Protein 9JZO (pdb70)

Secondary structure (DSSP, 8-state):
-EEEEEE-SBSSSTTB--BSSSBHHHHHHHHHHHHHHHHHHTT-EEEEE--SS-TTHHHHHHHHHHTS--SEEEEEEEE-S--BSS---EEEEESSHHHHHHHHHHHHHHTTTS-EEEEEE-SS--HHHHS-SS-EEEEEEEETTBHHHHHHHHH-HHHHHHHHHHHHHTS--/-EEEEEE-S-SSSTT---BSSSBHHHHHHHHHHHHHHHHHHTT-EEEEE--SS-TTHHHHHHHHHHTS--SEEEEEEEE-SS-BSS---EEEEESSHHHHHHHHHHHHHHTTTS-EEEEEE--S--HHHHS-SS-EEEEEEEETTBHHHHHHHHH-HHHHHHHHHHHHHTS--

InterPro domains:
  IPR002508 N-acetylmuramoyl-L-alanine amidase, catalytic domain [PF01520] (3-169)
  IPR002508 N-acetylmuramoyl-L-alanine amidase, catalytic domain [SM00646] (62-169)
  IPR002508 N-acetylmuramoyl-L-alanine amidase, catalytic domain [cd02696] (2-169)
  IPR050695 N-acetylmuramoyl-L-alanine amidase 3 [PTHR30404] (2-170)

Structure (mmCIF, N/CA/C/O backbone):
data_9JZO
#
_entry.id   9JZO
#
_cell.length_a   41.630
_cell.length_b   43.100
_cell.length_c   54.200
_cell.angle_alpha   112.970
_cell.angle_beta   90.110
_cell.angle_gamma   118.180
#
_symmetry.space_group_name_H-M   'P 1'
#
loop_
_entity.id
_entity.type
_entity.pdbx_description
1 polymer Endolysine
2 non-polymer 'ZINC ION'
3 water water
#
loop_
_atom_site.group_PDB
_atom_site.id
_atom_site.type_symbol
_atom_site.label_atom_id
_atom_site.label_alt_id
_atom_site.label_comp_id
_atom_site.label_asym_id
_atom_site.label_entity_id
_atom_site.label_seq_id
_atom_site.pdbx_PDB_ins_code
_atom_site.Cartn_x
_atom_site.Cartn_y
_atom_site.Cartn_z
_atom_site.occupancy
_atom_site.B_iso_or_equiv
_atom_site.auth_seq_id
_atom_site.auth_comp_id
_atom_site.auth_asym_id
_atom_site.auth_atom_id
_atom_site.pdbx_PDB_model_num
ATOM 1 N N . MET A 1 1 ? -7.26329 16.86854 2.86195 1.000 27.91489 1 MET A N 1
ATOM 2 C CA . MET A 1 1 ? -8.02341 15.67891 2.50721 1.000 22.10826 1 MET A CA 1
ATOM 3 C C . MET A 1 1 ? -7.89604 14.72898 3.70489 1.000 18.13681 1 MET A C 1
ATOM 4 O O . MET A 1 1 ? -6.94491 14.83223 4.48331 1.000 23.36206 1 MET A O 1
ATOM 9 N N . LYS A 1 2 ? -8.86540 13.83855 3.88083 1.000 17.83590 2 LYS A N 1
ATOM 10 C CA . LYS A 1 2 ? -8.83083 12.83132 4.93236 1.000 17.31936 2 LYS A CA 1
ATOM 11 C C . LYS A 1 2 ? -8.53161 11.46804 4.32673 1.000 14.18286 2 LYS A C 1
ATOM 12 O O . LYS A 1 2 ? -9.17005 11.06128 3.35021 1.000 14.34556 2 LYS A O 1
ATOM 18 N N . VAL A 1 3 ? -7.55009 10.77659 4.90538 1.000 12.75234 3 VAL A N 1
ATOM 19 C CA . VAL A 1 3 ? -7.05599 9.51207 4.37416 1.000 13.16051 3 VAL A CA 1
ATOM 20 C C . VAL A 1 3 ? -7.06310 8.47663 5.48657 1.000 12.73042 3 VAL A C 1
ATOM 21 O O . VAL A 1 3 ? -6.53314 8.72839 6.57464 1.000 14.39259 3 VAL A O 1
ATOM 25 N N . ALA A 1 4 ? -7.64321 7.30931 5.21174 1.000 12.40689 4 ALA A N 1
ATOM 26 C CA . ALA A 1 4 ? -7.46967 6.13535 6.05649 1.000 11.53906 4 ALA A CA 1
ATOM 27 C C . ALA A 1 4 ? -6.39746 5.24379 5.44895 1.000 11.77046 4 ALA A C 1
ATOM 28 O O . ALA A 1 4 ? -6.37712 5.01613 4.23575 1.000 11.77236 4 ALA A O 1
ATOM 30 N N . LEU A 1 5 ? -5.49544 4.76067 6.29491 1.000 12.43805 5 LEU A N 1
ATOM 31 C CA . LEU A 1 5 ? -4.33340 4.01900 5.84119 1.000 12.04994 5 LEU A CA 1
ATOM 32 C C . LEU A 1 5 ? -4.13072 2.81976 6.75095 1.000 13.04864 5 LEU A C 1
ATOM 33 O O . LEU A 1 5 ? -4.07945 2.96912 7.97379 1.000 14.99266 5 LEU A O 1
ATOM 38 N N . THR A 1 6 ? -4.03159 1.63644 6.16974 1.000 11.41283 6 THR A N 1
ATOM 39 C CA . THR A 1 6 ? -3.79863 0.41908 6.93423 1.000 11.31042 6 THR A CA 1
ATOM 40 C C . THR A 1 6 ? -2.62883 -0.36483 6.34896 1.000 10.88311 6 THR A C 1
ATOM 41 O O . THR A 1 6 ? -2.36171 -0.32711 5.14086 1.000 11.23183 6 THR A O 1
ATOM 45 N N . ALA A 1 7 ? -1.93072 -1.07377 7.22871 1.000 10.90387 7 ALA A N 1
ATOM 46 C CA . ALA A 1 7 ? -0.88577 -2.00465 6.82666 1.000 9.72683 7 ALA A CA 1
ATOM 47 C C . ALA A 1 7 ? -1.51786 -3.37187 6.59678 1.000 11.47236 7 ALA A C 1
ATOM 48 O O . ALA A 1 7 ? -2.28039 -3.85962 7.43948 1.000 13.65479 7 ALA A O 1
ATOM 50 N N . GLY A 1 8 ? -1.23448 -3.98046 5.44955 1.000 9.50248 8 GLY A N 1
ATOM 51 C CA . GLY A 1 8 ? -1.76109 -5.29963 5.19098 1.000 11.38025 8 GLY A CA 1
ATOM 52 C C . GLY A 1 8 ? -1.16269 -6.35540 6.10139 1.000 10.98770 8 GLY A C 1
ATOM 53 O O . GLY A 1 8 ? -0.03242 -6.24154 6.58175 1.000 10.93168 8 GLY A O 1
ATOM 54 N N . HIS A 1 9 ? -1.95660 -7.39459 6.33702 1.000 9.61570 9 HIS A N 1
ATOM 55 C CA . HIS A 1 9 ? -1.56784 -8.64212 6.99621 1.000 8.89631 9 HIS A CA 1
ATOM 56 C C . HIS A 1 9 ? -1.45911 -8.56195 8.50733 1.000 9.87217 9 HIS A C 1
ATOM 57 O O . HIS A 1 9 ? -1.24589 -7.49113 9.07956 1.000 11.00016 9 HIS A O 1
ATOM 64 N N . THR A 1 10 ? -1.62518 -9.71054 9.14176 1.000 11.86812 10 THR A N 1
ATOM 65 C CA . THR A 1 10 ? -1.34311 -9.89511 10.54941 1.000 10.85026 10 THR A CA 1
ATOM 66 C C . THR A 1 10 ? 0.10434 -10.33642 10.70876 1.000 13.08861 10 THR A C 1
ATOM 67 O O . THR A 1 10 ? 0.80034 -10.59097 9.73241 1.000 12.62103 10 THR A O 1
ATOM 71 N N . LEU A 1 11 ? 0.56034 -10.41903 11.95777 1.000 11.07789 11 LEU A N 1
ATOM 72 C CA . LEU A 1 11 ? 1.91766 -10.86530 12.24475 1.000 12.28484 11 LEU A CA 1
ATOM 73 C C . LEU A 1 11 ? 1.99875 -12.32398 12.66666 1.000 16.15334 11 LEU A C 1
ATOM 74 O O . LEU A 1 11 ? 3.09041 -12.90530 12.61683 1.000 19.26938 11 LEU A O 1
ATOM 79 N N . THR A 1 12 ? 0.89062 -12.91316 13.10433 1.000 13.83120 12 THR A N 1
ATOM 80 C CA . THR A 1 12 ? 0.83143 -14.31242 13.49288 1.000 16.22258 12 THR A CA 1
ATOM 81 C C . THR A 1 12 ? -0.56915 -14.82208 13.20798 1.000 17.40380 12 THR A C 1
ATOM 82 O O . THR A 1 12 ? -1.51233 -14.04040 13.05842 1.000 16.85947 12 THR A O 1
ATOM 86 N N . GLY A 1 13 ? -0.68798 -16.14296 13.10195 1.000 20.29848 13 GLY A N 1
ATOM 87 C CA . GLY A 1 13 ? -1.97074 -16.75662 12.83410 1.000 19.81682 13 GLY A CA 1
ATOM 88 C C . GLY A 1 13 ? -2.41149 -16.56626 11.39355 1.000 20.35296 13 GLY A C 1
ATOM 89 O O . GLY A 1 13 ? -1.61014 -16.36330 10.47832 1.000 20.28756 13 GLY A O 1
ATOM 90 N N . LYS A 1 14 ? -3.72471 -16.65436 11.20246 1.000 21.27438 14 LYS A N 1
ATOM 91 C CA . LYS A 1 14 ? -4.29390 -16.43057 9.88349 1.000 20.03013 14 LYS A CA 1
ATOM 92 C C . LYS A 1 14 ? -4.02263 -14.99930 9.43628 1.000 18.51595 14 LYS A C 1
ATOM 93 O O . LYS A 1 14 ? -4.16138 -14.04945 10.21160 1.000 20.29837 14 LYS A O 1
ATOM 95 N N . GLY A 1 15 ? -3.61197 -14.85461 8.18219 1.000 18.12943 15 GLY A N 1
ATOM 96 C CA . GLY A 1 15 ? -3.47693 -13.55413 7.56143 1.000 16.56208 15 GLY A CA 1
ATOM 97 C C . GLY A 1 15 ? -2.06346 -13.02441 7.40838 1.000 13.47546 15 GLY A C 1
ATOM 98 O O . GLY A 1 15 ? -1.90905 -11.85872 7.02671 1.000 13.59588 15 GLY A O 1
ATOM 99 N N . THR A 1 16 ? -1.03324 -13.83209 7.67460 1.000 14.94758 16 THR A N 1
ATOM 100 C CA . THR A 1 16 ? 0.33842 -13.35452 7.54026 1.000 13.70955 16 THR A CA 1
ATOM 101 C C . THR A 1 16 ? 0.71244 -13.21131 6.06674 1.000 14.38039 16 THR A C 1
ATOM 102 O O . THR A 1 16 ? 0.09161 -13.80027 5.17238 1.000 16.86243 16 THR A O 1
ATOM 106 N N . GLY A 1 17 ? 1.75737 -12.41703 5.82228 1.000 14.82689 17 GLY A N 1
ATOM 107 C CA . GLY A 1 17 ? 2.12268 -12.01516 4.48294 1.000 14.96355 17 GLY A CA 1
ATOM 108 C C . GLY A 1 17 ? 3.24729 -12.85136 3.89911 1.000 13.53266 17 GLY A C 1
ATOM 109 O O . GLY A 1 17 ? 3.60049 -13.92068 4.39984 1.000 15.85410 17 GLY A O 1
ATOM 110 N N . ALA A 1 18 ? 3.82077 -12.33438 2.81597 1.000 11.89499 18 ALA A N 1
ATOM 111 C CA . ALA A 1 18 ? 4.87305 -12.99948 2.05807 1.000 12.06279 18 ALA A CA 1
ATOM 112 C C . ALA A 1 18 ? 6.24770 -12.58518 2.57022 1.000 12.18490 18 ALA A C 1
ATOM 113 O O . ALA A 1 18 ? 6.40399 -11.58765 3.27596 1.000 13.56442 18 ALA A O 1
ATOM 115 N N . THR A 1 19 ? 7.26247 -13.36663 2.19793 1.000 13.59782 19 THR A N 1
ATOM 116 C CA . THR A 1 19 ? 8.62851 -13.04620 2.58411 1.000 14.59805 19 THR A CA 1
ATOM 117 C C . THR A 1 19 ? 9.58654 -13.45596 1.47318 1.000 13.99988 19 THR A C 1
ATOM 118 O O . THR A 1 19 ? 9.35261 -14.43775 0.76294 1.000 16.00254 19 THR A O 1
ATOM 122 N N . GLY A 1 20 ? 10.64328 -12.66600 1.31558 1.000 14.26527 20 GLY A N 1
ATOM 123 C CA . GLY A 1 20 ? 11.68006 -12.91024 0.33177 1.000 14.79841 20 GLY A CA 1
ATOM 124 C C . GLY A 1 20 ? 12.91195 -12.14313 0.74804 1.000 13.44993 20 GLY A C 1
ATOM 125 O O . GLY A 1 20 ? 13.43693 -12.36664 1.84674 1.000 14.61670 20 GLY A O 1
ATOM 126 N N . TYR A 1 21 ? 13.36381 -11.20819 -0.09049 1.000 12.57848 21 TYR A N 1
ATOM 127 C CA . TYR A 1 21 ? 14.45205 -10.32631 0.31592 1.000 11.72452 21 TYR A CA 1
ATOM 128 C C . TYR A 1 21 ? 14.01737 -9.36339 1.40805 1.000 13.53094 21 TYR A C 1
ATOM 129 O O . TYR A 1 21 ? 14.85855 -8.90141 2.19157 1.000 15.91791 21 TYR A O 1
ATOM 138 N N . ILE A 1 22 ? 12.71236 -9.08399 1.49018 1.000 11.40839 22 ILE A N 1
ATOM 139 C CA . ILE A 1 22 ? 12.09816 -8.30593 2.55970 1.000 13.05019 22 ILE A CA 1
ATOM 140 C C . ILE A 1 22 ? 10.90448 -9.08896 3.09153 1.000 11.71509 22 ILE A C 1
ATOM 141 O O . ILE A 1 22 ? 10.39557 -10.00725 2.44314 1.000 12.76092 22 ILE A O 1
ATOM 146 N N . ASN A 1 23 ? 10.45403 -8.70874 4.28591 1.000 10.73133 23 ASN A N 1
ATOM 147 C CA . ASN A 1 23 ? 9.28302 -9.30567 4.91991 1.000 11.68701 23 ASN A CA 1
ATOM 148 C C . ASN A 1 23 ? 8.09563 -8.35938 4.73490 1.000 11.24597 23 ASN A C 1
ATOM 149 O O . ASN A 1 23 ? 8.13136 -7.21128 5.19717 1.000 11.29330 23 ASN A O 1
ATOM 154 N N . GLU A 1 24 ? 7.05428 -8.82892 4.03893 1.000 10.98051 24 GLU A N 1
ATOM 155 C CA . GLU A 1 24 ? 5.93682 -7.94928 3.68546 1.000 10.97049 24 GLU A CA 1
ATOM 156 C C . GLU A 1 24 ? 5.25205 -7.36390 4.91883 1.000 10.50256 24 GLU A C 1
ATOM 157 O O . GLU A 1 24 ? 5.01494 -6.15328 4.99418 1.000 10.25792 24 GLU A O 1
ATOM 163 N N . GLY A 1 25 ? 4.90155 -8.21042 5.88372 1.000 10.84329 25 GLY A N 1
ATOM 164 C CA . GLY A 1 25 ? 4.17808 -7.72361 7.05081 1.000 12.25364 25 GLY A CA 1
ATOM 165 C C . GLY A 1 25 ? 4.93666 -6.63698 7.78666 1.000 11.45185 25 GLY A C 1
ATOM 166 O O . GLY A 1 25 ? 4.35915 -5.61829 8.17530 1.000 11.47325 25 GLY A O 1
ATOM 167 N N . THR A 1 26 ? 6.25138 -6.81147 7.92909 1.000 11.78269 26 THR A N 1
ATOM 168 C CA . THR A 1 26 ? 7.07673 -5.81276 8.60348 1.000 11.49013 26 THR A CA 1
ATOM 169 C C . THR A 1 26 ? 7.16493 -4.53415 7.78448 1.000 9.89127 26 THR A C 1
ATOM 170 O O . THR A 1 26 ? 6.94332 -3.42956 8.30446 1.000 10.97871 26 THR A O 1
ATOM 174 N N . GLU A 1 27 ? 7.47056 -4.66292 6.48795 1.000 9.00054 27 GLU A N 1
ATOM 175 C CA . GLU A 1 27 ? 7.64730 -3.46612 5.66884 1.000 11.00985 27 GLU A CA 1
ATOM 176 C C . GLU A 1 27 ? 6.33494 -2.71918 5.44680 1.000 9.81059 27 GLU A C 1
ATOM 177 O O . GLU A 1 27 ? 6.34702 -1.49988 5.24353 1.000 11.02590 27 GLU A O 1
ATOM 183 N N . ASN A 1 28 ? 5.19923 -3.41890 5.48208 1.000 10.14313 28 ASN A N 1
ATOM 184 C CA . ASN A 1 28 ? 3.91691 -2.71983 5.40421 1.000 10.49010 28 ASN A CA 1
ATOM 185 C C . ASN A 1 28 ? 3.79416 -1.72026 6.54129 1.000 10.21319 28 ASN A C 1
ATOM 186 O O . ASN A 1 28 ? 3.26256 -0.61620 6.35563 1.000 11.52827 28 ASN A O 1
ATOM 191 N N . ARG A 1 29 ? 4.29905 -2.08697 7.72677 1.000 10.70077 29 ARG A N 1
ATOM 192 C CA . ARG A 1 29 ? 4.19405 -1.21969 8.88928 1.000 11.07294 29 ARG A CA 1
ATOM 193 C C . ARG A 1 29 ? 5.23379 -0.11088 8.85500 1.000 10.70953 29 ARG A C 1
ATOM 194 O O . ARG A 1 29 ? 4.92219 1.03945 9.17495 1.000 12.58199 29 ARG A O 1
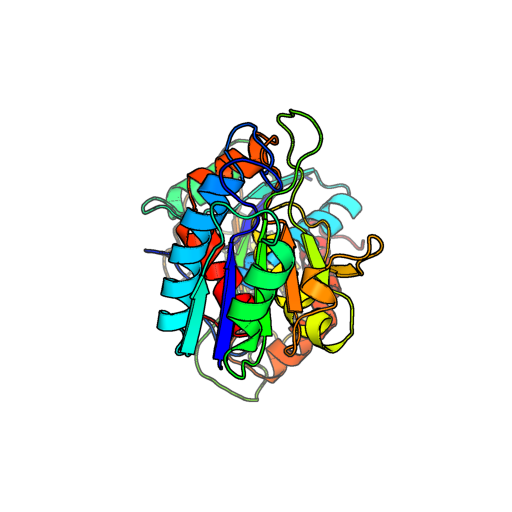ATOM 202 N N . ILE A 1 30 ? 6.46661 -0.43597 8.46048 1.000 10.23258 30 ILE A N 1
ATOM 203 C CA . ILE A 1 30 ? 7.51265 0.57735 8.32961 1.000 11.61498 30 ILE A CA 1
ATOM 204 C C . ILE A 1 30 ? 7.09888 1.61871 7.29534 1.000 10.36687 30 ILE A C 1
ATOM 205 O O . ILE A 1 30 ? 7.16476 2.83241 7.53280 1.000 11.98606 30 ILE A O 1
ATOM 210 N N . LEU A 1 31 ? 6.63167 1.15573 6.13762 1.000 10.02500 31 LEU A N 1
ATOM 211 C CA . LEU A 1 31 ? 6.25861 2.08740 5.08891 1.000 12.01522 31 LEU A CA 1
ATOM 212 C C . LEU A 1 31 ? 5.00708 2.87967 5.46295 1.000 11.26360 31 LEU A C 1
ATOM 213 O O . LEU A 1 31 ? 4.92970 4.07934 5.17732 1.000 12.59638 31 LEU A O 1
ATOM 218 N N . MET A 1 32 ? 4.02019 2.24376 6.10895 1.000 10.42187 32 MET A N 1
ATOM 219 C CA . MET A 1 32 ? 2.87625 2.99641 6.62626 1.000 12.91645 32 MET A CA 1
ATOM 220 C C . MET A 1 32 ? 3.30130 4.22122 7.41425 1.000 13.10448 32 MET A C 1
ATOM 221 O O . MET A 1 32 ? 2.78483 5.32263 7.19419 1.000 13.36292 32 MET A O 1
ATOM 226 N N . ASP A 1 33 ? 4.19432 4.03266 8.38471 1.000 13.28493 33 ASP A N 1
ATOM 227 C CA . ASP A 1 33 ? 4.59626 5.14685 9.23465 1.000 15.64077 33 ASP A CA 1
ATOM 228 C C . ASP A 1 33 ? 5.22783 6.26529 8.41080 1.000 13.22419 33 ASP A C 1
ATOM 229 O O . ASP A 1 33 ? 4.95333 7.44832 8.64842 1.000 14.01749 33 ASP A O 1
ATOM 234 N N . LEU A 1 34 ? 5.99685 5.91178 7.37719 1.000 11.53691 34 LEU A N 1
ATOM 235 C CA . LEU A 1 34 ? 6.57142 6.93577 6.50899 1.000 11.15209 34 LEU A CA 1
ATOM 236 C C . LEU A 1 34 ? 5.50551 7.62944 5.66356 1.000 12.46931 34 LEU A C 1
ATOM 237 O O . LEU A 1 34 ? 5.57681 8.84752 5.44341 1.000 13.40940 34 LEU A O 1
ATOM 242 N N . VAL A 1 35 ? 4.52481 6.87736 5.16432 1.000 11.95662 35 VAL A N 1
ATOM 243 C CA . VAL A 1 35 ? 3.46525 7.49110 4.37077 1.000 12.29812 35 VAL A CA 1
ATOM 244 C C . VAL A 1 35 ? 2.63851 8.44150 5.23037 1.000 11.89191 35 VAL A C 1
ATOM 245 O O . VAL A 1 35 ? 2.25744 9.52507 4.77433 1.000 12.35338 35 VAL A O 1
ATOM 249 N N . VAL A 1 36 ? 2.35674 8.06092 6.48587 1.000 12.75806 36 VAL A N 1
ATOM 250 C CA . VAL A 1 36 ? 1.65751 8.97099 7.39579 1.000 13.01200 36 VAL A CA 1
ATOM 251 C C . VAL A 1 36 ? 2.40887 10.29085 7.49273 1.000 13.73105 36 VAL A C 1
ATOM 252 O O . VAL A 1 36 ? 1.81981 11.37561 7.37153 1.000 15.37620 36 VAL A O 1
ATOM 256 N N . LYS A 1 37 ? 3.72904 10.21301 7.68731 1.000 14.68185 37 LYS A N 1
ATOM 257 C CA . LYS A 1 37 ? 4.53737 11.41594 7.81887 1.000 13.96610 37 LYS A CA 1
ATOM 258 C C . LYS A 1 37 ? 4.40379 12.29686 6.58187 1.000 14.27692 37 LYS A C 1
ATOM 259 O O . LYS A 1 37 ? 4.15642 13.49987 6.69043 1.000 15.28435 37 LYS A O 1
ATOM 265 N N . TRP A 1 38 ? 4.55332 11.71329 5.38880 1.000 13.24267 38 TRP A N 1
ATOM 266 C CA . TRP A 1 38 ? 4.49806 12.51833 4.17056 1.000 14.09315 38 TRP A CA 1
ATOM 267 C C . TRP A 1 38 ? 3.09375 13.05799 3.90962 1.000 14.37768 38 TRP A C 1
ATOM 268 O O . TRP A 1 38 ? 2.93872 14.17620 3.40751 1.000 16.14714 38 TRP A O 1
ATOM 279 N N . LEU A 1 39 ? 2.05839 12.28348 4.24099 1.000 13.63818 39 LEU A N 1
ATOM 280 C CA . LEU A 1 39 ? 0.69550 12.77389 4.07396 1.000 13.93820 39 LEU A CA 1
ATOM 281 C C . LEU A 1 39 ? 0.43862 13.97490 4.96861 1.000 15.34969 39 LEU A C 1
ATOM 282 O O . LEU A 1 39 ? -0.16739 14.96108 4.53628 1.000 16.23281 39 LEU A O 1
ATOM 287 N N . LYS A 1 40 ? 0.89926 13.90925 6.21718 1.000 14.31156 40 LYS A N 1
ATOM 288 C CA . LYS A 1 40 ? 0.75008 15.04844 7.11830 1.000 17.88289 40 LYS A CA 1
ATOM 289 C C . LYS A 1 40 ? 1.51587 16.27427 6.61599 1.000 19.27237 40 LYS A C 1
ATOM 290 O O . LYS A 1 40 ? 1.01991 17.40409 6.73155 1.000 23.00020 40 LYS A O 1
ATOM 296 N N . LYS A 1 41 ? 2.71593 16.08328 6.04299 1.000 21.91038 41 LYS A N 1
ATOM 297 C CA . LYS A 1 41 ? 3.41783 17.22532 5.44889 1.000 20.68180 41 LYS A CA 1
ATOM 298 C C . LYS A 1 41 ? 2.64864 17.83941 4.29032 1.000 21.63640 41 LYS A C 1
ATOM 299 O O . LYS A 1 41 ? 2.74430 19.05099 4.06115 1.000 24.81152 41 LYS A O 1
ATOM 305 N N . GLY A 1 42 ? 1.89643 17.03235 3.54981 1.000 18.36134 42 GLY A N 1
ATOM 306 C CA . GLY A 1 42 ? 1.01256 17.51517 2.51593 1.000 18.02503 42 GLY A CA 1
ATOM 307 C C . GLY A 1 42 ? -0.27982 18.10868 3.02091 1.000 16.92593 42 GLY A C 1
ATOM 308 O O . GLY A 1 42 ? -1.12831 18.48473 2.21250 1.000 20.60818 42 GLY A O 1
ATOM 309 N N . GLY A 1 43 ? -0.45870 18.17570 4.33677 1.000 18.42098 43 GLY A N 1
ATOM 310 C CA . GLY A 1 43 ? -1.61380 18.81444 4.93351 1.000 18.70382 43 GLY A CA 1
ATOM 311 C C . GLY A 1 43 ? -2.81012 17.92186 5.17534 1.000 21.87912 43 GLY A C 1
ATOM 312 O O . GLY A 1 43 ? -3.86384 18.42461 5.58190 1.000 22.71889 43 GLY A O 1
ATOM 313 N N . ALA A 1 44 ? -2.68949 16.61927 4.95698 1.000 18.49533 44 ALA A N 1
ATOM 314 C CA . ALA A 1 44 ? -3.84039 15.74521 5.10056 1.000 18.41268 44 ALA A CA 1
ATOM 315 C C . ALA A 1 44 ? -4.04444 15.35527 6.56114 1.000 16.11592 44 ALA A C 1
ATOM 316 O O . ALA A 1 44 ? -3.12560 15.40713 7.38387 1.000 19.62899 44 ALA A O 1
ATOM 318 N N . THR A 1 45 ? -5.27767 14.96729 6.87812 1.000 17.66301 45 THR A N 1
ATOM 319 C CA . THR A 1 45 ? -5.59220 14.32783 8.14784 1.000 18.84570 45 THR A CA 1
ATOM 320 C C . THR A 1 45 ? -5.62784 12.82560 7.91091 1.000 15.14641 45 THR A C 1
ATOM 321 O O . THR A 1 45 ? -6.30565 12.35896 6.98651 1.000 16.93331 45 THR A O 1
ATOM 325 N N . VAL A 1 46 ? -4.88726 12.07920 8.72771 1.000 16.36317 46 VAL A N 1
ATOM 326 C CA . VAL A 1 46 ? -4.61307 10.66672 8.47757 1.000 15.02437 46 VAL A CA 1
ATOM 327 C C . VAL A 1 46 ? -5.12843 9.83966 9.64613 1.000 18.18087 46 VAL A C 1
ATOM 328 O O . VAL A 1 46 ? -4.86435 10.15912 10.81284 1.000 18.91310 46 VAL A O 1
ATOM 332 N N . TYR A 1 47 ? -5.86971 8.78431 9.32685 1.000 15.46778 47 TYR A N 1
ATOM 333 C CA . TYR A 1 47 ? -6.33880 7.79583 10.28810 1.000 15.76478 47 TYR A CA 1
ATOM 334 C C . TYR A 1 47 ? -5.70898 6.47036 9.89546 1.000 16.56369 47 TYR A C 1
ATOM 335 O O . TYR A 1 47 ? -6.10756 5.86248 8.89698 1.000 17.54878 47 TYR A O 1
ATOM 344 N N . SER A 1 48 ? -4.72815 6.02724 10.67046 1.000 15.02643 48 SER A N 1
ATOM 345 C CA . SER A 1 48 ? -3.96057 4.84178 10.33169 1.000 17.01714 48 SER A CA 1
ATOM 346 C C . SER A 1 48 ? -4.13638 3.73792 11.36861 1.000 13.13133 48 SER A C 1
ATOM 347 O O . SER A 1 48 ? -4.59028 3.96774 12.48793 1.000 16.96064 48 SER A O 1
ATOM 350 N N . GLY A 1 49 ? -3.76937 2.52532 10.97243 1.000 13.26213 49 GLY A N 1
ATOM 351 C CA . GLY A 1 49 ? -3.80303 1.40811 11.89467 1.000 13.49355 49 GLY A CA 1
ATOM 352 C C . GLY A 1 49 ? -3.41281 0.11287 11.21839 1.000 12.97559 49 GLY A C 1
ATOM 353 O O . GLY A 1 49 ? -3.10974 0.06117 10.01845 1.000 12.16548 49 GLY A O 1
ATOM 354 N N . LYS A 1 50 ? -3.40739 -0.94140 12.02694 1.000 11.99171 50 LYS A N 1
ATOM 355 C CA . LYS A 1 50 ? -2.98690 -2.26852 11.60938 1.000 11.63225 50 LYS A CA 1
ATOM 356 C C . LYS A 1 50 ? -3.67628 -3.26673 12.52832 1.000 10.51977 50 LYS A C 1
ATOM 357 O O . LYS A 1 50 ? -4.15724 -2.90918 13.60515 1.000 12.96236 50 LYS A O 1
ATOM 363 N N . VAL A 1 51 ? -3.69137 -4.52702 12.11155 1.000 10.23274 51 VAL A N 1
ATOM 364 C CA . VAL A 1 51 ? -4.20008 -5.61595 12.92902 1.000 11.71601 51 VAL A CA 1
ATOM 365 C C . VAL A 1 51 ? -3.11723 -6.67700 12.98465 1.000 10.65197 51 VAL A C 1
ATOM 366 O O . VAL A 1 51 ? -2.77952 -7.27253 11.95298 1.000 11.98699 51 VAL A O 1
ATOM 370 N N . ASP A 1 52 ? -2.57699 -6.91896 14.17781 1.000 11.72932 52 ASP A N 1
ATOM 371 C CA . ASP A 1 52 ? -1.43739 -7.81730 14.32730 1.000 11.67868 52 ASP A CA 1
ATOM 372 C C . ASP A 1 52 ? -1.84953 -9.25598 14.61400 1.000 11.38521 52 ASP A C 1
ATOM 373 O O . ASP A 1 52 ? -1.14576 -10.18803 14.20891 1.000 11.51350 52 ASP A O 1
ATOM 378 N N . LYS A 1 53 ? -2.99866 -9.46278 15.26142 1.000 13.84671 53 LYS A N 1
ATOM 379 C CA . LYS A 1 53 ? -3.42462 -10.81515 15.61697 1.000 13.18877 53 LYS A CA 1
ATOM 380 C C . LYS A 1 53 ? -4.94061 -10.81848 15.77892 1.000 12.88407 53 LYS A C 1
ATOM 381 O O . LYS A 1 53 ? -5.45898 -10.21139 16.72313 1.000 16.15216 53 LYS A O 1
ATOM 387 N N . SER A 1 54 ? -5.64175 -11.48761 14.85893 1.000 12.87672 54 SER A N 1
ATOM 388 C CA . SER A 1 54 ? -7.07902 -11.69082 15.00432 1.000 12.03982 54 SER A CA 1
ATOM 389 C C . SER A 1 54 ? -7.56876 -12.58337 13.87653 1.000 13.05718 54 SER A C 1
ATOM 390 O O . SER A 1 54 ? -7.22274 -12.36185 12.71297 1.000 15.38823 54 SER A O 1
ATOM 393 N N . ASN A 1 55 ? -8.42740 -13.55468 14.20691 1.000 15.09828 55 ASN A N 1
ATOM 394 C CA . ASN A 1 55 ? -9.08800 -14.28835 13.13038 1.000 15.84099 55 ASN A CA 1
ATOM 395 C C . ASN A 1 55 ? -10.06404 -13.41488 12.35433 1.000 18.19289 55 ASN A C 1
ATOM 396 O O . ASN A 1 55 ? -10.43603 -13.76674 11.22894 1.000 19.88181 55 ASN A O 1
ATOM 401 N N . ASN A 1 56 ? -10.46031 -12.27452 12.91531 1.000 12.86027 56 ASN A N 1
ATOM 402 C CA . ASN A 1 56 ? -11.37731 -11.34359 12.26886 1.000 12.59307 56 ASN A CA 1
ATOM 403 C C . ASN A 1 56 ? -10.64770 -10.14138 11.68246 1.000 11.46599 56 ASN A C 1
ATOM 404 O O . ASN A 1 56 ? -11.21197 -9.04668 11.58553 1.000 11.47131 56 ASN A O 1
ATOM 409 N N . TYR A 1 57 ? -9.38723 -10.33588 11.27498 1.000 11.72991 57 TYR A N 1
ATOM 410 C CA . TYR A 1 57 ? -8.54060 -9.20771 10.90005 1.000 12.06025 57 TYR A CA 1
ATOM 411 C C . TYR A 1 57 ? -9.06875 -8.44511 9.69125 1.000 10.66959 57 TYR A C 1
ATOM 412 O O . TYR A 1 57 ? -8.86231 -7.23107 9.60210 1.000 11.77312 57 TYR A O 1
ATOM 421 N N . LEU A 1 58 ? -9.74374 -9.11849 8.75461 1.000 12.32370 58 LEU A N 1
ATOM 422 C CA . LEU A 1 58 ? -10.20470 -8.41159 7.56014 1.000 11.26367 58 LEU A CA 1
ATOM 423 C C . LEU A 1 58 ? -11.26778 -7.37868 7.91445 1.000 11.94298 58 LEU A C 1
ATOM 424 O O . LEU A 1 58 ? -11.17242 -6.20545 7.52704 1.000 11.49375 58 LEU A O 1
ATOM 429 N N . ALA A 1 59 ? -12.27187 -7.78973 8.68991 1.000 11.43567 59 ALA A N 1
ATOM 430 C CA . ALA A 1 59 ? -13.27569 -6.84269 9.15453 1.000 12.24553 59 ALA A CA 1
ATOM 431 C C . ALA A 1 59 ? -12.66498 -5.76293 10.03870 1.000 11.96159 59 ALA A C 1
ATOM 432 O O . ALA A 1 59 ? -13.06897 -4.59478 9.98003 1.000 12.70876 59 ALA A O 1
ATOM 434 N N . GLU A 1 60 ? -11.69173 -6.12723 10.87495 1.000 10.89537 60 GLU A N 1
ATOM 435 C CA . GLU A 1 60 ? -11.10006 -5.11983 11.75181 1.000 12.04800 60 GLU A CA 1
ATOM 436 C C . GLU A 1 60 ? -10.31581 -4.07914 10.95321 1.000 12.67030 60 GLU A C 1
ATOM 437 O O . GLU A 1 60 ? -10.33737 -2.88922 11.29005 1.000 13.12882 60 GLU A O 1
ATOM 443 N N . GLN A 1 61 ? -9.63013 -4.49682 9.87993 1.000 11.02741 61 GLN A N 1
ATOM 444 C CA . GLN A 1 61 ? -8.94264 -3.51524 9.04082 1.000 10.80153 61 GLN A CA 1
ATOM 445 C C . GLN A 1 61 ? -9.93461 -2.52094 8.45569 1.000 11.09316 61 GLN A C 1
ATOM 446 O O . GLN A 1 61 ? -9.70439 -1.30771 8.47166 1.000 12.06212 61 GLN A O 1
ATOM 452 N N . CYS A 1 62 ? -11.06061 -3.02054 7.94357 1.000 10.73540 62 CYS A N 1
ATOM 453 C CA . CYS A 1 62 ? -12.05318 -2.13233 7.35000 1.000 12.18362 62 CYS A CA 1
ATOM 454 C C . CYS A 1 62 ? -12.64097 -1.19328 8.38542 1.000 12.39096 62 CYS A C 1
ATOM 455 O O . CYS A 1 62 ? -12.96775 -0.04200 8.06661 1.000 12.53264 62 CYS A O 1
ATOM 458 N N . GLN A 1 63 ? -12.72685 -1.64957 9.63889 1.000 11.80348 63 GLN A N 1
ATOM 459 C CA . GLN A 1 63 ? -13.30821 -0.81811 10.68167 1.000 14.97386 63 GLN A CA 1
ATOM 460 C C . GLN A 1 63 ? -12.41513 0.38176 10.97134 1.000 12.45196 63 GLN A C 1
ATOM 461 O O . GLN A 1 63 ? -12.90926 1.44894 11.34820 1.000 14.00512 63 GLN A O 1
ATOM 467 N N . ILE A 1 64 ? -11.09847 0.23975 10.77879 1.000 11.25954 64 ILE A N 1
ATOM 468 C CA . ILE A 1 64 ? -10.21366 1.39076 10.92648 1.000 12.95165 64 ILE A CA 1
ATOM 469 C C . ILE A 1 64 ? -10.58242 2.47726 9.92662 1.000 12.79706 64 ILE A C 1
ATOM 470 O O . ILE A 1 64 ? -10.61133 3.67056 10.26075 1.000 13.98743 64 ILE A O 1
ATOM 475 N N . ALA A 1 65 ? -10.86645 2.08314 8.68336 1.000 13.09237 65 ALA A N 1
ATOM 476 C CA . ALA A 1 65 ? -11.27288 3.05904 7.67988 1.000 12.58805 65 ALA A CA 1
ATOM 477 C C . ALA A 1 65 ? -12.68201 3.58123 7.94783 1.000 13.73343 65 ALA A C 1
ATOM 478 O O . ALA A 1 65 ? -12.94615 4.78025 7.79804 1.000 17.34161 65 ALA A O 1
ATOM 480 N N . ASN A 1 66 ? -13.59554 2.70501 8.37213 1.000 13.05625 66 ASN A N 1
ATOM 481 C CA . ASN A 1 66 ? -15.01000 3.04937 8.45681 1.000 14.65429 66 ASN A CA 1
ATOM 482 C C . ASN A 1 66 ? -15.38151 3.79899 9.72686 1.000 14.85538 66 ASN A C 1
ATOM 483 O O . ASN A 1 66 ? -16.50808 4.31475 9.80484 1.000 17.90392 66 ASN A O 1
ATOM 488 N N . LYS A 1 67 ? -14.47550 3.87779 10.70084 1.000 15.38907 67 LYS A N 1
ATOM 489 C CA . LYS A 1 67 ? -14.75813 4.57943 11.95356 1.000 18.39782 67 LYS A CA 1
ATOM 490 C C . LYS A 1 67 ? -15.14442 6.03377 11.71385 1.000 20.99792 67 LYS A C 1
ATOM 491 O O . LYS A 1 67 ? -15.91557 6.60803 12.49059 1.000 20.87161 67 LYS A O 1
ATOM 497 N N . GLN A 1 68 ? -14.62081 6.64886 10.65568 1.000 19.00917 68 GLN A N 1
ATOM 498 C CA . GLN A 1 68 ? -14.83739 8.06606 10.40598 1.000 19.10611 68 GLN A CA 1
ATOM 499 C C . GLN A 1 68 ? -14.84095 8.26691 8.89839 1.000 19.49298 68 GLN A C 1
ATOM 500 O O . GLN A 1 68 ? -14.24031 7.48116 8.15878 1.000 17.63793 68 GLN A O 1
ATOM 506 N N . ASN A 1 69 ? -15.52755 9.31444 8.44152 1.000 19.36151 69 ASN A N 1
ATOM 507 C CA . ASN A 1 69 ? -15.56408 9.61053 7.01444 1.000 19.39492 69 ASN A CA 1
ATOM 508 C C . ASN A 1 69 ? -14.17509 10.00840 6.52287 1.000 16.2541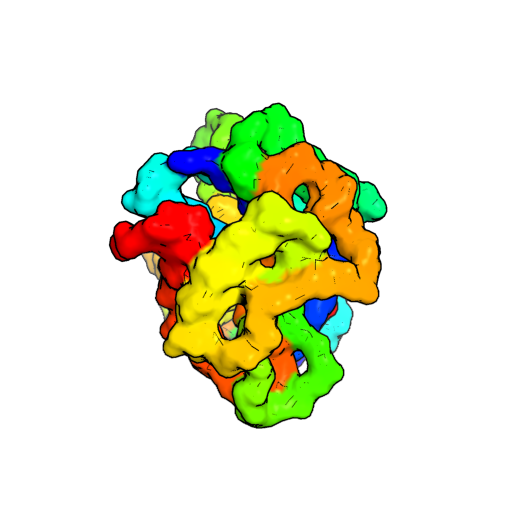0 69 ASN A C 1
ATOM 509 O O . ASN A 1 69 ? -13.45921 10.76681 7.18556 1.000 20.11986 69 ASN A O 1
ATOM 511 N N . VAL A 1 70 ? -13.76994 9.44494 5.38320 1.000 15.01852 70 VAL A N 1
ATOM 512 C CA . VAL A 1 70 ? -12.50383 9.78020 4.73835 1.000 14.00881 70 VAL A CA 1
ATOM 513 C C . VAL A 1 70 ? -12.74930 9.88955 3.24230 1.000 15.05888 70 VAL A C 1
ATOM 514 O O . VAL A 1 70 ? -13.75754 9.41036 2.71636 1.000 17.12484 70 VAL A O 1
ATOM 518 N N . ASP A 1 71 ? -11.80420 10.52333 2.55119 1.000 13.10869 71 ASP A N 1
ATOM 519 C CA . ASP A 1 71 ? -11.90666 10.63369 1.10312 1.000 15.27866 71 ASP A CA 1
ATOM 520 C C . ASP A 1 71 ? -11.40399 9.38269 0.39756 1.000 14.62895 71 ASP A C 1
ATOM 521 O O . ASP A 1 71 ? -11.86341 9.07124 -0.70500 1.000 15.23192 71 ASP A O 1
ATOM 526 N N . VAL A 1 72 ? -10.45757 8.66266 1.00358 1.000 13.93427 72 VAL A N 1
ATOM 527 C CA . VAL A 1 72 ? -9.90517 7.45931 0.39436 1.000 12.86441 72 VAL A CA 1
ATOM 528 C C . VAL A 1 72 ? -9.34535 6.57492 1.49675 1.000 11.47393 72 VAL A C 1
ATOM 529 O O . VAL A 1 72 ? -8.84258 7.06567 2.51439 1.000 11.96670 72 VAL A O 1
ATOM 533 N N . ALA A 1 73 ? -9.45622 5.26274 1.29258 1.000 11.27602 73 ALA A N 1
ATOM 534 C CA . ALA A 1 73 ? -8.94936 4.24286 2.20421 1.000 10.29996 73 ALA A CA 1
ATOM 535 C C . ALA A 1 73 ? -7.89399 3.45032 1.44822 1.000 10.33965 73 ALA A C 1
ATOM 536 O O . ALA A 1 73 ? -8.16790 2.92711 0.36448 1.000 10.80945 73 ALA A O 1
ATOM 538 N N . VAL A 1 74 ? -6.69520 3.36232 2.02024 1.000 9.68409 74 VAL A N 1
ATOM 539 C CA . VAL A 1 74 ? -5.52194 2.80704 1.34818 1.000 9.81116 74 VAL A CA 1
ATOM 540 C C . VAL A 1 74 ? -4.95706 1.68459 2.20665 1.000 9.75475 74 VAL A C 1
ATOM 541 O O . VAL A 1 74 ? -4.74380 1.87613 3.40864 1.000 11.45400 74 VAL A O 1
ATOM 545 N N . GLN A 1 75 ? -4.67737 0.53077 1.59801 1.000 9.50137 75 GLN A N 1
ATOM 546 C CA . GLN A 1 75 ? -3.97815 -0.54525 2.29622 1.000 9.49804 75 GLN A CA 1
ATOM 547 C C . GLN A 1 75 ? -2.66778 -0.85205 1.58387 1.000 10.52119 75 GLN A C 1
ATOM 548 O O . GLN A 1 75 ? -2.63997 -0.97899 0.35858 1.000 10.63276 75 GLN A O 1
ATOM 554 N N . ILE A 1 76 ? -1.59138 -0.98239 2.36185 1.000 9.05826 76 ILE A N 1
ATOM 555 C CA . ILE A 1 76 ? -0.23701 -1.19001 1.84536 1.000 8.77999 76 ILE A CA 1
ATOM 556 C C . ILE A 1 76 ? 0.10265 -2.67508 1.86955 1.000 9.27634 76 ILE A C 1
ATOM 557 O O . ILE A 1 76 ? -0.02667 -3.33654 2.91326 1.000 10.23556 76 ILE A O 1
ATOM 562 N N . HIS A 1 77 ? 0.59876 -3.17389 0.73346 1.000 9.34504 77 HIS A N 1
ATOM 563 C CA . HIS A 1 77 ? 1.07134 -4.54433 0.56617 1.000 9.05923 77 HIS A CA 1
ATOM 564 C C . HIS A 1 77 ? 2.36202 -4.54626 -0.23685 1.000 9.11278 77 HIS A C 1
ATOM 565 O O . HIS A 1 77 ? 2.75821 -3.54064 -0.82030 1.000 10.25737 77 HIS A O 1
ATOM 572 N N . PHE A 1 78 ? 2.99096 -5.71915 -0.27929 1.000 9.48283 78 PHE A N 1
ATOM 573 C CA . PHE A 1 78 ? 4.04999 -6.02905 -1.23264 1.000 9.28252 78 PHE A CA 1
ATOM 574 C C . PHE A 1 78 ? 3.70443 -7.33945 -1.92524 1.000 12.30275 78 PHE A C 1
ATOM 575 O O . PHE A 1 78 ? 3.07267 -8.22564 -1.34164 1.000 14.12451 78 PHE A O 1
ATOM 583 N N . ASN A 1 79 ? 4.12291 -7.45699 -3.17591 1.000 11.81787 79 ASN A N 1
ATOM 584 C CA . ASN A 1 79 ? 3.70820 -8.55720 -4.03345 1.000 13.65305 79 ASN A CA 1
ATOM 585 C C . ASN A 1 79 ? 4.66960 -9.74032 -3.92267 1.000 11.34429 79 ASN A C 1
ATOM 586 O O . ASN A 1 79 ? 5.74655 -9.64634 -3.34144 1.000 10.52213 79 ASN A O 1
ATOM 591 N N . ALA A 1 80 ? 4.27045 -10.87073 -4.51075 1.000 12.04095 80 ALA A N 1
ATOM 592 C CA . ALA A 1 80 ? 5.13311 -12.04161 -4.57362 1.000 13.86190 80 ALA A CA 1
ATOM 593 C C . ALA A 1 80 ? 4.69851 -12.89086 -5.75530 1.000 14.02295 80 ALA A C 1
ATOM 594 O O . ALA A 1 80 ? 3.52841 -12.86782 -6.14676 1.000 15.26983 80 ALA A O 1
ATOM 596 N N . ASP A 1 81 ? 5.65454 -13.63486 -6.31688 1.000 15.46642 81 ASP A N 1
ATOM 597 C CA . ASP A 1 81 ? 5.32119 -14.58302 -7.37533 1.000 16.82197 81 ASP A CA 1
ATOM 598 C C . ASP A 1 81 ? 6.41070 -15.63806 -7.50030 1.000 15.94801 81 ASP A C 1
ATOM 599 O O . ASP A 1 81 ? 6.15626 -16.82837 -7.30230 1.000 18.08718 81 ASP A O 1
ATOM 604 N N . HIS A 1 82 ? 7.61959 -15.21235 -7.84818 1.000 14.93159 82 HIS A N 1
ATOM 605 C CA . HIS A 1 82 ? 8.75603 -16.11457 -7.92387 1.000 15.16508 82 HIS A CA 1
ATOM 606 C C . HIS A 1 82 ? 10.03128 -15.31053 -7.72112 1.000 17.10966 82 HIS A C 1
ATOM 607 O O . HIS A 1 82 ? 10.10071 -14.13277 -8.08482 1.000 17.86016 82 HIS A O 1
ATOM 614 N N . THR A 1 83 ? 11.03001 -15.94911 -7.11931 1.000 16.31126 83 THR A N 1
ATOM 615 C CA . THR A 1 83 ? 12.30614 -15.28399 -6.89081 1.000 15.42887 83 THR A CA 1
ATOM 616 C C . THR A 1 83 ? 12.98180 -14.98795 -8.22675 1.000 15.86614 83 THR A C 1
ATOM 617 O O . THR A 1 83 ? 13.08218 -15.86665 -9.09461 1.000 18.80080 83 THR A O 1
ATOM 621 N N . THR A 1 84 ? 13.43135 -13.74629 -8.40058 1.000 14.31490 84 THR A N 1
ATOM 622 C CA . THR A 1 84 ? 14.07315 -13.34655 -9.64628 1.000 16.29786 84 THR A CA 1
ATOM 623 C C . THR A 1 84 ? 15.01741 -12.17919 -9.38435 1.000 14.39843 84 THR A C 1
ATOM 624 O O . THR A 1 84 ? 14.80382 -11.37737 -8.46705 1.000 14.35696 84 THR A O 1
ATOM 628 N N . LEU A 1 85 ? 16.05207 -12.07842 -10.21938 1.000 14.80109 85 LEU A N 1
ATOM 629 C CA . LEU A 1 85 ? 16.92050 -10.90933 -10.21955 1.000 12.12831 85 LEU A CA 1
ATOM 630 C C . LEU A 1 85 ? 16.29977 -9.72955 -10.95729 1.000 14.13419 85 LEU A C 1
ATOM 631 O O . LEU A 1 85 ? 16.70449 -8.58453 -10.71762 1.000 16.00818 85 LEU A O 1
ATOM 636 N N . ASP A 1 86 ? 15.32831 -9.99167 -11.83411 1.000 13.96515 86 ASP A N 1
ATOM 637 C CA . ASP A 1 86 ? 14.71997 -8.98150 -12.69682 1.000 14.36183 86 ASP A CA 1
ATOM 638 C C . ASP A 1 86 ? 13.82497 -8.04628 -11.89460 1.000 15.08367 86 ASP A C 1
ATOM 639 O O . ASP A 1 86 ? 13.24338 -8.43146 -10.87648 1.000 15.50854 86 ASP A O 1
ATOM 644 N N . LYS A 1 87 ? 13.67751 -6.81698 -12.39211 1.000 12.69191 87 LYS A N 1
ATOM 645 C CA . LYS A 1 87 ? 12.58237 -5.96967 -11.93710 1.000 13.51184 87 LYS A CA 1
ATOM 646 C C . LYS A 1 87 ? 11.25567 -6.65553 -12.22706 1.000 13.52000 87 LYS A C 1
ATOM 647 O O . LYS A 1 87 ? 11.06628 -7.26595 -13.28164 1.000 14.56326 87 LYS A O 1
ATOM 653 N N . MET A 1 88 ? 10.34056 -6.57056 -11.26909 1.000 12.26150 88 MET A N 1
ATOM 654 C CA . MET A 1 88 ? 8.96626 -7.02484 -11.42899 1.000 13.87966 88 MET A CA 1
ATOM 655 C C . MET A 1 88 ? 7.99556 -5.85150 -11.41014 1.000 11.97988 88 MET A C 1
ATOM 656 O O . MET A 1 88 ? 7.25666 -5.63802 -12.37682 1.000 15.51416 88 MET A O 1
ATOM 661 N N . GLY A 1 89 ? 7.98306 -5.07618 -10.33925 1.000 12.34646 89 GLY A N 1
ATOM 662 C CA . GLY A 1 89 ? 7.40618 -3.74947 -10.37289 1.000 11.18678 89 GLY A CA 1
ATOM 663 C C . GLY A 1 89 ? 6.17975 -3.57197 -9.49893 1.000 12.70326 89 GLY A C 1
ATOM 664 O O . GLY A 1 89 ? 5.90530 -4.34828 -8.57348 1.000 11.57926 89 GLY A O 1
ATOM 665 N N . THR A 1 90 ? 5.42263 -2.51892 -9.82067 1.000 10.65351 90 THR A N 1
ATOM 666 C CA . THR A 1 90 ? 4.41231 -1.95333 -8.93626 1.000 11.05869 90 THR A CA 1
ATOM 667 C C . THR A 1 90 ? 3.03711 -2.01921 -9.59252 1.000 9.97635 90 THR A C 1
ATOM 668 O O . THR A 1 90 ? 2.90757 -1.92602 -10.81909 1.000 10.84989 90 THR A O 1
ATOM 672 N N . GLU A 1 91 ? 2.00558 -2.19716 -8.76533 1.000 9.49628 91 GLU A N 1
ATOM 673 C CA . GLU A 1 91 ? 0.62755 -2.12821 -9.24296 1.000 11.26992 91 GLU A CA 1
ATOM 674 C C . GLU A 1 91 ? -0.24740 -1.68308 -8.09248 1.000 10.98270 91 GLU A C 1
ATOM 675 O O . GLU A 1 91 ? 0.05864 -1.95108 -6.92806 1.000 12.29013 91 GLU A O 1
ATOM 681 N N . THR A 1 92 ? -1.34339 -1.01656 -8.42893 1.000 11.59935 92 THR A N 1
ATOM 682 C CA . THR A 1 92 ? -2.30817 -0.57747 -7.42978 1.000 9.98132 92 THR A CA 1
ATOM 683 C C . THR A 1 92 ? -3.68880 -1.07606 -7.82426 1.000 12.12612 92 THR A C 1
ATOM 684 O O . THR A 1 92 ? -4.12938 -0.84569 -8.95304 1.000 12.95652 92 THR A O 1
ATOM 688 N N . ILE A 1 93 ? -4.35831 -1.76073 -6.89782 1.000 10.77583 93 ILE A N 1
ATOM 689 C CA . ILE A 1 93 ? -5.59969 -2.48545 -7.16639 1.000 12.25586 93 ILE A CA 1
ATOM 690 C C . ILE A 1 93 ? -6.77884 -1.65243 -6.69617 1.000 12.03717 93 ILE A C 1
ATOM 691 O O . ILE A 1 93 ? -6.75006 -1.05698 -5.61404 1.000 12.05605 93 ILE A O 1
ATOM 696 N N . TYR A 1 94 ? -7.83193 -1.62090 -7.51183 1.000 11.61807 94 TYR A N 1
ATOM 697 C CA . TYR A 1 94 ? -9.08826 -0.98610 -7.16070 1.000 13.53833 94 TYR A CA 1
ATOM 698 C C . TYR A 1 94 ? -10.21694 -1.93832 -7.53660 1.000 13.60884 94 TYR A C 1
ATOM 699 O O . TYR A 1 94 ? -10.02160 -2.88766 -8.29439 1.000 15.27040 94 TYR A O 1
ATOM 708 N N . LYS A 1 95 ? -11.40460 -1.69594 -6.99486 1.000 15.60121 95 LYS A N 1
ATOM 709 C CA . LYS A 1 95 ? -12.55689 -2.45918 -7.46378 1.000 15.94272 95 LYS A CA 1
ATOM 710 C C . LYS A 1 95 ? -13.47072 -1.64848 -8.36916 1.000 18.66651 95 LYS A C 1
ATOM 711 O O . LYS A 1 95 ? -13.92431 -2.16008 -9.39960 1.000 20.08002 95 LYS A O 1
ATOM 717 N N . THR A 1 96 ? -13.70051 -0.38395 -8.03903 1.000 14.57870 96 THR A N 1
ATOM 718 C CA . THR A 1 96 ? -14.69124 0.43414 -8.72206 1.000 17.20256 96 THR A CA 1
ATOM 719 C C . THR A 1 96 ? -14.08373 1.76417 -9.14699 1.000 13.06689 96 THR A C 1
ATOM 720 O O . THR A 1 96 ? -12.97089 2.13254 -8.75807 1.000 13.14165 96 THR A O 1
ATOM 724 N N . ASN A 1 97 ? -14.86097 2.49463 -9.94090 1.000 16.02809 97 ASN A N 1
ATOM 725 C CA . ASN A 1 97 ? -14.40808 3.73533 -10.54773 1.000 13.84747 97 ASN A CA 1
ATOM 726 C C . ASN A 1 97 ? -13.88487 4.73164 -9.51598 1.000 11.76372 97 ASN A C 1
ATOM 727 O O . ASN A 1 97 ? -12.88333 5.41939 -9.75915 1.000 13.18673 97 ASN A O 1
ATOM 732 N N . ASN A 1 98 ? -14.55284 4.83462 -8.36303 1.000 13.50911 98 ASN A N 1
ATOM 733 C CA . ASN A 1 98 ? -14.13469 5.82203 -7.37344 1.000 12.81954 98 ASN A CA 1
ATOM 734 C C . ASN A 1 98 ? -12.73358 5.54544 -6.82963 1.000 14.03704 98 ASN A C 1
ATOM 735 O O . ASN A 1 98 ? -12.00546 6.49134 -6.51975 1.000 13.69672 98 ASN A O 1
ATOM 740 N N . GLY A 1 99 ? -12.34480 4.27168 -6.70983 1.000 12.95484 99 GLY A N 1
ATOM 741 C CA . GLY A 1 99 ? -10.98246 3.94816 -6.31564 1.000 11.71517 99 GLY A CA 1
ATOM 742 C C . GLY A 1 99 ? -9.99449 4.03830 -7.45333 1.000 11.95627 99 GLY A C 1
ATOM 743 O O . GLY A 1 99 ? -8.83210 4.39166 -7.23598 1.000 11.80467 99 GLY A O 1
ATOM 744 N N . LYS A 1 100 ? -10.43524 3.74429 -8.67993 1.000 12.37904 100 LYS A N 1
ATOM 745 C CA . LYS A 1 100 ? -9.56633 3.83352 -9.85031 1.000 11.81776 100 LYS A CA 1
ATOM 746 C C . LYS A 1 100 ? -8.93078 5.21536 -9.98654 1.000 13.19167 100 LYS A C 1
ATOM 747 O O . LYS A 1 100 ? -7.76894 5.32790 -10.38950 1.000 12.27937 100 LYS A O 1
ATOM 753 N N . VAL A 1 101 ? -9.67954 6.28293 -9.67593 1.000 10.88238 101 VAL A N 1
ATOM 754 C CA . VAL A 1 101 ? -9.12230 7.63665 -9.71971 1.000 13.05921 101 VAL A CA 1
ATOM 755 C C . VAL A 1 101 ? -7.80742 7.70355 -8.94803 1.000 12.20253 101 VAL A C 1
ATOM 756 O O . VAL A 1 101 ? -6.78853 8.19857 -9.44856 1.000 13.36354 101 VAL A O 1
ATOM 760 N N . TYR A 1 102 ? -7.82256 7.21351 -7.70927 1.000 11.91419 102 TYR A N 1
ATOM 761 C CA . TYR A 1 102 ? -6.63090 7.23854 -6.86403 1.000 12.28107 102 TYR A CA 1
ATOM 762 C C . TYR A 1 102 ? -5.60028 6.21097 -7.31023 1.000 11.66451 102 TYR A C 1
ATOM 763 O O . TYR A 1 102 ? -4.39222 6.48514 -7.27465 1.000 11.98272 102 TYR A O 1
ATOM 772 N N . ALA A 1 103 ? -6.04780 5.01683 -7.71110 1.000 10.68948 103 ALA A N 1
ATOM 773 C CA . ALA A 1 103 ? -5.10765 3.97831 -8.12093 1.000 10.30079 103 ALA A CA 1
ATOM 774 C C . ALA A 1 103 ? -4.26777 4.43120 -9.30215 1.000 11.31388 103 ALA A C 1
ATOM 775 O O . ALA A 1 103 ? -3.06026 4.16773 -9.35102 1.000 12.13152 103 ALA A O 1
ATOM 777 N N . GLU A 1 104 ? -4.88446 5.11022 -10.26980 1.000 12.34543 104 GLU A N 1
ATOM 778 C CA . GLU A 1 104 ? -4.12061 5.59799 -11.41189 1.000 12.15011 104 GLU A CA 1
ATOM 779 C C . GLU A 1 104 ? -3.09007 6.64654 -10.99979 1.000 12.76131 104 GLU A C 1
ATOM 780 O O . GLU A 1 104 ? -1.96266 6.64428 -11.51687 1.000 13.49291 104 GLU A O 1
ATOM 786 N N . ARG A 1 105 ? -3.44368 7.54663 -10.07041 1.000 12.52666 105 ARG A N 1
ATOM 787 C CA . ARG A 1 105 ? -2.48240 8.56987 -9.65222 1.000 13.38414 105 ARG A CA 1
ATOM 788 C C . ARG A 1 105 ? -1.31396 7.96635 -8.87887 1.000 11.25378 105 ARG A C 1
ATOM 789 O O . ARG A 1 105 ? -0.15778 8.34495 -9.10441 1.000 13.18070 105 ARG A O 1
ATOM 797 N N . VAL A 1 106 ? -1.59774 7.03961 -7.96025 1.000 11.69892 106 VAL A N 1
ATOM 798 C CA . VAL A 1 106 ? -0.54504 6.40357 -7.17604 1.000 11.88494 106 VAL A CA 1
ATOM 799 C C . VAL A 1 106 ? 0.34862 5.57251 -8.07869 1.000 11.45309 106 VAL A C 1
ATOM 800 O O . VAL A 1 106 ? 1.57662 5.63941 -7.98676 1.000 12.22183 106 VAL A O 1
ATOM 804 N N . ASN A 1 107 ? -0.24203 4.80036 -8.98891 1.000 11.09584 107 ASN A N 1
ATOM 805 C CA . ASN A 1 107 ? 0.57057 3.97270 -9.87186 1.000 11.80626 107 ASN A CA 1
ATOM 806 C C . ASN A 1 107 ? 1.46045 4.82559 -10.76827 1.000 11.75287 107 ASN A C 1
ATOM 807 O O . ASN A 1 107 ? 2.61754 4.46309 -11.02191 1.000 13.38059 107 ASN A O 1
ATOM 812 N N . GLU A 1 108 ? 0.94720 5.96520 -11.25507 1.000 12.32083 108 GLU A N 1
ATOM 813 C CA . GLU A 1 108 ? 1.75607 6.83152 -12.11345 1.000 13.26366 108 GLU A CA 1
ATOM 814 C C . GLU A 1 108 ? 3.00085 7.30856 -11.37809 1.000 12.78067 108 GLU A C 1
ATOM 815 O O . GLU A 1 108 ? 4.09860 7.34766 -11.95105 1.000 15.01244 108 GLU A O 1
ATOM 821 N N . LYS A 1 109 ? 2.85075 7.65570 -10.09892 1.000 12.88911 109 LYS A N 1
ATOM 822 C CA . LYS A 1 109 ? 4.00392 8.08802 -9.31485 1.000 12.67182 109 LYS A CA 1
ATOM 823 C C . LYS A 1 109 ? 4.96091 6.93208 -9.05910 1.000 13.74636 109 LYS A C 1
ATOM 824 O O . LYS A 1 109 ? 6.17223 7.06729 -9.25171 1.000 12.80880 109 LYS A O 1
ATOM 830 N N . LEU A 1 110 ? 4.44475 5.78412 -8.62675 1.000 11.52652 110 LEU A N 1
ATOM 831 C CA . LEU A 1 110 ? 5.34245 4.67086 -8.31237 1.000 11.18325 110 LEU A CA 1
ATOM 832 C C . LEU A 1 110 ? 6.01920 4.11192 -9.55711 1.000 12.45400 110 LEU A C 1
ATOM 833 O O . LEU A 1 110 ? 7.11290 3.54192 -9.45616 1.000 12.11652 110 LEU A O 1
ATOM 838 N N . ALA A 1 111 ? 5.40081 4.27018 -10.73259 1.000 12.03644 111 ALA A N 1
ATOM 839 C CA . ALA A 1 111 ? 6.00190 3.81049 -11.97647 1.000 10.91480 111 ALA A CA 1
ATOM 840 C C . ALA A 1 111 ? 7.22832 4.61265 -12.38546 1.000 12.70254 111 ALA A C 1
ATOM 841 O O . ALA A 1 111 ? 7.94137 4.19032 -13.30694 1.000 15.27316 111 ALA A O 1
ATOM 843 N N . THR A 1 112 ? 7.49704 5.74180 -11.73188 1.000 13.31591 112 THR A N 1
ATOM 844 C CA . THR A 1 112 ? 8.75228 6.43786 -11.97752 1.000 13.32901 112 THR A CA 1
ATOM 845 C C . THR A 1 112 ? 9.92961 5.83572 -11.22439 1.000 12.64115 112 THR A C 1
ATOM 846 O O . THR A 1 112 ? 11.06690 6.20788 -11.51931 1.000 13.70331 112 THR A O 1
ATOM 850 N N . ILE A 1 113 ? 9.69410 4.92370 -10.28111 1.000 11.89548 113 ILE A N 1
ATOM 851 C CA . ILE A 1 113 ? 10.77331 4.24936 -9.56402 1.000 11.29195 113 ILE A CA 1
ATOM 852 C C . ILE A 1 113 ? 10.71123 2.73381 -9.67017 1.000 11.95988 113 ILE A C 1
ATOM 853 O O . ILE A 1 113 ? 11.71582 2.06503 -9.38187 1.000 14.83995 113 ILE A O 1
ATOM 858 N N . PHE A 1 114 ? 9.56477 2.15353 -10.02577 1.000 12.26209 114 PHE A N 1
ATOM 859 C CA . PHE A 1 114 ? 9.43114 0.71518 -10.20656 1.000 12.93335 114 PHE A CA 1
ATOM 860 C C . PHE A 1 114 ? 8.87109 0.43873 -11.59509 1.000 12.94474 114 PHE A C 1
ATOM 861 O O . PHE A 1 114 ? 8.20002 1.28882 -12.20044 1.000 14.21288 114 PHE A O 1
ATOM 869 N N . LYS A 1 115 ? 9.12561 -0.77747 -12.07974 1.000 13.16956 115 LYS A N 1
ATOM 870 C CA . LYS A 1 115 ? 8.54502 -1.21353 -13.34099 1.000 12.72816 115 LYS A CA 1
ATOM 871 C C . LYS A 1 115 ? 7.02651 -1.10463 -13.28326 1.000 12.66017 115 LYS A C 1
ATOM 872 O O . LYS A 1 115 ? 6.38702 -1.48209 -12.29707 1.000 14.23695 115 LYS A O 1
ATOM 878 N N . ASN A 1 116 ? 6.44236 -0.57562 -14.34860 1.000 13.47374 116 ASN A N 1
ATOM 879 C CA . ASN A 1 116 ? 5.01367 -0.26693 -14.34877 1.000 12.98387 116 ASN A CA 1
ATOM 880 C C . ASN A 1 116 ? 4.20809 -1.50980 -14.69890 1.000 17.63256 116 ASN A C 1
ATOM 881 O O . ASN A 1 116 ? 4.24986 -1.98244 -15.83999 1.000 20.75367 116 ASN A O 1
ATOM 886 N N . ARG A 1 117 ? 3.44535 -2.02180 -13.73215 1.000 13.53770 117 ARG A N 1
ATOM 887 C CA . ARG A 1 117 ? 2.45725 -3.05511 -14.01337 1.000 13.98448 117 ARG A CA 1
ATOM 888 C C . ARG A 1 117 ? 1.04599 -2.49417 -14.10641 1.000 16.65466 117 ARG A C 1
ATOM 889 O O . ARG A 1 117 ? 0.14098 -3.20546 -14.55999 1.000 21.58097 117 ARG A O 1
ATOM 897 N N . GLY A 1 118 ? 0.84173 -1.25288 -13.68227 1.000 14.97906 118 GLY A N 1
ATOM 898 C CA . GLY A 1 118 ? -0.37336 -0.50567 -13.92111 1.000 15.52745 118 GLY A CA 1
ATOM 899 C C . GLY A 1 118 ? -1.36054 -0.58707 -12.76785 1.000 16.83480 118 GLY A C 1
ATOM 900 O O . GLY A 1 118 ? -1.27106 -1.44351 -11.87859 1.000 17.43081 118 GLY A O 1
ATOM 901 N N . ALA A 1 119 ? -2.30425 0.34751 -12.77643 1.000 15.22254 119 ALA A N 1
ATOM 902 C CA . ALA A 1 119 ? -3.49126 0.20894 -11.95043 1.000 14.85665 119 ALA A CA 1
ATOM 903 C C . ALA A 1 119 ? -4.32726 -0.94103 -12.49528 1.000 17.88851 119 ALA A C 1
ATOM 904 O O . ALA A 1 119 ? -4.43791 -1.12948 -13.71049 1.000 21.02839 119 ALA A O 1
ATOM 906 N N . LYS A 1 120 ? -4.90237 -1.72628 -11.59578 1.000 17.40264 120 LYS A N 1
ATOM 907 C CA . LYS A 1 120 ? -5.50641 -2.99592 -11.97097 1.000 22.49022 120 LYS A CA 1
ATOM 908 C C . LYS A 1 120 ? -6.81817 -3.18599 -11.23037 1.000 17.99350 120 LYS A C 1
ATOM 909 O O . LYS A 1 120 ? -6.90418 -2.94340 -10.02444 1.000 15.15583 120 LYS A O 1
ATOM 915 N N . SER A 1 121 ? -7.83912 -3.63567 -11.95285 1.000 18.42587 121 SER A N 1
ATOM 916 C CA . SER A 1 121 ? -9.10193 -3.97243 -11.31838 1.000 17.90154 121 SER A CA 1
ATOM 917 C C . SER A 1 121 ? -8.97528 -5.27061 -10.52517 1.000 23.40589 121 SER A C 1
ATOM 918 O O . SER A 1 121 ? -8.19801 -6.16515 -10.86928 1.000 28.32904 121 SER A O 1
ATOM 921 N N . ASP A 1 122 ? -9.74190 -5.35471 -9.43839 1.000 21.91772 122 ASP A N 1
ATOM 922 C CA . ASP A 1 122 ? -9.67429 -6.49136 -8.52308 1.000 25.23673 122 ASP A CA 1
ATOM 923 C C . ASP A 1 122 ? -10.20359 -7.75569 -9.19485 1.000 27.69581 122 ASP A C 1
ATOM 924 O O . ASP A 1 122 ? -11.38072 -7.83147 -9.56171 1.000 34.88598 122 ASP A O 1
ATOM 929 N N . ALA A 1 123 ? -9.33145 -8.75448 -9.33800 1.000 26.64762 123 ALA A N 1
ATOM 930 C CA . ALA A 1 123 ? -9.69331 -10.03925 -9.92692 1.000 30.58680 123 ALA A CA 1
ATOM 931 C C . ALA A 1 123 ? -9.74653 -11.16237 -8.89492 1.000 31.70179 123 ALA A C 1
ATOM 932 O O . ALA A 1 123 ? -9.71061 -12.34266 -9.26299 1.000 32.03177 123 ALA A O 1
ATOM 934 N N . ARG A 1 124 ? -9.80640 -10.82364 -7.60199 1.000 27.50976 124 ARG A N 1
ATOM 935 C CA . ARG A 1 124 ? -9.86488 -11.85274 -6.56791 1.000 30.29273 124 ARG A CA 1
ATOM 936 C C . ARG A 1 124 ? -10.84263 -11.52131 -5.43458 1.000 28.23499 124 ARG A C 1
ATOM 937 O O . ARG A 1 124 ? -10.77705 -12.15279 -4.37099 1.000 30.28255 124 ARG A O 1
ATOM 945 N N . GLY A 1 125 ? -11.74506 -10.55833 -5.62817 1.000 25.00184 125 GLY A N 1
ATOM 946 C CA . GLY A 1 125 ? -12.77086 -10.24584 -4.64526 1.000 23.22878 125 GLY A CA 1
ATOM 947 C C . GLY A 1 125 ? -12.24462 -9.90262 -3.26485 1.000 22.50582 125 GLY A C 1
ATOM 948 O O . GLY A 1 125 ? -12.75278 -10.40428 -2.25789 1.000 27.35258 125 GLY A O 1
ATOM 949 N N . LEU A 1 126 ? -11.23431 -9.03735 -3.21175 1.000 21.17222 126 LEU A N 1
ATOM 950 C CA . LEU A 1 126 ? -10.53970 -8.74415 -1.96409 1.000 18.38720 126 LEU A CA 1
ATOM 951 C C . LEU A 1 126 ? -11.48115 -8.05853 -0.97875 1.000 21.64511 126 LEU A C 1
ATOM 952 O O . LEU A 1 126 ? -12.17775 -7.10365 -1.33135 1.000 20.28518 126 LEU A O 1
ATOM 957 N N . TYR A 1 127 ? -11.48481 -8.53970 0.26754 1.000 17.66855 127 TYR A N 1
ATOM 958 C CA . TYR A 1 127 ? -12.39660 -8.00579 1.27657 1.000 17.52024 127 TYR A CA 1
ATOM 959 C C . TYR A 1 127 ? -12.21087 -6.50168 1.47156 1.000 16.03245 127 TYR A C 1
ATOM 960 O O . TYR A 1 127 ? -13.19163 -5.76137 1.59298 1.000 15.86092 127 TYR A O 1
ATOM 969 N N . TRP A 1 128 ? -10.96018 -6.03532 1.50884 1.000 14.73799 128 TRP A N 1
ATOM 970 C CA . TRP A 1 128 ? -10.69542 -4.62381 1.77017 1.000 12.51100 128 TRP A CA 1
ATOM 971 C C . TRP A 1 128 ? -11.38908 -3.72160 0.75801 1.000 13.43267 128 TRP A C 1
ATOM 972 O O . TRP A 1 128 ? -11.89411 -2.65064 1.11609 1.000 14.26599 128 TRP A O 1
ATOM 983 N N . LEU A 1 129 ? -11.41364 -4.12696 -0.51634 1.000 13.60442 129 LEU A N 1
ATOM 984 C CA . LEU A 1 129 ? -11.96050 -3.27082 -1.55917 1.000 15.94096 129 LEU A CA 1
ATOM 985 C C . LEU A 1 129 ? -13.47509 -3.30188 -1.62658 1.000 17.55202 129 LEU A C 1
ATOM 986 O O . LEU A 1 129 ? -14.05835 -2.46511 -2.32335 1.000 20.44725 129 LEU A O 1
ATOM 991 N N . SER A 1 130 ? -14.12493 -4.22215 -0.92168 1.000 14.55684 130 SER A N 1
ATOM 992 C CA . SER A 1 130 ? -15.57238 -4.33292 -0.97534 1.000 15.70473 130 SER A CA 1
ATOM 993 C C . SER A 1 130 ? -16.25512 -4.00013 0.33749 1.000 16.62261 130 SER A C 1
ATOM 994 O O . SER A 1 130 ? -17.48952 -3.97811 0.38034 1.000 20.32395 130 SER A O 1
ATOM 997 N N . HIS A 1 131 ? -15.50019 -3.71961 1.40771 1.000 15.30938 131 HIS A N 1
ATOM 998 C CA . HIS A 1 131 ? -16.11086 -3.50168 2.71416 1.000 15.19059 131 HIS A CA 1
ATOM 999 C C . HIS A 1 131 ? -15.71783 -2.17772 3.35882 1.000 15.15363 131 HIS A C 1
ATOM 1000 O O . HIS A 1 131 ? -15.95076 -1.99483 4.55932 1.000 17.40149 131 HIS A O 1
ATOM 1007 N N . THR A 1 132 ? -15.15172 -1.23836 2.60166 1.000 14.45397 132 THR A N 1
ATOM 1008 C CA . THR A 1 132 ? -14.97737 0.10855 3.12824 1.000 15.42378 132 THR A CA 1
ATOM 1009 C C . THR A 1 132 ? -16.04506 1.04232 2.55639 1.000 15.39901 132 THR A C 1
ATOM 1010 O O . THR A 1 132 ? -16.48421 0.90529 1.40899 1.000 15.44301 132 THR A O 1
ATOM 1014 N N . LYS A 1 133 ? -16.43875 2.01578 3.37235 1.000 14.79091 133 LYS A N 1
ATOM 1015 C CA . LYS A 1 133 ? -17.39439 3.02383 2.93022 1.000 15.56654 133 LYS A CA 1
ATOM 1016 C C . LYS A 1 133 ? -16.76892 3.97981 1.91880 1.000 15.30040 133 LYS A C 1
ATOM 1017 O O . LYS A 1 133 ? -17.41051 4.36477 0.93532 1.000 16.03014 133 LYS A O 1
ATOM 1023 N N . ALA A 1 134 ? -15.51622 4.35077 2.12353 1.000 13.17008 134 ALA A N 1
ATOM 1024 C CA . ALA A 1 134 ? -14.83755 5.28297 1.24691 1.000 15.84154 134 ALA A CA 1
ATOM 1025 C C . ALA A 1 134 ? -14.27927 4.54681 0.03253 1.000 11.80886 134 ALA A C 1
ATOM 1026 O O . ALA A 1 134 ? -14.08478 3.32570 0.07517 1.000 13.51448 134 ALA A O 1
ATOM 1028 N N . PRO A 1 135 ? -14.02022 5.26614 -1.06582 1.000 12.25976 135 PRO A N 1
ATOM 1029 C CA . PRO A 1 135 ? -13.26027 4.67786 -2.17701 1.000 12.90943 135 PRO A CA 1
ATOM 1030 C C . PRO A 1 135 ? -11.97122 4.05847 -1.65288 1.000 12.71674 135 PRO A C 1
ATOM 1031 O O . PRO A 1 135 ? -11.30889 4.60865 -0.77057 1.000 13.79735 135 PRO A O 1
ATOM 1035 N N . ALA A 1 136 ? -11.64010 2.88028 -2.16905 1.000 11.66419 136 ALA A N 1
ATOM 1036 C CA . ALA A 1 136 ? -10.54895 2.09729 -1.60509 1.000 12.14824 136 ALA A CA 1
ATOM 1037 C C . ALA A 1 136 ? -9.55057 1.67314 -2.67144 1.000 11.01657 136 ALA A C 1
ATOM 1038 O O . ALA A 1 136 ? -9.91194 1.39000 -3.82003 1.000 11.67966 136 ALA A O 1
ATOM 1040 N N . ILE A 1 137 ? -8.27444 1.63371 -2.27272 1.000 10.97694 137 ILE A N 1
ATOM 1041 C CA . ILE A 1 137 ? -7.21001 1.08505 -3.10367 1.000 9.63635 137 ILE A CA 1
ATOM 1042 C C . ILE A 1 137 ? -6.31978 0.18448 -2.25562 1.000 8.90995 137 ILE A C 1
ATOM 1043 O O . ILE A 1 137 ? -6.23981 0.31043 -1.02974 1.000 10.44887 137 ILE A O 1
ATOM 1048 N N . LEU A 1 138 ? -5.63442 -0.72435 -2.94092 1.000 9.53523 138 LEU A N 1
ATOM 1049 C CA . LEU A 1 138 ? -4.64925 -1.60768 -2.33255 1.000 9.36932 138 LEU A CA 1
ATOM 1050 C C . LEU A 1 138 ? -3.36386 -1.48019 -3.13768 1.000 10.59428 138 LEU A C 1
ATOM 1051 O O . LEU A 1 138 ? -3.33589 -1.81007 -4.32883 1.000 10.95985 138 LEU A O 1
ATOM 1056 N N . ILE A 1 139 ? -2.30979 -0.98121 -2.50428 1.000 8.93330 139 ILE A N 1
ATOM 1057 C CA . ILE A 1 139 ? -1.04926 -0.73457 -3.19702 1.000 10.40804 139 ILE A CA 1
ATOM 1058 C C . ILE A 1 139 ? -0.16672 -1.96676 -3.04770 1.000 9.87439 139 ILE A C 1
ATOM 1059 O O . ILE A 1 139 ? 0.17746 -2.35183 -1.92901 1.000 10.77658 139 ILE A O 1
ATOM 1064 N N . GLU A 1 140 ? 0.18811 -2.59730 -4.16626 1.000 10.85152 140 GLU A N 1
ATOM 1065 C CA . GLU A 1 140 ? 1.24470 -3.61388 -4.17343 1.000 11.12592 140 GLU A CA 1
ATOM 1066 C C . GLU A 1 140 ? 2.54486 -2.92210 -4.55672 1.000 9.41281 140 GLU A C 1
ATOM 1067 O O . GLU A 1 140 ? 2.88142 -2.77779 -5.73619 1.000 11.13751 140 GLU A O 1
ATOM 1073 N N . VAL A 1 141 ? 3.27516 -2.47595 -3.53206 1.000 10.27145 141 VAL A N 1
ATOM 1074 C CA . VAL A 1 141 ? 4.36736 -1.52692 -3.73337 1.000 10.46678 141 VAL A CA 1
ATOM 1075 C C . VAL A 1 141 ? 5.37918 -2.06852 -4.73104 1.000 10.37124 141 VAL A C 1
ATOM 1076 O O . VAL A 1 141 ? 5.67316 -1.43318 -5.75178 1.000 10.80931 141 VAL A O 1
ATOM 1080 N N . CYS A 1 142 ? 5.93551 -3.24537 -4.44143 1.000 9.25301 142 CYS A N 1
ATOM 1081 C CA . CYS A 1 142 ? 6.85915 -3.93773 -5.33785 1.000 10.33006 142 CYS A CA 1
ATOM 1082 C C . CYS A 1 142 ? 6.89784 -5.39802 -4.89334 1.000 11.27660 142 CYS A C 1
ATOM 1083 O O . CYS A 1 142 ? 6.19406 -5.79158 -3.96315 1.000 11.40520 142 CYS A O 1
ATOM 1086 N N . PHE A 1 143 ? 7.72911 -6.20726 -5.54713 1.000 10.93724 143 PHE A N 1
ATOM 1087 C CA . PHE A 1 143 ? 7.76606 -7.63595 -5.24862 1.000 9.87796 143 PHE A CA 1
ATOM 1088 C C . PHE A 1 143 ? 8.82120 -7.94313 -4.19071 1.000 10.91078 143 PHE A C 1
ATOM 1089 O O . PHE A 1 143 ? 9.98211 -7.52963 -4.32097 1.000 12.28200 143 PHE A O 1
ATOM 1097 N N . VAL A 1 144 ? 8.42794 -8.70034 -3.15773 1.000 10.21311 144 VAL A N 1
ATOM 1098 C CA . VAL A 1 144 ? 9.36382 -9.04746 -2.08697 1.000 10.76289 144 VAL A CA 1
ATOM 1099 C C . VAL A 1 144 ? 10.46159 -9.97199 -2.57436 1.000 10.85689 144 VAL A C 1
ATOM 1100 O O . VAL A 1 144 ? 11.51227 -10.05122 -1.93578 1.000 11.76091 144 VAL A O 1
ATOM 1104 N N . ASP A 1 145 ? 10.23837 -10.65909 -3.69654 1.000 11.14318 145 ASP A N 1
ATOM 1105 C CA . ASP A 1 145 ? 11.12391 -11.69165 -4.20684 1.000 11.96957 145 ASP A CA 1
ATOM 1106 C C . ASP A 1 145 ? 11.85269 -11.26771 -5.47266 1.000 11.97630 145 ASP A C 1
ATOM 1107 O O . ASP A 1 145 ? 12.46346 -12.11233 -6.13462 1.000 15.35627 145 ASP A O 1
ATOM 1112 N N . SER A 1 146 ? 11.80751 -9.98739 -5.82279 1.000 11.08291 146 SER A N 1
ATOM 1113 C CA . SER A 1 146 ? 12.60942 -9.44041 -6.90721 1.000 11.81431 146 SER A CA 1
ATOM 1114 C C . SER A 1 146 ? 13.81799 -8.74798 -6.29261 1.000 10.48274 146 SER A C 1
ATOM 1115 O O . SER A 1 146 ? 13.66868 -7.84384 -5.46746 1.000 12.35147 146 SER A O 1
ATOM 1118 N N . LYS A 1 147 ? 15.02204 -9.16753 -6.68869 1.000 11.94299 147 LYS A N 1
ATOM 1119 C CA . LYS A 1 147 ? 16.20593 -8.52653 -6.13266 1.000 12.82058 147 LYS A CA 1
ATOM 1120 C C . LYS A 1 147 ? 16.30010 -7.07168 -6.57665 1.000 12.39333 147 LYS A C 1
ATOM 1121 O O . LYS A 1 147 ? 16.67278 -6.19702 -5.78818 1.000 13.05201 147 LYS A O 1
ATOM 1127 N N . ALA A 1 148 ? 15.93377 -6.78839 -7.82700 1.000 11.27635 148 ALA A N 1
ATOM 1128 C CA . ALA A 1 148 ? 16.01544 -5.41810 -8.31773 1.000 13.28479 148 ALA A CA 1
ATOM 1129 C C . ALA A 1 148 ? 15.00268 -4.51829 -7.61585 1.000 11.68333 148 ALA A C 1
ATOM 1130 O O . ALA A 1 148 ? 15.34531 -3.40909 -7.18452 1.000 13.95672 148 ALA A O 1
ATOM 1132 N N . ASP A 1 149 ? 13.74670 -4.97268 -7.4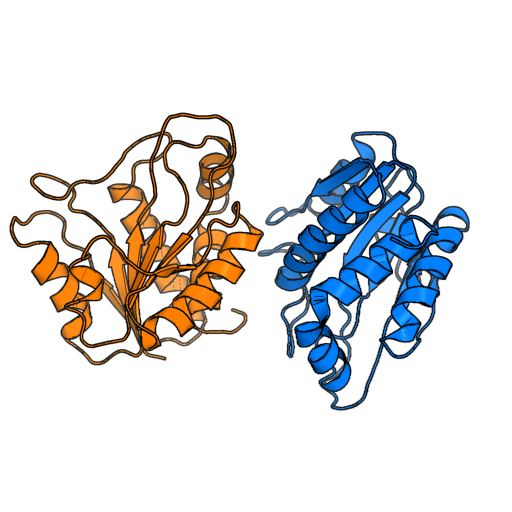9316 1.000 11.19736 149 ASP A N 1
ATOM 1133 C CA . ASP A 1 149 ? 12.73657 -4.17353 -6.79901 1.000 11.75556 149 ASP A CA 1
ATOM 1134 C C . ASP A 1 149 ? 13.18494 -3.85396 -5.37675 1.000 11.92373 149 ASP A C 1
ATOM 1135 O O . ASP A 1 149 ? 13.09242 -2.70665 -4.91808 1.000 10.87240 149 ASP A O 1
ATOM 1140 N N . THR A 1 150 ? 13.62047 -4.87902 -4.64606 1.000 11.13098 150 THR A N 1
ATOM 1141 C CA . THR A 1 150 ? 13.93740 -4.69670 -3.23652 1.000 10.97985 150 THR A CA 1
ATOM 1142 C C . THR A 1 150 ? 15.24720 -3.94970 -3.04673 1.000 11.17618 150 THR A C 1
ATOM 1143 O O . THR A 1 150 ? 15.37891 -3.18429 -2.08577 1.000 12.16395 150 THR A O 1
ATOM 1147 N N . ASP A 1 151 ? 16.20644 -4.11724 -3.95901 1.000 11.79286 151 ASP A N 1
ATOM 1148 C CA . ASP A 1 151 ? 17.42165 -3.30772 -3.86353 1.000 12.56910 151 ASP A CA 1
ATOM 1149 C C . ASP A 1 151 ? 17.08232 -1.82488 -3.90399 1.000 13.50930 151 ASP A C 1
ATOM 1150 O O . ASP A 1 151 ? 17.65120 -1.03070 -3.14273 1.000 16.64953 151 ASP A O 1
ATOM 1155 N N . TYR A 1 152 ? 16.16617 -1.42695 -4.79257 1.000 12.00174 152 TYR A N 1
ATOM 1156 C CA . TYR A 1 152 ? 15.73978 -0.03336 -4.82046 1.000 11.98732 152 TYR A CA 1
ATOM 1157 C C . TYR A 1 152 ? 14.96131 0.32365 -3.56188 1.000 13.24022 152 TYR A C 1
ATOM 1158 O O . TYR A 1 152 ? 15.25617 1.32811 -2.89819 1.000 11.85991 152 TYR A O 1
ATOM 1167 N N . TYR A 1 153 ? 13.95577 -0.48509 -3.21985 1.000 11.18217 153 TYR A N 1
ATOM 1168 C CA . TYR A 1 153 ? 13.07276 -0.14320 -2.10888 1.000 11.12677 153 TYR A CA 1
ATOM 1169 C C . TYR A 1 153 ? 13.85391 0.07802 -0.81262 1.000 12.40062 153 TYR A C 1
ATOM 1170 O O . TYR A 1 153 ? 13.65047 1.07750 -0.11399 1.000 10.90152 153 TYR A O 1
ATOM 1179 N N . ILE A 1 154 ? 14.75882 -0.84182 -0.47749 1.000 11.56828 154 ILE A N 1
ATOM 1180 C CA . ILE A 1 154 ? 15.42159 -0.78753 0.82382 1.000 12.93322 154 ILE A CA 1
ATOM 1181 C C . ILE A 1 154 ? 16.25155 0.48140 0.97148 1.000 12.67272 154 ILE A C 1
ATOM 1182 O O . ILE A 1 154 ? 16.42679 0.99011 2.08563 1.000 15.19638 154 ILE A O 1
ATOM 1187 N N . ARG A 1 155 ? 16.75629 1.02191 -0.13485 1.000 12.13877 155 ARG A N 1
ATOM 1188 C CA . ARG A 1 155 ? 17.59334 2.21605 -0.11487 1.000 12.63978 155 ARG A CA 1
ATOM 1189 C C . ARG A 1 155 ? 16.80695 3.50303 -0.31709 1.000 13.27746 155 ARG A C 1
ATOM 1190 O O . ARG A 1 155 ? 17.38925 4.58944 -0.22277 1.000 15.42470 155 ARG A O 1
ATOM 1198 N N . HIS A 1 156 ? 15.50775 3.41989 -0.59807 1.000 10.00497 156 HIS A N 1
ATOM 1199 C CA . HIS A 1 156 ? 14.73468 4.60742 -0.94412 1.000 11.90167 156 HIS A CA 1
ATOM 1200 C C . HIS A 1 156 ? 13.35741 4.59984 -0.28020 1.000 10.33461 156 HIS A C 1
ATOM 1201 O O . HIS A 1 156 ? 12.37139 5.05805 -0.87051 1.000 10.63266 156 HIS A O 1
ATOM 1208 N N . LYS A 1 157 ? 13.25216 4.10242 0.95389 1.000 11.82110 157 LYS A N 1
ATOM 1209 C CA . LYS A 1 157 ? 11.92487 3.95235 1.55749 1.000 11.53420 157 LYS A CA 1
ATOM 1210 C C . LYS A 1 157 ? 11.20314 5.28958 1.67114 1.000 12.33264 157 LYS A C 1
ATOM 1211 O O . LYS A 1 157 ? 9.98087 5.37154 1.46473 1.000 12.00100 157 LYS A O 1
ATOM 1217 N N . ASP A 1 158 ? 11.93397 6.34704 2.03025 1.000 11.82768 158 ASP A N 1
ATOM 1218 C CA . ASP A 1 158 ? 11.32132 7.65666 2.18372 1.000 12.78886 158 ASP A CA 1
ATOM 1219 C C . ASP A 1 158 ? 10.80189 8.18401 0.84985 1.000 11.78604 158 ASP A C 1
ATOM 1220 O O . ASP A 1 158 ? 9.74173 8.81653 0.81030 1.000 13.08185 158 ASP A O 1
ATOM 1225 N N . ILE A 1 159 ? 11.52087 7.92018 -0.24812 1.000 11.69052 159 ILE A N 1
ATOM 1226 C CA . ILE A 1 159 ? 11.04122 8.31602 -1.57070 1.000 10.89283 159 ILE A CA 1
ATOM 1227 C C . ILE A 1 159 ? 9.79207 7.53062 -1.95101 1.000 10.55625 159 ILE A C 1
ATOM 1228 O O . ILE A 1 159 ? 8.82841 8.09634 -2.48603 1.000 10.90692 159 ILE A O 1
ATOM 1233 N N . VAL A 1 160 ? 9.77587 6.22394 -1.67995 1.000 10.26484 160 VAL A N 1
ATOM 1234 C CA . VAL A 1 160 ? 8.57802 5.42800 -1.95789 1.000 11.01188 160 VAL A CA 1
ATOM 1235 C C . VAL A 1 160 ? 7.37146 6.01682 -1.23100 1.000 11.08668 160 VAL A C 1
ATOM 1236 O O . VAL A 1 160 ? 6.28488 6.18845 -1.81094 1.000 10.89806 160 VAL A O 1
ATOM 1240 N N . ALA A 1 161 ? 7.56220 6.38550 0.03638 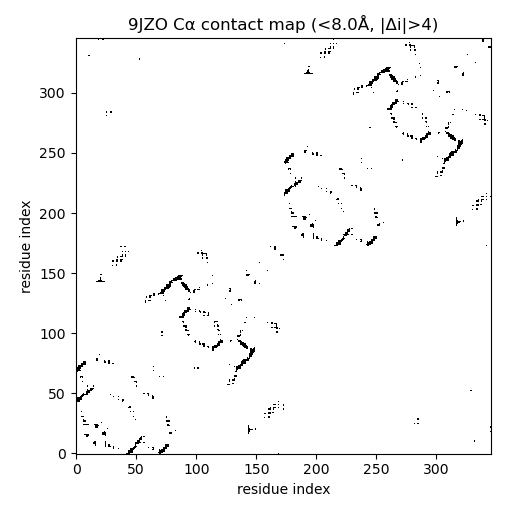1.000 11.61274 161 ALA A N 1
ATOM 1241 C CA . ALA A 1 161 ? 6.47910 6.95022 0.82638 1.000 10.95753 161 ALA A CA 1
ATOM 1242 C C . ALA A 1 161 ? 6.04175 8.30484 0.28706 1.000 10.38508 161 ALA A C 1
ATOM 1243 O O . ALA A 1 161 ? 4.84064 8.59503 0.22878 1.000 11.94885 161 ALA A O 1
ATOM 1245 N N . LYS A 1 162 ? 7.00189 9.14542 -0.11151 1.000 11.49116 162 LYS A N 1
ATOM 1246 C CA . LYS A 1 162 ? 6.67143 10.46183 -0.64427 1.000 12.07764 162 LYS A CA 1
ATOM 1247 C C . LYS A 1 162 ? 5.85085 10.33404 -1.92007 1.000 10.56541 162 LYS A C 1
ATOM 1248 O O . LYS A 1 162 ? 4.86109 11.05167 -2.10522 1.000 12.69861 162 LYS A O 1
ATOM 1254 N N . LEU A 1 163 ? 6.23188 9.40666 -2.79857 1.000 10.52491 163 LEU A N 1
ATOM 1255 C CA . LEU A 1 163 ? 5.51594 9.24569 -4.05653 1.000 12.20142 163 LEU A CA 1
ATOM 1256 C C . LEU A 1 163 ? 4.10754 8.73315 -3.81970 1.000 10.98024 163 LEU A C 1
ATOM 1257 O O . LEU A 1 163 ? 3.16789 9.16368 -4.49857 1.000 12.13485 163 LEU A O 1
ATOM 1262 N N . ILE A 1 164 ? 3.93806 7.81448 -2.86660 1.000 10.66156 164 ILE A N 1
ATOM 1263 C CA . ILE A 1 164 ? 2.59368 7.35547 -2.52511 1.000 10.28110 164 ILE A CA 1
ATOM 1264 C C . ILE A 1 164 ? 1.75261 8.52155 -2.02981 1.000 10.11791 164 ILE A C 1
ATOM 1265 O O . ILE A 1 164 ? 0.60751 8.70759 -2.45650 1.000 10.94050 164 ILE A O 1
ATOM 1270 N N . ALA A 1 165 ? 2.30826 9.32287 -1.11847 1.000 10.80219 165 ALA A N 1
ATOM 1271 C CA . ALA A 1 165 ? 1.56960 10.46103 -0.58689 1.000 12.82028 165 ALA A CA 1
ATOM 1272 C C . ALA A 1 165 ? 1.24590 11.46949 -1.67814 1.000 12.42612 165 ALA A C 1
ATOM 1273 O O . ALA A 1 165 ? 0.12800 12.00007 -1.72751 1.000 13.17037 165 ALA A O 1
ATOM 1275 N N . GLU A 1 166 ? 2.19057 11.72607 -2.58375 1.000 12.16413 166 GLU A N 1
ATOM 1276 C CA . GLU A 1 166 ? 1.93097 12.68256 -3.65782 1.000 13.21014 166 GLU A CA 1
ATOM 1277 C C . GLU A 1 166 ? 0.83401 12.17218 -4.58351 1.000 12.91098 166 GLU A C 1
ATOM 1278 O O . GLU A 1 166 ? 0.00767 12.95239 -5.07539 1.000 15.09314 166 GLU A O 1
ATOM 1284 N N . GLY A 1 167 ? 0.79789 10.85980 -4.82356 1.000 12.76087 167 GLY A N 1
ATOM 1285 C CA . GLY A 1 167 ? -0.25874 10.29888 -5.65386 1.000 13.51092 167 GLY A CA 1
ATOM 1286 C C . GLY A 1 167 ? -1.62243 10.36559 -4.98928 1.000 13.12222 167 GLY A C 1
ATOM 1287 O O . GLY A 1 167 ? -2.62666 10.66815 -5.64198 1.000 16.32286 167 GLY A O 1
ATOM 1288 N N . ILE A 1 168 ? -1.67484 10.09587 -3.68476 1.000 11.58636 168 ILE A N 1
ATOM 1289 C CA . ILE A 1 168 ? -2.93488 10.15618 -2.94391 1.000 12.43647 168 ILE A CA 1
ATOM 1290 C C . ILE A 1 168 ? -3.47700 11.58030 -2.92663 1.000 13.89109 168 ILE A C 1
ATOM 1291 O O . ILE A 1 168 ? -4.67150 11.80888 -3.17138 1.000 16.25102 168 ILE A O 1
ATOM 1296 N N . LEU A 1 169 ? -2.61075 12.56153 -2.64088 1.000 13.98533 169 LEU A N 1
ATOM 1297 C CA . LEU A 1 169 ? -3.03241 13.95333 -2.51126 1.000 15.54758 169 LEU A CA 1
ATOM 1298 C C . LEU A 1 169 ? -3.09358 14.68691 -3.84102 1.000 15.99864 169 LEU A C 1
ATOM 1299 O O . LEU A 1 169 ? -3.58195 15.82304 -3.88516 1.000 19.08203 169 LEU A O 1
ATOM 1304 N N . ASN A 1 170 ? -2.61032 14.07480 -4.91810 1.000 16.41107 170 ASN A N 1
ATOM 1305 C CA . ASN A 1 170 ? -2.61324 14.70282 -6.23706 1.000 17.23479 170 ASN A CA 1
ATOM 1306 C C . ASN A 1 170 ? -1.85578 16.02918 -6.24193 1.000 17.31571 170 ASN A C 1
ATOM 1307 O O . ASN A 1 170 ? -2.28177 17.00684 -6.86063 1.000 19.50820 170 ASN A O 1
ATOM 1312 N N . LYS A 1 171 ? -0.72231 16.07353 -5.55094 1.000 15.52492 171 LYS A N 1
ATOM 1313 C CA . LYS A 1 171 ? 0.07836 17.28666 -5.57167 1.000 18.27682 171 LYS A CA 1
ATOM 1314 C C . LYS A 1 171 ? 1.50453 16.95578 -5.17917 1.000 17.98820 171 LYS A C 1
ATOM 1315 O O . LYS A 1 171 ? 1.77679 15.91334 -4.58544 1.000 18.11387 171 LYS A O 1
ATOM 1321 N N . THR A 1 172 ? 2.40535 17.87467 -5.51039 1.000 16.86069 172 THR A N 1
ATOM 1322 C CA . THR A 1 172 ? 3.78630 17.78764 -5.06656 1.000 18.27757 172 THR A CA 1
ATOM 1323 C C . THR A 1 172 ? 3.88144 18.17469 -3.60040 1.000 19.53316 172 THR A C 1
ATOM 1324 O O . THR A 1 172 ? 3.19477 19.09409 -3.14229 1.000 21.89969 172 THR A O 1
ATOM 1328 N N . ILE A 1 173 ? 4.73263 17.46170 -2.86664 1.000 19.53668 173 ILE A N 1
ATOM 1329 C CA . ILE A 1 173 ? 4.95904 17.73124 -1.45198 1.000 19.72614 173 ILE A CA 1
ATOM 1330 C C . ILE A 1 173 ? 6.41532 18.13356 -1.22125 1.000 23.26724 173 ILE A C 1
ATOM 1331 O O . ILE A 1 173 ? 7.32513 17.31426 -1.38446 1.000 27.11087 173 ILE A O 1
ATOM 1336 N N . MET B 1 1 ? 23.10684 -19.78282 14.46253 1.000 30.62641 1 MET B N 1
ATOM 1337 C CA . MET B 1 1 ? 23.59892 -18.72409 15.33548 1.000 27.01534 1 MET B CA 1
ATOM 1338 C C . MET B 1 1 ? 23.43468 -19.15565 16.79198 1.000 18.84772 1 MET B C 1
ATOM 1339 O O . MET B 1 1 ? 22.50629 -19.90371 17.12157 1.000 23.39380 1 MET B O 1
ATOM 1344 N N . LYS B 1 2 ? 24.36219 -18.72382 17.64334 1.000 16.48425 2 LYS B N 1
ATOM 1345 C CA . LYS B 1 2 ? 24.33963 -19.00843 19.07316 1.000 17.24255 2 LYS B CA 1
ATOM 1346 C C . LYS B 1 2 ? 24.01365 -17.72938 19.83515 1.000 12.79129 2 LYS B C 1
ATOM 1347 O O . LYS B 1 2 ? 24.64070 -16.68868 19.60967 1.000 14.43773 2 LYS B O 1
ATOM 1353 N N . VAL B 1 3 ? 23.03083 -17.81036 20.73059 1.000 12.94472 3 VAL B N 1
ATOM 1354 C CA . VAL B 1 3 ? 22.52172 -16.64122 21.44542 1.000 11.36048 3 VAL B CA 1
ATOM 1355 C C . VAL B 1 3 ? 22.50573 -16.92887 22.93950 1.000 11.92511 3 VAL B C 1
ATOM 1356 O O . VAL B 1 3 ? 22.01219 -17.97725 23.37099 1.000 14.81550 3 VAL B O 1
ATOM 1360 N N . ALA B 1 4 ? 23.01910 -15.99186 23.73063 1.000 11.94553 4 ALA B N 1
ATOM 1361 C CA . ALA B 1 4 ? 22.82332 -16.02710 25.17305 1.000 11.57392 4 ALA B CA 1
ATOM 1362 C C . ALA B 1 4 ? 21.78457 -14.98504 25.56144 1.000 11.79042 4 ALA B C 1
ATOM 1363 O O . ALA B 1 4 ? 21.81969 -13.85123 25.07434 1.000 13.01115 4 ALA B O 1
ATOM 1365 N N . LEU B 1 5 ? 20.85893 -15.37836 26.43740 1.000 12.67084 5 LEU B N 1
ATOM 1366 C CA . LEU B 1 5 ? 19.75679 -14.52715 26.86593 1.000 12.67666 5 LEU B CA 1
ATOM 1367 C C . LEU B 1 5 ? 19.70046 -14.49583 28.38425 1.000 12.53357 5 LEU B C 1
ATOM 1368 O O . LEU B 1 5 ? 19.79153 -15.53641 29.04050 1.000 15.68619 5 LEU B O 1
ATOM 1373 N N . THR B 1 6 ? 19.52885 -13.31154 28.94724 1.000 10.19690 6 THR B N 1
ATOM 1374 C CA . THR B 1 6 ? 19.28576 -13.19723 30.37980 1.000 11.40115 6 THR B CA 1
ATOM 1375 C C . THR B 1 6 ? 18.10440 -12.27304 30.64262 1.000 12.14822 6 THR B C 1
ATOM 1376 O O . THR B 1 6 ? 17.83424 -11.33052 29.88506 1.000 11.63796 6 THR B O 1
ATOM 1380 N N . ALA B 1 7 ? 17.39424 -12.56906 31.72283 1.000 11.41107 7 ALA B N 1
ATOM 1381 C CA . ALA B 1 7 ? 16.32793 -11.70235 32.19884 1.000 11.05118 7 ALA B CA 1
ATOM 1382 C C . ALA B 1 7 ? 16.91727 -10.68663 33.16657 1.000 10.65242 7 ALA B C 1
ATOM 1383 O O . ALA B 1 7 ? 17.64758 -11.04962 34.09773 1.000 12.50868 7 ALA B O 1
ATOM 1385 N N . GLY B 1 8 ? 16.60710 -9.41362 32.95522 1.000 10.23455 8 GLY B N 1
ATOM 1386 C CA . GLY B 1 8 ? 17.08828 -8.39543 33.86793 1.000 11.69068 8 GLY B CA 1
ATOM 1387 C C . GLY B 1 8 ? 16.49085 -8.52241 35.25835 1.000 10.16608 8 GLY B C 1
ATOM 1388 O O . GLY B 1 8 ? 15.36694 -9.00291 35.44847 1.000 11.12460 8 GLY B O 1
ATOM 1389 N N . HIS B 1 9 ? 17.28436 -8.10474 36.24771 1.000 10.76531 9 HIS B N 1
ATOM 1390 C CA . HIS B 1 9 ? 16.86685 -7.88460 37.63278 1.000 10.18267 9 HIS B CA 1
ATOM 1391 C C . HIS B 1 9 ? 16.78678 -9.15098 38.46318 1.000 9.47670 9 HIS B C 1
ATOM 1392 O O . HIS B 1 9 ? 16.60414 -10.24979 37.93065 1.000 10.89580 9 HIS B O 1
ATOM 1399 N N . THR B 1 10 ? 16.93504 -8.98198 39.77664 1.000 11.01531 10 THR B N 1
ATOM 1400 C CA . THR B 1 10 ? 16.65726 -10.02261 40.74928 1.000 9.79678 10 THR B CA 1
ATOM 1401 C C . THR B 1 10 ? 15.19262 -9.91254 41.15797 1.000 12.38003 10 THR B C 1
ATOM 1402 O O . THR B 1 10 ? 14.49080 -8.97677 40.76992 1.000 13.15576 10 THR B O 1
ATOM 1406 N N . LEU B 1 11 ? 14.72645 -10.86223 41.96950 1.000 12.12299 11 LEU B N 1
ATOM 1407 C CA . LEU B 1 11 ? 13.35889 -10.81837 42.47528 1.000 12.36035 11 LEU B CA 1
ATOM 1408 C C . LEU B 1 11 ? 13.26316 -10.28253 43.89092 1.000 15.31910 11 LEU B C 1
ATOM 1409 O O . LEU B 1 11 ? 12.16579 -9.89712 44.31073 1.000 19.43363 11 LEU B O 1
ATOM 1414 N N . THR B 1 12 ? 14.36754 -10.26576 44.63244 1.000 13.80922 12 THR B N 1
ATOM 1415 C CA . THR B 1 12 ? 14.39753 -9.72859 45.98341 1.000 17.49550 12 THR B CA 1
ATOM 1416 C C . THR B 1 12 ? 15.78867 -9.17467 46.25238 1.000 17.94580 12 THR B C 1
ATOM 1417 O O . THR B 1 12 ? 16.75295 -9.51982 45.56745 1.000 15.89723 12 THR B O 1
ATOM 1421 N N . GLY B 1 13 ? 15.87943 -8.28977 47.24695 1.000 18.28626 13 GLY B N 1
ATOM 1422 C CA . GLY B 1 13 ? 17.16521 -7.72623 47.62213 1.000 18.80907 13 GLY B CA 1
ATOM 1423 C C . GLY B 1 13 ? 17.66278 -6.69639 46.62237 1.000 18.22235 13 GLY B C 1
ATOM 1424 O O . GLY B 1 13 ? 16.89230 -6.02479 45.93196 1.000 20.46521 13 GLY B O 1
ATOM 1425 N N . LYS B 1 14 ? 18.98502 -6.57036 46.56208 1.000 19.44279 14 LYS B N 1
ATOM 1426 C CA . LYS B 1 14 ? 19.63176 -5.68296 45.60658 1.000 19.09956 14 LYS B CA 1
ATOM 1427 C C . LYS B 1 14 ? 19.30433 -6.14397 44.18943 1.000 15.56282 14 LYS B C 1
ATOM 1428 O O . LYS B 1 14 ? 19.38848 -7.33643 43.88441 1.000 16.20710 14 LYS B O 1
ATOM 1434 N N . GLY B 1 15 ? 18.91567 -5.19950 43.33049 1.000 16.30837 15 GLY B N 1
ATOM 1435 C CA . GLY B 1 15 ? 18.77567 -5.46286 41.90735 1.000 13.51438 15 GLY B CA 1
ATOM 1436 C C . GLY B 1 15 ? 17.36240 -5.61625 41.37968 1.000 12.62950 15 GLY B C 1
ATOM 1437 O O . GLY B 1 15 ? 17.20085 -5.98076 40.21206 1.000 14.24472 15 GLY B O 1
ATOM 1438 N N . THR B 1 16 ? 16.34297 -5.33881 42.18109 1.000 14.18616 16 THR B N 1
ATOM 1439 C CA . THR B 1 16 ? 14.97578 -5.50754 41.72085 1.000 14.48027 16 THR B CA 1
ATOM 1440 C C . THR B 1 16 ? 14.58894 -4.39315 40.74667 1.000 15.18723 16 THR B C 1
ATOM 1441 O O . THR B 1 16 ? 15.21119 -3.32965 40.68276 1.000 15.42977 16 THR B O 1
ATOM 1445 N N . GLY B 1 17 ? 13.52994 -4.64910 39.98822 1.000 12.85531 17 GLY B N 1
ATOM 1446 C CA . GLY B 1 17 ? 13.14369 -3.79768 38.87916 1.000 13.43188 17 GLY B CA 1
ATOM 1447 C C . GLY B 1 17 ? 11.95386 -2.89932 39.16539 1.000 13.66353 17 GLY B C 1
ATOM 1448 O O . GLY B 1 17 ? 11.56811 -2.66776 40.31713 1.000 16.61307 17 GLY B O 1
ATOM 1449 N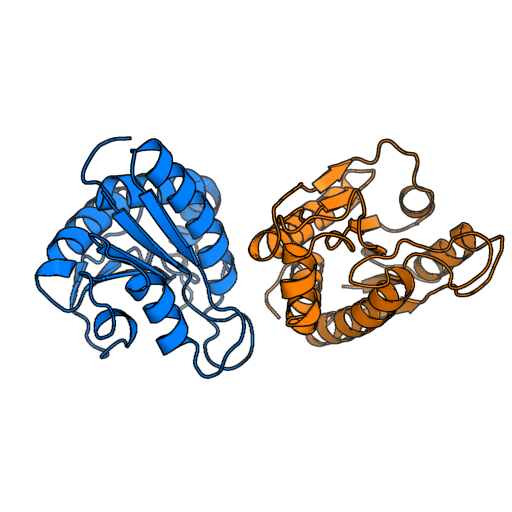 N . ALA B 1 18 ? 11.37599 -2.37360 38.08617 1.000 11.37129 18 ALA B N 1
ATOM 1450 C CA . ALA B 1 18 ? 10.29541 -1.39661 38.11497 1.000 13.62294 18 ALA B CA 1
ATOM 1451 C C . ALA B 1 18 ? 8.93108 -2.08207 38.09557 1.000 11.75235 18 ALA B C 1
ATOM 1452 O O . ALA B 1 18 ? 8.79895 -3.25677 37.74157 1.000 13.41439 18 ALA B O 1
ATOM 1454 N N . THR B 1 19 ? 7.89717 -1.31818 38.46082 1.000 15.04374 19 THR B N 1
ATOM 1455 C CA . THR B 1 19 ? 6.53825 -1.83695 38.40916 1.000 14.99080 19 THR B CA 1
ATOM 1456 C C . THR B 1 19 ? 5.57696 -0.72906 37.99999 1.000 13.37610 19 THR B C 1
ATOM 1457 O O . THR B 1 19 ? 5.80346 0.44935 38.28205 1.000 15.37835 19 THR B O 1
ATOM 1461 N N . GLY B 1 20 ? 4.52700 -1.12774 37.29085 1.000 12.62372 20 GLY B N 1
ATOM 1462 C CA . GLY B 1 20 ? 3.49874 -0.21349 36.83163 1.000 12.48322 20 GLY B CA 1
ATOM 1463 C C . GLY B 1 20 ? 2.26770 -1.02646 36.51053 1.000 13.22872 20 GLY B C 1
ATOM 1464 O O . GLY B 1 20 ? 1.75630 -1.75057 37.36953 1.000 14.83526 20 GLY B O 1
ATOM 1465 N N . TYR B 1 21 ? 1.78941 -0.93667 35.26906 1.000 11.58108 21 TYR B N 1
ATOM 1466 C CA . TYR B 1 21 ? 0.73954 -1.84110 34.82502 1.000 12.47769 21 TYR B CA 1
ATOM 1467 C C . TYR B 1 21 ? 1.23298 -3.27666 34.72431 1.000 13.26164 21 TYR B C 1
ATOM 1468 O O . TYR B 1 21 ? 0.42592 -4.21049 34.79065 1.000 16.23927 21 TYR B O 1
ATOM 1477 N N . ILE B 1 22 ? 2.54761 -3.46600 34.55836 1.000 11.16779 22 ILE B N 1
ATOM 1478 C CA . ILE B 1 22 ? 3.20132 -4.77010 34.57870 1.000 11.88579 22 ILE B CA 1
ATOM 1479 C C . ILE B 1 22 ? 4.38731 -4.69532 35.53629 1.000 12.22811 22 ILE B C 1
ATOM 1480 O O . ILE B 1 22 ? 4.87472 -3.61513 35.87206 1.000 11.90964 22 ILE B O 1
ATOM 1485 N N . ASN B 1 23 ? 4.86808 -5.86844 35.95110 1.000 12.14501 23 ASN B N 1
ATOM 1486 C CA . ASN B 1 23 ? 6.02548 -6.00440 36.83913 1.000 11.00654 23 ASN B CA 1
ATOM 1487 C C . ASN B 1 23 ? 7.23783 -6.39361 35.99041 1.000 11.57673 23 ASN B C 1
ATOM 1488 O O . ASN B 1 23 ? 7.22897 -7.44652 35.34084 1.000 11.37055 23 ASN B O 1
ATOM 1493 N N . GLU B 1 24 ? 8.26921 -5.53861 35.98423 1.000 11.30379 24 GLU B N 1
ATOM 1494 C CA . GLU B 1 24 ? 9.39751 -5.75221 35.07126 1.000 9.72741 24 GLU B CA 1
ATOM 1495 C C . GLU B 1 24 ? 10.11031 -7.07349 35.34186 1.000 11.02283 24 GLU B C 1
ATOM 1496 O O . GLU B 1 24 ? 10.37886 -7.84557 34.41868 1.000 10.42639 24 GLU B O 1
ATOM 1502 N N . GLY B 1 25 ? 10.45470 -7.33788 36.59982 1.000 11.19652 25 GLY B N 1
ATOM 1503 C CA . GLY B 1 25 ? 11.17543 -8.56734 36.89967 1.000 13.38602 25 GLY B CA 1
ATOM 1504 C C . GLY B 1 25 ? 10.41608 -9.80694 36.46511 1.000 11.63783 25 GLY B C 1
ATOM 1505 O O . GLY B 1 25 ? 11.00791 -10.75616 35.93629 1.000 12.43299 25 GLY B O 1
ATOM 1506 N N . THR B 1 26 ? 9.08723 -9.79996 36.65414 1.000 12.22806 26 THR B N 1
ATOM 1507 C CA . THR B 1 26 ? 8.24967 -10.92329 36.24130 1.000 11.84566 26 THR B CA 1
ATOM 1508 C C . THR B 1 26 ? 8.19669 -11.03281 34.72340 1.000 10.06643 26 THR B C 1
ATOM 1509 O O . THR B 1 26 ? 8.40925 -12.11523 34.16053 1.000 11.00341 26 THR B O 1
ATOM 1513 N N . GLU B 1 27 ? 7.93234 -9.91730 34.03918 1.000 10.97472 27 GLU B N 1
ATOM 1514 C CA . GLU B 1 27 ? 7.79302 -9.97113 32.58801 1.000 11.52096 27 GLU B CA 1
ATOM 1515 C C . GLU B 1 27 ? 9.11616 -10.24638 31.89339 1.000 11.67777 27 GLU B C 1
ATOM 1516 O O . GLU B 1 27 ? 9.12108 -10.84914 30.81723 1.000 12.39348 27 GLU B O 1
ATOM 1522 N N . ASN B 1 28 ? 10.23916 -9.80924 32.47429 1.000 12.08379 28 ASN B N 1
ATOM 1523 C CA . ASN B 1 28 ? 11.53761 -10.15256 31.90299 1.000 10.01986 28 ASN B CA 1
ATOM 1524 C C . ASN B 1 28 ? 11.68111 -11.66334 31.79123 1.000 10.97002 28 ASN B C 1
ATOM 1525 O O . ASN B 1 28 ? 12.18813 -12.17706 30.78647 1.000 11.43246 28 ASN B O 1
ATOM 1530 N N . ARG B 1 29 ? 11.21307 -12.38685 32.81586 1.000 11.30304 29 ARG B N 1
ATOM 1531 C CA . ARG B 1 29 ? 11.29788 -13.84101 32.81779 1.000 11.23032 29 ARG B CA 1
ATOM 1532 C C . ARG B 1 29 ? 10.28555 -14.47014 31.86630 1.000 11.37815 29 ARG B C 1
ATOM 1533 O O . ARG B 1 29 ? 10.62945 -15.38434 31.10746 1.000 13.10838 29 ARG B O 1
ATOM 1541 N N . ILE B 1 30 ? 9.03136 -14.00475 31.89809 1.000 12.30861 30 ILE B N 1
ATOM 1542 C CA . ILE B 1 30 ? 8.00553 -14.52142 30.98525 1.000 12.40989 30 ILE B CA 1
ATOM 1543 C C . ILE B 1 30 ? 8.43066 -14.31922 29.53471 1.000 12.49067 30 ILE B C 1
ATOM 1544 O O . ILE B 1 30 ? 8.37778 -15.24194 28.71018 1.000 14.05063 30 ILE B O 1
ATOM 1549 N N . LEU B 1 31 ? 8.86621 -13.10297 29.20624 1.000 11.66739 31 LEU B N 1
ATOM 1550 C CA . LEU B 1 31 ? 9.24452 -12.79922 27.83317 1.000 12.10697 31 LEU B CA 1
ATOM 1551 C C . LEU B 1 31 ? 10.52342 -13.52600 27.42494 1.000 12.21271 31 LEU B C 1
ATOM 1552 O O . LEU B 1 31 ? 10.63896 -13.98553 26.28537 1.000 12.96161 31 LEU B O 1
ATOM 1557 N N . MET B 1 32 ? 11.49481 -13.65045 28.33345 1.000 12.61071 32 MET B N 1
ATOM 1558 C CA . MET B 1 32 ? 12.68406 -14.44480 28.02630 1.000 13.59065 32 MET B CA 1
ATOM 1559 C C . MET B 1 32 ? 12.31871 -15.82419 27.51189 1.000 13.51760 32 MET B C 1
ATOM 1560 O O . MET B 1 32 ? 12.84280 -16.28150 26.48832 1.000 13.73142 32 MET B O 1
ATOM 1565 N N . ASP B 1 33 ? 11.43831 -16.51219 28.22888 1.000 13.61419 33 ASP B N 1
ATOM 1566 C CA . ASP B 1 33 ? 11.09157 -17.87378 27.83877 1.000 16.20072 33 ASP B CA 1
ATOM 1567 C C . ASP B 1 33 ? 10.43866 -17.89888 26.46301 1.000 15.69972 33 ASP B C 1
ATOM 1568 O O . ASP B 1 33 ? 10.68474 -18.81376 25.66943 1.000 15.05006 33 ASP B O 1
ATOM 1573 N N . LEU B 1 34 ? 9.61924 -16.89300 26.15606 1.000 13.42458 34 LEU B N 1
ATOM 1574 C CA . LEU B 1 34 ? 9.02063 -16.82513 24.82770 1.000 11.65344 34 LEU B CA 1
ATOM 1575 C C . LEU B 1 34 ? 10.07610 -16.55220 23.76180 1.000 11.97200 34 LEU B C 1
ATOM 1576 O O . LEU B 1 34 ? 10.01870 -17.11347 22.66094 1.000 12.76339 34 LEU B O 1
ATOM 1581 N N . VAL B 1 35 ? 11.04135 -15.68272 24.05824 1.000 11.42584 35 VAL B N 1
ATOM 1582 C CA . VAL B 1 35 ? 12.09523 -15.40486 23.08672 1.000 12.18833 35 VAL B CA 1
ATOM 1583 C C . VAL B 1 35 ? 12.92954 -16.65370 22.80752 1.000 12.34320 35 VAL B C 1
ATOM 1584 O O . VAL B 1 35 ? 13.30156 -16.91972 21.65759 1.000 13.40707 35 VAL B O 1
ATOM 1588 N N . VAL B 1 36 ? 13.23718 -17.43670 23.84811 1.000 13.55063 36 VAL B N 1
ATOM 1589 C CA . VAL B 1 36 ? 13.96191 -18.68987 23.64126 1.000 13.29107 36 VAL B CA 1
ATOM 1590 C C . VAL B 1 36 ? 13.20767 -19.58122 22.66290 1.000 13.95629 36 VAL B C 1
ATOM 1591 O O . VAL B 1 36 ? 13.78855 -20.11945 21.71182 1.000 14.30715 36 VAL B O 1
ATOM 1595 N N . LYS B 1 37 ? 11.89718 -19.72642 22.87275 1.000 14.13213 37 LYS B N 1
ATOM 1596 C CA . LYS B 1 37 ? 11.08223 -20.56551 21.99927 1.000 13.92656 37 LYS B CA 1
ATOM 1597 C C . LYS B 1 37 ? 11.14426 -20.09115 20.55231 1.000 14.69396 37 LYS B C 1
ATOM 1598 O O . LYS B 1 37 ? 11.32677 -20.89644 19.63249 1.000 16.68545 37 LYS B O 1
ATOM 1604 N N . TRP B 1 38 ? 11.00040 -18.78043 20.32604 1.000 14.46848 38 TRP B N 1
ATOM 1605 C CA . TRP B 1 38 ? 11.02845 -18.27618 18.95578 1.000 14.37076 38 TRP B CA 1
ATOM 1606 C C . TRP B 1 38 ? 12.42818 -18.36498 18.35369 1.000 13.65170 38 TRP B C 1
ATOM 1607 O O . TRP B 1 38 ? 12.58146 -18.65109 17.15795 1.000 15.75151 38 TRP B O 1
ATOM 1618 N N . LEU B 1 39 ? 13.47002 -18.13292 19.15643 1.000 14.58932 39 LEU B N 1
ATOM 1619 C CA . LEU B 1 39 ? 14.82469 -18.27766 18.63431 1.000 14.03087 39 LEU B CA 1
ATOM 1620 C C . LEU B 1 39 ? 15.09561 -19.71607 18.20991 1.000 15.75922 39 LEU B C 1
ATOM 1621 O O . LEU B 1 39 ? 15.75206 -19.95839 17.18807 1.000 16.00058 39 LEU B O 1
ATOM 1626 N N . LYS B 1 40 ? 14.60920 -20.68053 18.99111 1.000 15.18826 40 LYS B N 1
ATOM 1627 C CA . LYS B 1 40 ? 14.79403 -22.08135 18.62700 1.000 18.89233 40 LYS B CA 1
ATOM 1628 C C . LYS B 1 40 ? 14.01305 -22.41966 17.36443 1.000 18.26803 40 LYS B C 1
ATOM 1629 O O . LYS B 1 40 ? 14.50940 -23.16033 16.50717 1.000 19.23688 40 LYS B O 1
ATOM 1635 N N . LYS B 1 41 ? 12.80014 -21.86949 17.22583 1.000 17.41122 41 LYS B N 1
ATOM 1636 C CA . LYS B 1 41 ? 12.02641 -22.06912 16.00316 1.000 18.92043 41 LYS B CA 1
ATOM 1637 C C . LYS B 1 41 ? 12.78001 -21.56142 14.78211 1.000 20.24585 41 LYS B C 1
ATOM 1638 O O . LYS B 1 41 ? 12.64154 -22.12491 13.68592 1.000 21.20585 41 LYS B O 1
ATOM 1644 N N . GLY B 1 42 ? 13.58986 -20.51226 14.95013 1.000 17.04297 42 GLY B N 1
ATOM 1645 C CA . GLY B 1 42 ? 14.42607 -19.95296 13.90795 1.000 16.54585 42 GLY B CA 1
ATOM 1646 C C . GLY B 1 42 ? 15.74357 -20.65575 13.69431 1.000 17.16155 42 GLY B C 1
ATOM 1647 O O . GLY B 1 42 ? 16.57039 -20.18208 12.91062 1.000 22.06803 42 GLY B O 1
ATOM 1648 N N . GLY B 1 43 ? 15.97405 -21.76673 14.38802 1.000 19.35073 43 GLY B N 1
ATOM 1649 C CA . GLY B 1 43 ? 17.16320 -22.56780 14.17609 1.000 17.30110 43 GLY B CA 1
ATOM 1650 C C . GLY B 1 43 ? 18.35780 -22.21700 15.03523 1.000 24.24077 43 GLY B C 1
ATOM 1651 O O . GLY B 1 43 ? 19.45237 -22.73339 14.78231 1.000 23.37200 43 GLY B O 1
ATOM 1652 N N . ALA B 1 44 ? 18.19271 -21.36483 16.04075 1.000 20.02526 44 ALA B N 1
ATOM 1653 C CA . ALA B 1 44 ? 19.33169 -20.93411 16.83474 1.000 18.16269 44 ALA B CA 1
ATOM 1654 C C . ALA B 1 44 ? 19.58211 -21.89292 17.99269 1.000 16.54563 44 ALA B C 1
ATOM 1655 O O . ALA B 1 44 ? 18.68315 -22.60206 18.45169 1.000 18.31883 44 ALA B O 1
ATOM 1657 N N . THR B 1 45 ? 20.83221 -21.90267 18.45119 1.000 20.04704 45 THR B N 1
ATOM 1658 C CA . THR B 1 45 ? 21.22596 -22.56046 19.69196 1.000 18.18300 45 THR B CA 1
ATOM 1659 C C . THR B 1 45 ? 21.19705 -21.51018 20.79512 1.000 14.90879 45 THR B C 1
ATOM 1660 O O . THR B 1 45 ? 21.84353 -20.46590 20.67013 1.000 17.66382 45 THR B O 1
ATOM 1664 N N . VAL B 1 46 ? 20.43871 -21.76574 21.85457 1.000 16.07563 46 VAL B N 1
ATOM 1665 C CA . VAL B 1 46 ? 20.13355 -20.73740 22.84299 1.000 15.37505 46 VAL B CA 1
ATOM 1666 C C . VAL B 1 46 ? 20.58600 -21.17637 24.22802 1.000 17.94856 46 VAL B C 1
ATOM 1667 O O . VAL B 1 46 ? 20.33270 -22.31146 24.65138 1.000 18.37381 46 VAL B O 1
ATOM 1671 N N . TYR B 1 47 ? 21.23766 -20.25747 24.93729 1.000 14.97943 47 TYR B N 1
ATOM 1672 C CA . TYR B 1 47 ? 21.61702 -20.42909 26.33379 1.000 15.39859 47 TYR B CA 1
ATOM 1673 C C . TYR B 1 47 ? 20.99663 -19.28319 27.11383 1.000 17.13046 47 TYR B C 1
ATOM 1674 O O . TYR B 1 47 ? 21.26747 -18.11529 26.81983 1.000 23.05798 47 TYR B O 1
ATOM 1683 N N . SER B 1 48 ? 20.17243 -19.60252 28.10171 1.000 14.95270 48 SER B N 1
ATOM 1684 C CA . SER B 1 48 ? 19.44903 -18.56717 28.81949 1.000 14.16021 48 SER B CA 1
ATOM 1685 C C . SER B 1 48 ? 19.58044 -18.76714 30.32030 1.000 14.01947 48 SER B C 1
ATOM 1686 O O . SER B 1 48 ? 19.92374 -19.84874 30.79837 1.000 16.40765 48 SER B O 1
ATOM 1689 N N . GLY B 1 49 ? 19.28063 -17.70619 31.05914 1.000 12.13341 49 GLY B N 1
ATOM 1690 C CA . GLY B 1 49 ? 19.26670 -17.80379 32.50602 1.000 13.63488 49 GLY B CA 1
ATOM 1691 C C . GLY B 1 49 ? 18.85322 -16.49857 33.14874 1.000 12.48424 49 GLY B C 1
ATOM 1692 O O . GLY B 1 49 ? 18.55046 -15.50341 32.48034 1.000 12.56847 49 GLY B O 1
ATOM 1693 N N . LYS B 1 50 ? 18.84323 -16.52601 34.47571 1.000 11.84150 50 LYS B N 1
ATOM 1694 C CA . LYS B 1 50 ? 18.40800 -15.39602 35.28502 1.000 11.15787 50 LYS B CA 1
ATOM 1695 C C . LYS B 1 50 ? 19.05823 -15.54100 36.65336 1.000 11.38137 50 LYS B C 1
ATOM 1696 O O . LYS B 1 50 ? 19.53357 -16.61861 37.02495 1.000 12.84015 50 LYS B O 1
ATOM 1702 N N . VAL B 1 51 ? 19.04330 -14.45171 37.40982 1.000 10.37152 51 VAL B N 1
ATOM 1703 C CA . VAL B 1 51 ? 19.55582 -14.44424 38.76939 1.000 10.68243 51 VAL B CA 1
ATOM 1704 C C . VAL B 1 51 ? 18.45566 -13.87973 39.64227 1.000 11.53605 51 VAL B C 1
ATOM 1705 O O . VAL B 1 51 ? 18.10141 -12.70358 39.50565 1.000 12.31325 51 VAL B O 1
ATOM 1709 N N . ASP B 1 52 ? 17.93006 -14.70095 40.54790 1.000 12.66277 52 ASP B N 1
ATOM 1710 C CA . ASP B 1 52 ? 16.78443 -14.28953 41.34362 1.000 11.14307 52 ASP B CA 1
ATOM 1711 C C . ASP B 1 52 ? 17.17174 -13.64669 42.67014 1.000 11.88415 52 ASP B C 1
ATOM 1712 O O . ASP B 1 52 ? 16.44022 -12.78362 43.16265 1.000 11.66080 52 ASP B O 1
ATOM 1717 N N . LYS B 1 53 ? 18.32095 -14.00986 43.24487 1.000 13.31922 53 LYS B N 1
ATOM 1718 C CA . LYS B 1 53 ? 18.74592 -13.43635 44.52098 1.000 15.59030 53 LYS B CA 1
ATOM 1719 C C . LYS B 1 53 ? 20.26018 -13.53274 44.60729 1.000 16.30450 53 LYS B C 1
ATOM 1720 O O . LYS B 1 53 ? 20.79863 -14.64031 44.69402 1.000 16.83355 53 LYS B O 1
ATOM 1726 N N . SER B 1 54 ? 20.93808 -12.38619 44.59984 1.000 13.87601 54 SER B N 1
ATOM 1727 C CA . SER B 1 54 ? 22.37743 -12.36650 44.83348 1.000 13.30034 54 SER B CA 1
ATOM 1728 C C . SER B 1 54 ? 22.84927 -10.93070 44.91477 1.000 13.50202 54 SER B C 1
ATOM 1729 O O . SER B 1 54 ? 22.46551 -10.10366 44.09096 1.000 16.13740 54 SER B O 1
ATOM 1732 N N . ASN B 1 55 ? 23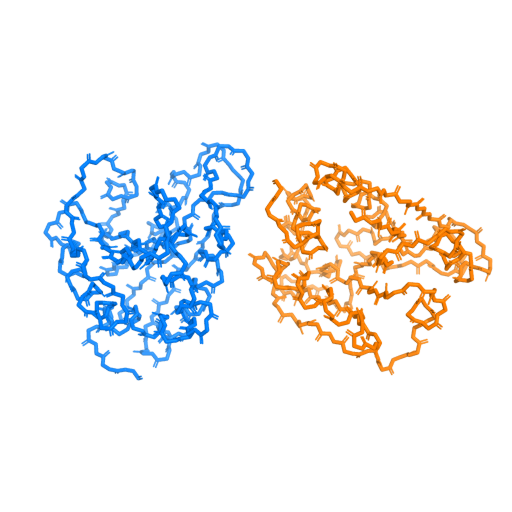.74606 -10.65658 45.86087 1.000 14.33377 55 ASN B N 1
ATOM 1733 C CA . ASN B 1 55 ? 24.38873 -9.35161 45.85126 1.000 14.24264 55 ASN B CA 1
ATOM 1734 C C . ASN B 1 55 ? 25.37046 -9.23092 44.69329 1.000 18.38112 55 ASN B C 1
ATOM 1735 O O . ASN B 1 55 ? 25.71402 -8.11261 44.29020 1.000 19.45971 55 ASN B O 1
ATOM 1740 N N . ASN B 1 56 ? 25.78448 -10.35963 44.12293 1.000 12.69537 56 ASN B N 1
ATOM 1741 C CA . ASN B 1 56 ? 26.70105 -10.40398 42.99181 1.000 13.78644 56 ASN B CA 1
ATOM 1742 C C . ASN B 1 56 ? 25.97899 -10.65193 41.66968 1.000 11.43435 56 ASN B C 1
ATOM 1743 O O . ASN B 1 56 ? 26.55371 -11.24346 40.75071 1.000 11.82451 56 ASN B O 1
ATOM 1748 N N . TYR B 1 57 ? 24.72385 -10.19846 41.55245 1.000 11.63154 57 TYR B N 1
ATOM 1749 C CA . TYR B 1 57 ? 23.88955 -10.58262 40.41734 1.000 10.96857 57 TYR B CA 1
ATOM 1750 C C . TYR B 1 57 ? 24.44513 -10.09893 39.08072 1.000 11.35284 57 TYR B C 1
ATOM 1751 O O . TYR B 1 57 ? 24.27978 -10.78609 38.07225 1.000 12.03228 57 TYR B O 1
ATOM 1760 N N . LEU B 1 58 ? 25.12023 -8.94436 39.04732 1.000 11.66772 58 LEU B N 1
ATOM 1761 C CA . LEU B 1 58 ? 25.62979 -8.43660 37.76775 1.000 11.49181 58 LEU B CA 1
ATOM 1762 C C . LEU B 1 58 ? 26.67557 -9.37219 37.17625 1.000 12.61225 58 LEU B C 1
ATOM 1763 O O . LEU B 1 58 ? 26.59240 -9.76223 36.00457 1.000 12.55156 58 LEU B O 1
ATOM 1768 N N . ALA B 1 59 ? 27.68166 -9.73002 37.97536 1.000 11.69828 59 ALA B N 1
ATOM 1769 C CA . ALA B 1 59 ? 28.69280 -10.67455 37.51692 1.000 11.90797 59 ALA B CA 1
ATOM 1770 C C . ALA B 1 59 ? 28.07522 -12.02941 37.19666 1.000 11.89512 59 ALA B C 1
ATOM 1771 O O . ALA B 1 59 ? 28.49565 -12.70150 36.25432 1.000 12.12972 59 ALA B O 1
ATOM 1773 N N . GLU B 1 60 ? 27.05950 -12.44492 37.95922 1.000 11.57275 60 GLU B N 1
ATOM 1774 C CA . GLU B 1 60 ? 26.47501 -13.75344 37.70059 1.000 11.90377 60 GLU B CA 1
ATOM 1775 C C . GLU B 1 60 ? 25.71024 -13.75008 36.37885 1.000 11.82073 60 GLU B C 1
ATOM 1776 O O . GLU B 1 60 ? 25.73540 -14.73917 35.64280 1.000 12.64660 60 GLU B O 1
ATOM 1782 N N . GLN B 1 61 ? 25.03217 -12.64250 36.05841 1.000 10.24496 61 GLN B N 1
ATOM 1783 C CA . GLN B 1 61 ? 24.34063 -12.54818 34.77002 1.000 10.78230 61 GLN B CA 1
ATOM 1784 C C . GLN B 1 61 ? 25.32650 -12.68015 33.62069 1.000 10.32267 61 GLN B C 1
ATOM 1785 O O . GLN B 1 61 ? 25.08737 -13.41265 32.65363 1.000 11.69092 61 GLN B O 1
ATOM 1791 N N . CYS B 1 62 ? 26.45946 -11.97769 33.71661 1.000 10.47025 62 CYS B N 1
ATOM 1792 C CA . CYS B 1 62 ? 27.46414 -12.03880 32.66607 1.000 11.40172 62 CYS B CA 1
ATOM 1793 C C . CYS B 1 62 ? 28.05314 -13.43550 32.55175 1.000 11.44621 62 CYS B C 1
ATOM 1794 O O . CYS B 1 62 ? 28.38623 -13.88261 31.45062 1.000 12.39472 62 CYS B O 1
ATOM 1797 N N . GLN B 1 63 ? 28.18378 -14.14194 33.67879 1.000 12.19304 63 GLN B N 1
ATOM 1798 C CA . GLN B 1 63 ? 28.73698 -15.48858 33.63606 1.000 12.64467 63 GLN B CA 1
ATOM 1799 C C . GLN B 1 63 ? 27.83759 -16.44643 32.86085 1.000 11.62719 63 GLN B C 1
ATOM 1800 O O . GLN B 1 63 ? 28.33826 -17.36455 32.20651 1.000 13.21597 63 GLN B O 1
ATOM 1806 N N . ILE B 1 64 ? 26.51308 -16.23573 32.90486 1.000 12.96025 64 ILE B N 1
ATOM 1807 C CA . ILE B 1 64 ? 25.59892 -17.04217 32.09478 1.000 14.07742 64 ILE B CA 1
ATOM 1808 C C . ILE B 1 64 ? 25.92103 -16.89058 30.60894 1.000 13.02645 64 ILE B C 1
ATOM 1809 O O . ILE B 1 64 ? 25.93960 -17.87289 29.85681 1.000 14.70893 64 ILE B O 1
ATOM 1814 N N . ALA B 1 65 ? 26.22737 -15.66669 30.17543 1.000 12.21045 65 ALA B N 1
ATOM 1815 C CA . ALA B 1 65 ? 26.58474 -15.44001 28.77650 1.000 13.13665 65 ALA B CA 1
ATOM 1816 C C . ALA B 1 65 ? 27.99028 -15.94211 28.46044 1.000 13.80377 65 ALA B C 1
ATOM 1817 O O . ALA B 1 65 ? 28.23167 -16.48464 27.37470 1.000 16.79730 65 ALA B O 1
ATOM 1819 N N . ASN B 1 66 ? 28.92853 -15.78052 29.39909 1.000 12.47522 66 ASN B N 1
ATOM 1820 C CA . ASN B 1 66 ? 30.34375 -16.02290 29.13082 1.000 14.38194 66 ASN B CA 1
ATOM 1821 C C . ASN B 1 66 ? 30.74398 -17.48603 29.25318 1.000 15.71849 66 ASN B C 1
ATOM 1822 O O . ASN B 1 66 ? 31.84163 -17.84425 28.80640 1.000 18.68925 66 ASN B O 1
ATOM 1827 N N . LYS B 1 67 ? 29.89668 -18.32431 29.85709 1.000 15.19109 67 LYS B N 1
ATOM 1828 C CA . LYS B 1 67 ? 30.22960 -19.73567 30.05217 1.000 18.67623 67 LYS B CA 1
ATOM 1829 C C . LYS B 1 67 ? 30.58818 -20.41179 28.73583 1.000 20.73247 67 LYS B C 1
ATOM 1830 O O . LYS B 1 67 ? 31.46265 -21.28405 28.69053 1.000 22.43358 67 LYS B O 1
ATOM 1836 N N . GLN B 1 68 ? 29.92855 -20.01687 27.65268 1.000 17.85868 68 GLN B N 1
ATOM 1837 C CA . GLN B 1 68 ? 30.13952 -20.62756 26.34862 1.000 22.77353 68 GLN B CA 1
ATOM 1838 C C . GLN B 1 68 ? 30.16488 -19.53730 25.28792 1.000 20.70734 68 GLN B C 1
ATOM 1839 O O . GLN B 1 68 ? 29.56165 -18.47392 25.45975 1.000 18.23883 68 GLN B O 1
ATOM 1845 N N . ASN B 1 69 ? 30.87322 -19.80169 24.19054 1.000 19.43512 69 ASN B N 1
ATOM 1846 C CA . ASN B 1 69 ? 30.93589 -18.83390 23.10377 1.000 19.79220 69 ASN B CA 1
ATOM 1847 C C . ASN B 1 69 ? 29.56023 -18.69123 22.46058 1.000 18.48241 69 ASN B C 1
ATOM 1848 O O . ASN B 1 69 ? 28.87968 -19.68869 22.20253 1.000 20.32898 69 ASN B O 1
ATOM 1850 N N . VAL B 1 70 ? 29.13365 -17.44295 22.24540 1.000 15.35470 70 VAL B N 1
ATOM 1851 C CA . VAL B 1 70 ? 27.89741 -17.12810 21.53128 1.000 14.08185 70 VAL B CA 1
ATOM 1852 C C . VAL B 1 70 ? 28.17189 -15.97970 20.57256 1.000 15.54757 70 VAL B C 1
ATOM 1853 O O . VAL B 1 70 ? 29.17374 -15.27056 20.68478 1.000 17.36062 70 VAL B O 1
ATOM 1857 N N . ASP B 1 71 ? 27.25315 -15.78890 19.62897 1.000 13.78156 71 ASP B N 1
ATOM 1858 C CA . ASP B 1 71 ? 27.39109 -14.68568 18.69001 1.000 16.10575 71 ASP B CA 1
ATOM 1859 C C . ASP B 1 71 ? 26.86668 -13.37720 19.27068 1.000 13.50542 71 ASP B C 1
ATOM 1860 O O . ASP B 1 71 ? 27.33077 -12.30072 18.88184 1.000 14.43514 71 ASP B O 1
ATOM 1865 N N . VAL B 1 72 ? 25.90604 -13.43876 20.19364 1.000 13.07545 72 VAL B N 1
ATOM 1866 C CA . VAL B 1 72 ? 25.32845 -12.23057 20.78164 1.000 11.80617 72 VAL B CA 1
ATOM 1867 C C . VAL B 1 72 ? 24.73125 -12.59176 22.13397 1.000 10.72611 72 VAL B C 1
ATOM 1868 O O . VAL B 1 72 ? 24.19163 -13.69008 22.31969 1.000 10.87645 72 VAL B O 1
ATOM 1872 N N . ALA B 1 73 ? 24.85200 -11.65577 23.08196 1.000 11.43961 73 ALA B N 1
ATOM 1873 C CA . ALA B 1 73 ? 24.31179 -11.77598 24.42996 1.000 10.88020 73 ALA B CA 1
ATOM 1874 C C . ALA B 1 73 ? 23.26492 -10.68262 24.59965 1.000 8.87129 73 ALA B C 1
ATOM 1875 O O . ALA B 1 73 ? 23.55429 -9.50664 24.37347 1.000 10.77813 73 ALA B O 1
ATOM 1877 N N . VAL B 1 74 ? 22.07069 -11.06317 25.03690 1.000 9.01003 74 VAL B N 1
ATOM 1878 C CA . VAL B 1 74 ? 20.91325 -10.17241 25.07427 1.000 9.70016 74 VAL B CA 1
ATOM 1879 C C . VAL B 1 74 ? 20.35483 -10.18444 26.48597 1.000 9.36489 74 VAL B C 1
ATOM 1880 O O . VAL B 1 74 ? 20.12547 -11.25959 27.04371 1.000 11.73691 74 VAL B O 1
ATOM 1884 N N . GLN B 1 75 ? 20.08796 -9.00467 27.04471 1.000 8.85505 75 GLN B N 1
ATOM 1885 C CA . GLN B 1 75 ? 19.38193 -8.91840 28.32019 1.000 9.16268 75 GLN B CA 1
ATOM 1886 C C . GLN B 1 75 ? 18.06540 -8.17411 28.13591 1.000 9.84234 75 GLN B C 1
ATOM 1887 O O . GLN B 1 75 ? 18.02483 -7.13029 27.48356 1.000 10.60930 75 GLN B O 1
ATOM 1893 N N . ILE B 1 76 ? 17.00268 -8.69944 28.74511 1.000 9.79375 76 ILE B N 1
ATOM 1894 C CA . ILE B 1 76 ? 15.64343 -8.15653 28.62209 1.000 10.00533 76 ILE B CA 1
ATOM 1895 C C . ILE B 1 76 ? 15.27672 -7.29477 29.82002 1.000 9.51400 76 ILE B C 1
ATOM 1896 O O . ILE B 1 76 ? 15.40363 -7.73372 30.97284 1.000 10.37390 76 ILE B O 1
ATOM 1901 N N . HIS B 1 77 ? 14.78504 -6.08157 29.53393 1.000 9.25964 77 HIS B N 1
ATOM 1902 C CA . HIS B 1 77 ? 14.31171 -5.12088 30.52289 1.000 8.84945 77 HIS B CA 1
ATOM 1903 C C . HIS B 1 77 ? 13.04028 -4.46380 30.01235 1.000 9.38494 77 HIS B C 1
ATOM 1904 O O . HIS B 1 77 ? 12.66460 -4.60955 28.84701 1.000 10.03868 77 HIS B O 1
ATOM 1911 N N . PHE B 1 78 ? 12.37840 -3.73466 30.91881 1.000 9.31025 78 PHE B N 1
ATOM 1912 C CA . PHE B 1 78 ? 11.31186 -2.80497 30.57487 1.000 10.36721 78 PHE B CA 1
ATOM 1913 C C . PHE B 1 78 ? 11.63874 -1.45509 31.19673 1.000 13.11795 78 PHE B C 1
ATOM 1914 O O . PHE B 1 78 ? 12.25984 -1.37050 32.26180 1.000 13.54308 78 PHE B O 1
ATOM 1922 N N . ASN B 1 79 ? 11.20450 -0.39684 30.52761 1.000 13.40735 79 ASN B N 1
ATOM 1923 C CA . ASN B 1 79 ? 11.51193 0.96841 30.92396 1.000 13.61269 79 ASN B CA 1
ATOM 1924 C C . ASN B 1 79 ? 10.47646 1.50609 31.91254 1.000 12.41384 79 ASN B C 1
ATOM 1925 O O . ASN B 1 79 ? 9.43387 0.89999 32.16847 1.000 12.45298 79 ASN B O 1
ATOM 1930 N N . ALA B 1 80 ? 10.76281 2.68502 32.45449 1.000 15.64717 80 ALA B N 1
ATOM 1931 C CA . ALA B 1 80 ? 9.84531 3.31946 33.38887 1.000 15.19010 80 ALA B CA 1
ATOM 1932 C C . ALA B 1 80 ? 10.10645 4.81538 33.37137 1.000 14.93167 80 ALA B C 1
ATOM 1933 O O . ALA B 1 80 ? 11.23231 5.25873 33.12887 1.000 18.86217 80 ALA B O 1
ATOM 1935 N N . ASP B 1 81 ? 9.05325 5.58844 33.61983 1.000 16.14633 81 ASP B N 1
ATOM 1936 C CA . ASP B 1 81 ? 9.19198 7.03564 33.73647 1.000 20.19352 81 ASP B CA 1
ATOM 1937 C C . ASP B 1 81 ? 8.12912 7.56183 34.68645 1.000 19.88282 81 ASP B C 1
ATOM 1938 O O . ASP B 1 81 ? 8.39451 7.77188 35.87501 1.000 25.41836 81 ASP B O 1
ATOM 1943 N N . HIS B 1 82 ? 6.91861 7.75195 34.17085 1.000 21.29437 82 HIS B N 1
ATOM 1944 C CA . HIS B 1 82 ? 5.77840 8.18997 34.95635 1.000 22.17183 82 HIS B CA 1
ATOM 1945 C C . HIS B 1 82 ? 4.53210 7.52251 34.39368 1.000 20.14184 82 HIS B C 1
ATOM 1946 O O . HIS B 1 82 ? 4.46492 7.20729 33.20433 1.000 18.88614 82 HIS B O 1
ATOM 1953 N N . THR B 1 83 ? 3.54887 7.29148 35.25507 1.000 17.52368 83 THR B N 1
ATOM 1954 C CA . THR B 1 83 ? 2.32453 6.64176 34.80875 1.000 16.92875 83 THR B CA 1
ATOM 1955 C C . THR B 1 83 ? 1.59070 7.54548 33.82255 1.000 20.02537 83 THR B C 1
ATOM 1956 O O . THR B 1 83 ? 1.39098 8.73823 34.08168 1.000 21.31220 83 THR B O 1
ATOM 1960 N N . THR B 1 84 ? 1.20739 6.97922 32.67821 1.000 17.21198 84 THR B N 1
ATOM 1961 C CA . THR B 1 84 ? 0.59358 7.75005 31.60788 1.000 17.09420 84 THR B CA 1
ATOM 1962 C C . THR B 1 84 ? -0.23887 6.81829 30.74487 1.000 17.20469 84 THR B C 1
ATOM 1963 O O . THR B 1 84 ? 0.02443 5.61406 30.66552 1.000 17.26723 84 THR B O 1
ATOM 1967 N N . LEU B 1 85 ? -1.26551 7.38858 30.11878 1.000 15.69316 85 LEU B N 1
ATOM 1968 C CA . LEU B 1 85 ? -2.02005 6.69005 29.08844 1.000 17.23632 85 LEU B CA 1
ATOM 1969 C C . LEU B 1 85 ? -1.29959 6.66872 27.74965 1.000 15.31369 85 LEU B C 1
ATOM 1970 O O . LEU B 1 85 ? -1.58980 5.79903 26.91809 1.000 16.80256 85 LEU B O 1
ATOM 1975 N N . ASP B 1 86 ? -0.38197 7.60038 27.51458 1.000 13.96233 86 ASP B N 1
ATOM 1976 C CA . ASP B 1 86 ? 0.19973 7.73229 26.18996 1.000 16.80643 86 ASP B CA 1
ATOM 1977 C C . ASP B 1 86 ? 1.28780 6.69400 25.92805 1.000 15.44152 86 ASP B C 1
ATOM 1978 O O . ASP B 1 86 ? 1.89261 6.12467 26.84443 1.000 15.54276 86 ASP B O 1
ATOM 1983 N N . LYS B 1 87 ? 1.50214 6.43429 24.64082 1.000 14.66731 87 LYS B N 1
ATOM 1984 C CA . LYS B 1 87 ? 2.60953 5.59415 24.20799 1.000 14.81674 87 LYS B CA 1
ATOM 1985 C C . LYS B 1 87 ? 3.92585 6.20431 24.65957 1.000 16.52140 87 LYS B C 1
ATOM 1986 O O . LYS B 1 87 ? 4.09492 7.42822 24.68161 1.000 15.98225 87 LYS B O 1
ATOM 1992 N N . MET B 1 88 ? 4.86449 5.33699 25.01788 1.000 13.95317 88 MET B N 1
ATOM 1993 C CA . MET B 1 88 ? 6.20645 5.76474 25.37967 1.000 13.66996 88 MET B CA 1
ATOM 1994 C C . MET B 1 88 ? 7.23682 5.08161 24.49023 1.000 12.62503 88 MET B C 1
ATOM 1995 O O . MET B 1 88 ? 7.97587 5.76765 23.77555 1.000 16.23924 88 MET B O 1
ATOM 2000 N N . GLY B 1 89 ? 7.28209 3.75526 24.47212 1.000 12.37612 89 GLY B N 1
ATOM 2001 C CA . GLY B 1 89 ? 7.91479 3.05304 23.37748 1.000 12.73986 89 GLY B CA 1
ATOM 2002 C C . GLY B 1 89 ? 9.15452 2.26830 23.76339 1.000 10.71124 89 GLY B C 1
ATOM 2003 O O . GLY B 1 89 ? 9.41351 1.96297 24.93108 1.000 11.76524 89 GLY B O 1
ATOM 2004 N N . THR B 1 90 ? 9.93036 1.93552 22.73996 1.000 10.88860 90 THR B N 1
ATOM 2005 C CA . THR B 1 90 ? 10.95867 0.90839 22.80887 1.000 11.15650 90 THR B CA 1
ATOM 2006 C C . THR B 1 90 ? 12.32468 1.49321 22.47452 1.000 11.41413 90 THR B C 1
ATOM 2007 O O . THR B 1 90 ? 12.44124 2.44631 21.70218 1.000 11.58574 90 THR B O 1
ATOM 2011 N N . GLU B 1 91 ? 13.35997 0.92114 23.08471 1.000 10.52358 91 GLU B N 1
ATOM 2012 C CA . GLU B 1 91 ? 14.73279 1.27258 22.74813 1.000 11.64340 91 GLU B CA 1
ATOM 2013 C C . GLU B 1 91 ? 15.61741 0.07984 23.06973 1.000 11.14402 91 GLU B C 1
ATOM 2014 O O . GLU B 1 91 ? 15.28259 -0.73961 23.92521 1.000 12.23462 91 GLU B O 1
ATOM 2020 N N . THR B 1 92 ? 16.74255 -0.02371 22.36079 1.000 11.16077 92 THR B N 1
ATOM 2021 C CA . THR B 1 92 ? 17.70792 -1.09478 22.58466 1.000 10.06120 92 THR B CA 1
ATOM 2022 C C . THR B 1 92 ? 19.08620 -0.46898 22.73283 1.000 11.13971 92 THR B C 1
ATOM 2023 O O . THR B 1 92 ? 19.49623 0.34160 21.89657 1.000 13.48557 92 THR B O 1
ATOM 2027 N N . ILE B 1 93 ? 19.77876 -0.82295 23.81562 1.000 9.16847 93 ILE B N 1
ATOM 2028 C CA . ILE B 1 93 ? 21.04495 -0.19871 24.20770 1.000 11.03308 93 ILE B CA 1
ATOM 2029 C C . ILE B 1 93 ? 22.21361 -1.08455 23.81448 1.000 10.68439 93 ILE B C 1
ATOM 2030 O O . ILE B 1 93 ? 22.17971 -2.30933 23.98236 1.000 10.41689 93 ILE B O 1
ATOM 2035 N N . TYR B 1 94 ? 23.26359 -0.45483 23.29407 1.000 11.45522 94 TYR B N 1
ATOM 2036 C CA . TYR B 1 94 ? 24.52390 -1.10971 22.98056 1.000 11.00703 94 TYR B CA 1
ATOM 2037 C C . TYR B 1 94 ? 25.65928 -0.24402 23.51149 1.000 11.56615 94 TYR B C 1
ATOM 2038 O O . TYR B 1 94 ? 25.47231 0.93494 23.83267 1.000 12.61003 94 TYR B O 1
ATOM 2047 N N . LYS B 1 95 ? 26.85073 -0.82789 23.58004 1.000 13.70394 95 LYS B N 1
ATOM 2048 C CA . LYS B 1 95 ? 28.03817 -0.05523 23.92592 1.000 13.32745 95 LYS B CA 1
ATOM 2049 C C . LYS B 1 95 ? 28.96816 0.16141 22.74284 1.000 14.77761 95 LYS B C 1
ATOM 2050 O O . LYS B 1 95 ? 29.46473 1.27488 22.54834 1.000 17.86231 95 LYS B O 1
ATOM 2056 N N . THR B 1 96 ? 29.17343 -0.85822 21.92077 1.000 13.12461 96 THR B N 1
ATOM 2057 C CA . THR B 1 96 ? 30.13550 -0.80294 20.83340 1.000 15.01951 96 THR B CA 1
ATOM 2058 C C . THR B 1 96 ? 29.49692 -1.25576 19.52822 1.000 15.01247 96 THR B C 1
ATOM 2059 O O . THR B 1 96 ? 28.37509 -1.76222 19.49422 1.000 13.32853 96 THR B O 1
ATOM 2063 N N . ASN B 1 97 ? 30.25355 -1.05824 18.44879 1.000 13.25693 97 ASN B N 1
ATOM 2064 C CA . ASN B 1 97 ? 29.79911 -1.35819 17.09471 1.000 12.85112 97 ASN B CA 1
ATOM 2065 C C . ASN B 1 97 ? 29.26072 -2.78340 16.95933 1.000 12.52133 97 ASN B C 1
ATOM 2066 O O . ASN B 1 97 ? 28.26050 -3.02152 16.26407 1.000 13.04615 97 ASN B O 1
ATOM 2071 N N . ASN B 1 98 ? 29.93219 -3.75397 17.57989 1.000 12.08452 98 ASN B N 1
ATOM 2072 C CA . ASN B 1 98 ? 29.53410 -5.14429 17.39089 1.000 12.70976 98 ASN B CA 1
ATOM 2073 C C . ASN B 1 98 ? 28.15274 -5.43773 17.97287 1.000 13.13109 98 ASN B C 1
ATOM 2074 O O . ASN B 1 98 ? 27.44265 -6.30760 17.45726 1.000 13.67918 98 ASN B O 1
ATOM 2079 N N . GLY B 1 99 ? 27.75514 -4.72590 19.03125 1.000 11.40922 99 GLY B N 1
ATOM 2080 C CA . GLY B 1 99 ? 26.39862 -4.85273 19.53019 1.000 11.36495 99 GLY B CA 1
ATOM 2081 C C . GLY B 1 99 ? 25.41652 -3.98869 18.76803 1.000 9.86333 99 GLY B C 1
ATOM 2082 O O . GLY B 1 99 ? 24.24466 -4.34819 18.63821 1.000 11.21793 99 GLY B O 1
ATOM 2083 N N . LYS B 1 100 ? 25.86305 -2.82773 18.28846 1.000 10.93074 100 LYS B N 1
ATOM 2084 C CA . LYS B 1 100 ? 25.00937 -1.93498 17.51357 1.000 11.86744 100 LYS B CA 1
ATOM 2085 C C . LYS B 1 100 ? 24.36794 -2.64529 16.32269 1.000 11.17571 100 LYS B C 1
ATOM 2086 O O . LYS B 1 100 ? 23.20729 -2.37169 15.98297 1.000 11.56515 100 LYS B O 1
ATOM 2092 N N . VAL B 1 101 ? 25.09993 -3.55894 15.67242 1.000 12.31885 101 VAL B N 1
ATOM 2093 C CA . VAL B 1 101 ? 24.52904 -4.31460 14.55415 1.000 12.09819 101 VAL B CA 1
ATOM 2094 C C . VAL B 1 101 ? 23.20014 -4.94279 14.96416 1.000 13.01787 101 VAL B C 1
ATOM 2095 O O . VAL B 1 101 ? 22.18072 -4.81210 14.27465 1.000 12.79991 101 VAL B O 1
ATOM 2099 N N . TYR B 1 102 ? 23.19377 -5.62767 16.10704 1.000 11.61277 102 TYR B N 1
ATOM 2100 C CA . TYR B 1 102 ? 21.98567 -6.30530 16.57026 1.000 11.16231 102 TYR B CA 1
ATOM 2101 C C . TYR B 1 102 ? 20.96742 -5.32326 17.12916 1.000 11.03806 102 TYR B C 1
ATOM 2102 O O . TYR B 1 102 ? 19.75593 -5.49886 16.93534 1.000 11.84815 102 TYR B O 1
ATOM 2111 N N . ALA B 1 103 ? 21.43057 -4.29787 17.85088 1.000 10.71886 103 ALA B N 1
ATOM 2112 C CA . ALA B 1 103 ? 20.51003 -3.33711 18.44650 1.000 11.79760 103 ALA B CA 1
ATOM 2113 C C . ALA B 1 103 ? 19.66710 -2.64439 17.38136 1.000 10.61552 103 ALA B C 1
ATOM 2114 O O . ALA B 1 103 ? 18.45843 -2.42505 17.56999 1.000 11.36655 103 ALA B O 1
ATOM 2116 N N . GLU B 1 104 ? 20.27757 -2.30343 16.24417 1.000 11.91078 104 GLU B N 1
ATOM 2117 C CA . GLU B 1 104 ? 19.53046 -1.61337 15.19804 1.000 10.69234 104 GLU B CA 1
ATOM 2118 C C . GLU B 1 104 ? 18.47299 -2.52542 14.58394 1.000 11.64918 104 GLU B C 1
ATOM 2119 O O . GLU B 1 104 ? 17.35856 -2.07736 14.27633 1.000 11.75694 104 GLU B O 1
ATOM 2125 N N . ARG B 1 105 ? 18.79077 -3.80698 14.40162 1.000 12.03523 105 ARG B N 1
ATOM 2126 C CA . ARG B 1 105 ? 17.80944 -4.72736 13.83642 1.000 11.67243 105 ARG B CA 1
ATOM 2127 C C . ARG B 1 105 ? 16.67646 -5.01214 14.81096 1.000 10.59940 105 ARG B C 1
ATOM 2128 O O . ARG B 1 105 ? 15.50685 -5.08126 14.40782 1.000 12.51789 105 ARG B O 1
ATOM 2136 N N . VAL B 1 106 ? 16.98969 -5.17728 16.09264 1.000 10.96267 106 VAL B N 1
ATOM 2137 C CA . VAL B 1 106 ? 15.94090 -5.42855 17.07164 1.000 11.65430 106 VAL B CA 1
ATOM 2138 C C . VAL B 1 106 ? 15.05131 -4.20432 17.20466 1.000 11.26700 106 VAL B C 1
ATOM 2139 O O . VAL B 1 106 ? 13.81649 -4.30861 17.22232 1.000 10.84260 106 VAL B O 1
ATOM 2143 N N . ASN B 1 107 ? 15.65319 -3.01756 17.27496 1.000 11.48144 107 ASN B N 1
ATOM 2144 C CA . ASN B 1 107 ? 14.84980 -1.81368 17.41118 1.000 11.46536 107 ASN B CA 1
ATOM 2145 C C . ASN B 1 107 ? 13.94647 -1.60710 16.20034 1.000 11.93627 107 ASN B C 1
ATOM 2146 O O . ASN B 1 107 ? 12.79787 -1.16851 16.34975 1.000 11.99445 107 ASN B O 1
ATOM 2151 N N . GLU B 1 108 ? 14.44147 -1.91544 14.99391 1.000 10.71918 108 GLU B N 1
ATOM 2152 C CA . GLU B 1 108 ? 13.62707 -1.74905 13.78995 1.000 12.45346 108 GLU B CA 1
ATOM 2153 C C . GLU B 1 108 ? 12.39172 -2.63667 13.84901 1.000 12.59651 108 GLU B C 1
ATOM 2154 O O . GLU B 1 108 ? 11.29221 -2.21549 13.46294 1.000 13.50978 108 GLU B O 1
ATOM 2160 N N . LYS B 1 109 ? 12.54695 -3.86304 14.35032 1.000 12.50082 109 LYS B N 1
ATOM 2161 C CA . LYS B 1 109 ? 11.39616 -4.75068 14.49508 1.000 12.22304 109 LYS B CA 1
ATOM 2162 C C . LYS B 1 109 ? 10.44303 -4.25564 15.57430 1.000 12.14439 109 LYS B C 1
ATOM 2163 O O . LYS B 1 109 ? 9.23020 -4.18701 15.35768 1.000 11.13005 109 LYS B O 1
ATOM 2169 N N . LEU B 1 110 ? 10.95950 -3.91170 16.74811 1.000 10.81405 110 LEU B N 1
ATOM 2170 C CA . LEU B 1 110 ? 10.07065 -3.48279 17.82136 1.000 9.91777 110 LEU B CA 1
ATOM 2171 C C . LEU B 1 110 ? 9.40433 -2.14806 17.52049 1.000 10.97542 110 LEU B C 1
ATOM 2172 O O . LEU B 1 110 ? 8.30002 -1.90102 18.01244 1.000 11.08449 110 LEU B O 1
ATOM 2177 N N . ALA B 1 111 ? 10.01093 -1.31090 16.67795 1.000 10.92037 111 ALA B N 1
ATOM 2178 C CA . ALA B 1 111 ? 9.38757 -0.04563 16.31442 1.000 11.00333 111 ALA B CA 1
ATOM 2179 C C . ALA B 1 111 ? 8.16132 -0.22291 15.43231 1.000 12.20656 111 ALA B C 1
ATOM 2180 O O . ALA B 1 111 ? 7.42943 0.75354 15.22820 1.000 13.33074 111 ALA B O 1
ATOM 2182 N N . THR B 1 112 ? 7.89814 -1.43257 14.93874 1.000 10.82341 112 THR B N 1
ATOM 2183 C CA . THR B 1 112 ? 6.64095 -1.66823 14.22658 1.000 10.91116 112 THR B CA 1
ATOM 2184 C C . THR B 1 112 ? 5.46017 -1.93895 15.15458 1.000 11.11787 112 THR B C 1
ATOM 2185 O O . THR B 1 112 ? 4.32378 -2.00901 14.66562 1.000 13.41038 112 THR B O 1
ATOM 2189 N N . ILE B 1 113 ? 5.69865 -2.10698 16.45427 1.000 10.27254 113 ILE B N 1
ATOM 2190 C CA . ILE B 1 113 ? 4.63587 -2.27429 17.43905 1.000 10.98432 113 ILE B CA 1
ATOM 2191 C C . ILE B 1 113 ? 4.68515 -1.24742 18.56415 1.000 12.11930 113 ILE B C 1
ATOM 2192 O O . ILE B 1 113 ? 3.66509 -1.05035 19.24226 1.000 13.81484 113 ILE B O 1
ATOM 2197 N N . PHE B 1 114 ? 5.82140 -0.59734 18.80916 1.000 12.40630 114 PHE B N 1
ATOM 2198 C CA . PHE B 1 114 ? 5.96209 0.39009 19.87033 1.000 11.31394 114 PHE B CA 1
ATOM 2199 C C . PHE B 1 114 ? 6.53060 1.67970 19.29355 1.000 12.43621 114 PHE B C 1
ATOM 2200 O O . PHE B 1 114 ? 7.22597 1.67155 18.27006 1.000 12.82875 114 PHE B O 1
ATOM 2208 N N . LYS B 1 115 ? 6.27210 2.79142 19.98219 1.000 12.14849 115 LYS B N 1
ATOM 2209 C CA . LYS B 1 115 ? 6.87574 4.05981 19.58824 1.000 12.72188 115 LYS B CA 1
ATOM 2210 C C . LYS B 1 115 ? 8.39938 3.92425 19.56822 1.000 13.54110 115 LYS B C 1
ATOM 2211 O O . LYS B 1 115 ? 8.99819 3.33613 20.47252 1.000 12.80473 115 LYS B O 1
ATOM 2217 N N . ASN B 1 116 ? 9.03255 4.45156 18.52171 1.000 14.53442 116 ASN B N 1
ATOM 2218 C CA . ASN B 1 116 ? 10.45432 4.21322 18.26265 1.000 13.34128 116 ASN B CA 1
ATOM 2219 C C . ASN B 1 116 ? 11.31151 5.22292 19.02206 1.000 15.37682 116 ASN B C 1
ATOM 2220 O O . ASN B 1 116 ? 11.41716 6.38404 18.61171 1.000 17.30743 116 ASN B O 1
ATOM 2225 N N . ARG B 1 117 ? 11.96443 4.77887 20.10342 1.000 13.22080 117 ARG B N 1
ATOM 2226 C CA . ARG B 1 117 ? 12.93470 5.63806 20.77214 1.000 13.13368 117 ARG B CA 1
ATOM 2227 C C . ARG B 1 117 ? 14.35719 5.42967 20.27277 1.000 17.11658 117 ARG B C 1
ATOM 2228 O O . ARG B 1 117 ? 15.21952 6.27208 20.54241 1.000 18.32798 117 ARG B O 1
ATOM 2236 N N . GLY B 1 118 ? 14.62174 4.33754 19.57510 1.000 14.55068 118 GLY B N 1
ATOM 2237 C CA . GLY B 1 118 ? 15.85340 4.15900 18.83629 1.000 15.21761 118 GLY B CA 1
ATOM 2238 C C . GLY B 1 118 ? 16.80717 3.17924 19.50889 1.000 13.34126 118 GLY B C 1
ATOM 2239 O O . GLY B 1 118 ? 16.69188 2.85420 20.69576 1.000 14.48848 118 GLY B O 1
ATOM 2240 N N . ALA B 1 119 ? 17.75944 2.69423 18.71143 1.000 13.98116 119 ALA B N 1
ATOM 2241 C CA . ALA B 1 119 ? 18.94449 2.05940 19.26129 1.000 13.17113 119 ALA B CA 1
ATOM 2242 C C . ALA B 1 119 ? 19.84585 3.16193 19.78789 1.000 14.58128 119 ALA B C 1
ATOM 2243 O O . ALA B 1 119 ? 20.10561 4.14150 19.08319 1.000 19.89484 119 ALA B O 1
ATOM 2245 N N . LYS B 1 120 ? 20.31189 3.01237 21.02245 1.000 13.66019 120 LYS B N 1
ATOM 2246 C CA . LYS B 1 120 ? 21.05287 4.06790 21.70296 1.000 15.64597 120 LYS B CA 1
ATOM 2247 C C . LYS B 1 120 ? 22.35120 3.53093 22.27804 1.000 13.72756 120 LYS B C 1
ATOM 2248 O O . LYS B 1 120 ? 22.40519 2.41529 22.80308 1.000 12.74431 120 LYS B O 1
ATOM 2254 N N . SER B 1 121 ? 23.39298 4.34775 22.20071 1.000 14.36649 121 SER B N 1
ATOM 2255 C CA . SER B 1 121 ? 24.65343 4.01005 22.83406 1.000 15.25031 121 SER B CA 1
ATOM 2256 C C . SER B 1 121 ? 24.57336 4.28501 24.33289 1.000 16.33711 121 SER B C 1
ATOM 2257 O O . SER B 1 121 ? 23.97507 5.27446 24.77380 1.000 20.16203 121 SER B O 1
ATOM 2260 N N . ASP B 1 122 ? 25.16996 3.38839 25.11360 1.000 13.77161 122 ASP B N 1
ATOM 2261 C CA . ASP B 1 122 ? 25.12392 3.47653 26.57118 1.000 16.55079 122 ASP B CA 1
ATOM 2262 C C . ASP B 1 122 ? 25.98313 4.63376 27.07368 1.000 17.04265 122 ASP B C 1
ATOM 2263 O O . ASP B 1 122 ? 27.17573 4.71647 26.77170 1.000 21.49828 122 ASP B O 1
ATOM 2268 N N . ALA B 1 123 ? 25.37693 5.52159 27.85982 1.000 19.23224 123 ALA B N 1
ATOM 2269 C CA . ALA B 1 123 ? 26.10652 6.58557 28.53713 1.000 21.90801 123 ALA B CA 1
ATOM 2270 C C . ALA B 1 123 ? 26.07563 6.42477 30.05404 1.000 26.27178 123 ALA B C 1
ATOM 2271 O O . ALA B 1 123 ? 26.37748 7.37495 30.78290 1.000 24.53024 123 ALA B O 1
ATOM 2273 N N . ARG B 1 124 ? 25.72633 5.23328 30.54193 1.000 19.64547 124 ARG B N 1
ATOM 2274 C CA . ARG B 1 124 ? 25.56189 4.99248 31.96788 1.000 18.45370 124 ARG B CA 1
ATOM 2275 C C . ARG B 1 124 ? 26.46880 3.90246 32.52830 1.000 17.96417 124 ARG B C 1
ATOM 2276 O O . ARG B 1 124 ? 26.34189 3.56307 33.71049 1.000 16.99652 124 ARG B O 1
ATOM 2284 N N . GLY B 1 125 ? 27.38616 3.36025 31.73448 1.000 17.93143 125 GLY B N 1
ATOM 2285 C CA . GLY B 1 125 ? 28.30875 2.35266 32.24144 1.000 17.25080 125 GLY B CA 1
ATOM 2286 C C . GLY B 1 125 ? 27.66235 1.05144 32.66957 1.000 15.12019 125 GLY B C 1
ATOM 2287 O O . GLY B 1 125 ? 28.04785 0.48608 33.70322 1.000 18.37223 125 GLY B O 1
ATOM 2288 N N . LEU B 1 126 ? 26.69159 0.55873 31.89603 1.000 15.41929 126 LEU B N 1
ATOM 2289 C CA . LEU B 1 126 ? 26.01728 -0.69604 32.21471 1.000 15.01418 126 LEU B CA 1
ATOM 2290 C C . LEU B 1 126 ? 27.00447 -1.85369 32.27095 1.000 17.41809 126 LEU B C 1
ATOM 2291 O O . LEU B 1 126 ? 27.72005 -2.12688 31.30337 1.000 16.38656 126 LEU B O 1
ATOM 2296 N N . TYR B 1 127 ? 27.02195 -2.54060 33.41378 1.000 14.18171 127 TYR B N 1
ATOM 2297 C CA . TYR B 1 127 ? 27.92144 -3.66901 33.61425 1.000 14.34582 127 TYR B CA 1
ATOM 2298 C C . TYR B 1 127 ? 27.71703 -4.74604 32.55471 1.000 13.91723 127 TYR B C 1
ATOM 2299 O O . TYR B 1 127 ? 28.69234 -5.31134 32.04657 1.000 14.07943 127 TYR B O 1
ATOM 2308 N N . TRP B 1 128 ? 26.45556 -5.04838 32.22461 1.000 13.13368 128 TRP B N 1
ATOM 2309 C CA . TRP B 1 128 ? 26.14932 -6.09602 31.25584 1.000 11.37016 128 TRP B CA 1
ATOM 2310 C C . TRP B 1 128 ? 26.85141 -5.85925 29.92334 1.000 12.78815 128 TRP B C 1
ATOM 2311 O O . TRP B 1 128 ? 27.35709 -6.80259 29.30489 1.000 12.82650 128 TRP B O 1
ATOM 2322 N N . LEU B 1 129 ? 26.86852 -4.61447 29.45024 1.000 11.71410 129 LEU B N 1
ATOM 2323 C CA . LEU B 1 129 ? 27.46373 -4.32767 28.14964 1.000 14.51865 129 LEU B CA 1
ATOM 2324 C C . LEU B 1 129 ? 28.98696 -4.32994 28.18153 1.000 16.14078 129 LEU B C 1
ATOM 2325 O O . LEU B 1 129 ? 29.61440 -4.48672 27.12398 1.000 17.39087 129 LEU B O 1
ATOM 2330 N N . SER B 1 130 ? 29.59121 -4.18584 29.36201 1.000 12.44943 130 SER B N 1
ATOM 2331 C CA . SER B 1 130 ? 31.03879 -4.04791 29.49180 1.000 14.42340 130 SER B CA 1
ATOM 2332 C C . SER B 1 130 ? 31.73151 -5.32073 29.94991 1.000 16.41637 130 SER B C 1
ATOM 2333 O O . SER B 1 130 ? 32.96581 -5.37259 29.91661 1.000 18.69554 130 SER B O 1
ATOM 2336 N N . HIS B 1 131 ? 30.98417 -6.33529 30.38966 1.000 13.73060 131 HIS B N 1
ATOM 2337 C CA . HIS B 1 131 ? 31.57429 -7.53400 30.97916 1.000 14.70590 131 HIS B CA 1
ATOM 2338 C C . HIS B 1 131 ? 31.16823 -8.81804 30.27692 1.000 15.85032 131 HIS B C 1
ATOM 2339 O O . HIS B 1 131 ? 31.41832 -9.91682 30.79523 1.000 15.86288 131 HIS B O 1
ATOM 2346 N N . THR B 1 132 ? 30.57994 -8.70685 29.09984 1.000 14.07655 132 THR B N 1
ATOM 2347 C CA . THR B 1 132 ? 30.26850 -9.84080 28.24972 1.000 13.67674 132 THR B CA 1
ATOM 2348 C C . THR B 1 132 ? 31.37782 -10.06214 27.22809 1.000 13.18988 132 THR B C 1
ATOM 2349 O O . THR B 1 132 ? 31.90358 -9.10787 26.64270 1.000 15.66061 132 THR B O 1
ATOM 2353 N N . LYS B 1 133 ? 31.71767 -11.33281 27.01654 1.000 12.97253 133 LYS B N 1
ATOM 2354 C CA . LYS B 1 133 ? 32.67346 -11.69920 25.97168 1.000 15.70785 133 LYS B CA 1
ATOM 2355 C C . LYS B 1 133 ? 32.09565 -11.46908 24.57835 1.000 14.33270 133 LYS B C 1
ATOM 2356 O O . LYS B 1 133 ? 32.78653 -10.96173 23.68840 1.000 16.10783 133 LYS B O 1
ATOM 2362 N N . ALA B 1 134 ? 30.83576 -11.82573 24.37176 1.000 12.84798 134 ALA B N 1
ATOM 2363 C CA . ALA B 1 134 ? 30.20095 -11.68648 23.07503 1.000 12.89092 134 ALA B CA 1
ATOM 2364 C C . ALA B 1 134 ? 29.66793 -10.26723 22.89465 1.000 11.73083 134 ALA B C 1
ATOM 2365 O O . ALA B 1 134 ? 29.46983 -9.53925 23.87793 1.000 12.89983 134 ALA B O 1
ATOM 2367 N N . PRO B 1 135 ? 29.40124 -9.85511 21.64706 1.000 12.80059 135 PRO B N 1
ATOM 2368 C CA . PRO B 1 135 ? 28.66168 -8.60203 21.43157 1.000 11.90556 135 PRO B CA 1
ATOM 2369 C C . PRO B 1 135 ? 27.36108 -8.63497 22.22147 1.000 13.00696 135 PRO B C 1
ATOM 2370 O O . PRO B 1 135 ? 26.71488 -9.68077 22.34102 1.000 12.99993 135 PRO B O 1
ATOM 2374 N N . ALA B 1 136 ? 26.99524 -7.49451 22.79296 1.000 11.25878 136 ALA B N 1
ATOM 2375 C CA . ALA B 1 136 ? 25.91192 -7.47864 23.76453 1.000 11.31710 136 ALA B CA 1
ATOM 2376 C C . ALA B 1 136 ? 24.95445 -6.33017 23.50218 1.000 10.90743 136 ALA B C 1
ATOM 2377 O O . ALA B 1 136 ? 25.35085 -5.24810 23.04772 1.000 10.83202 136 ALA B O 1
ATOM 2379 N N . ILE B 1 137 ? 23.67623 -6.58221 23.81466 1.000 10.26836 137 ILE B N 1
ATOM 2380 C CA . ILE B 1 137 ? 22.63373 -5.56409 23.76149 1.000 8.41765 137 ILE B CA 1
ATOM 2381 C C . ILE B 1 137 ? 21.73389 -5.71151 24.98079 1.000 9.51577 137 ILE B C 1
ATOM 2382 O O . ILE B 1 137 ? 21.64618 -6.77633 25.59934 1.000 9.85978 137 ILE B O 1
ATOM 2387 N N . LEU B 1 138 ? 21.04976 -4.62007 25.31119 1.000 8.42382 138 LEU B N 1
ATOM 2388 C CA . LEU B 1 138 ? 20.06744 -4.60510 26.38773 1.000 9.50050 138 LEU B CA 1
ATOM 2389 C C . LEU B 1 138 ? 18.79059 -4.02256 25.80630 1.000 10.79985 138 LEU B C 1
ATOM 2390 O O . LEU B 1 138 ? 18.77378 -2.85647 25.39950 1.000 11.38314 138 LEU B O 1
ATOM 2395 N N . ILE B 1 139 ? 17.72772 -4.82117 25.77270 1.000 9.00246 139 ILE B N 1
ATOM 2396 C CA . ILE B 1 139 ? 16.46031 -4.38825 25.18616 1.000 9.95975 139 ILE B CA 1
ATOM 2397 C C . ILE B 1 139 ? 15.57353 -3.80830 26.28576 1.000 9.81245 139 ILE B C 1
ATOM 2398 O O . ILE B 1 139 ? 15.26117 -4.48964 27.26655 1.000 11.66646 139 ILE B O 1
ATOM 2403 N N . GLU B 1 140 ? 15.18957 -2.53610 26.13363 1.000 10.74452 140 GLU B N 1
ATOM 2404 C CA . GLU B 1 140 ? 14.13802 -1.89919 26.93618 1.000 11.24888 140 GLU B CA 1
ATOM 2405 C C . GLU B 1 140 ? 12.83951 -2.00742 26.15227 1.000 9.91499 140 GLU B C 1
ATOM 2406 O O . GLU B 1 140 ? 12.48938 -1.13351 25.35628 1.000 11.22254 140 GLU B O 1
ATOM 2412 N N . VAL B 1 141 ? 12.12419 -3.10814 26.39586 1.000 9.97605 141 VAL B N 1
ATOM 2413 C CA . VAL B 1 141 ? 11.05050 -3.53766 25.49943 1.000 10.21667 141 VAL B CA 1
ATOM 2414 C C . VAL B 1 141 ? 10.01189 -2.43987 25.32604 1.000 10.77181 141 VAL B C 1
ATOM 2415 O O . VAL B 1 141 ? 9.73906 -1.98902 24.20716 1.000 11.05048 141 VAL B O 1
ATOM 2419 N N . CYS B 1 142 ? 9.42503 -1.99947 26.43325 1.000 9.92705 142 CYS B N 1
ATOM 2420 C CA . CYS B 1 142 ? 8.47322 -0.89303 26.45088 1.000 10.14065 142 CYS B CA 1
ATOM 2421 C C . CYS B 1 142 ? 8.40127 -0.39243 27.88857 1.000 11.00785 142 CYS B C 1
ATOM 2422 O O . CYS B 1 142 ? 9.12667 -0.87573 28.75856 1.000 10.81821 142 CYS B O 1
ATOM 2425 N N . PHE B 1 143 ? 7.53627 0.58243 28.14512 1.000 10.78200 143 PHE B N 1
ATOM 2426 C CA . PHE B 1 143 ? 7.44886 1.17724 29.47742 1.000 11.37322 143 PHE B CA 1
ATOM 2427 C C . PHE B 1 143 ? 6.40513 0.45401 30.32478 1.000 11.18119 143 PHE B C 1
ATOM 2428 O O . PHE B 1 143 ? 5.27452 0.25591 29.88400 1.000 13.28745 143 PHE B O 1
ATOM 2436 N N . VAL B 1 144 ? 6.78620 0.06710 31.54940 1.000 11.32422 144 VAL B N 1
ATOM 2437 C CA . VAL B 1 144 ? 5.85914 -0.63257 32.44322 1.000 12.90170 144 VAL B CA 1
ATOM 2438 C C . VAL B 1 144 ? 4.68980 0.23854 32.86528 1.000 11.52417 144 VAL B C 1
ATOM 2439 O O . VAL B 1 144 ? 3.66808 -0.29205 33.32687 1.000 12.66263 144 VAL B O 1
ATOM 2443 N N . ASP B 1 145 ? 4.82871 1.55838 32.74449 1.000 11.25385 145 ASP B N 1
ATOM 2444 C CA . ASP B 1 145 ? 3.87218 2.51111 33.28626 1.000 12.96432 145 ASP B CA 1
ATOM 2445 C C . ASP B 1 145 ? 3.14727 3.29264 32.19934 1.000 12.35058 145 ASP B C 1
ATOM 2446 O O . ASP B 1 145 ? 2.50892 4.30931 32.49764 1.000 14.82011 145 ASP B O 1
ATOM 2451 N N . SER B 1 146 ? 3.24335 2.85209 30.94889 1.000 11.57613 146 SER B N 1
ATOM 2452 C CA . SER B 1 146 ? 2.46498 3.41086 29.85167 1.000 11.69964 146 SER B CA 1
ATOM 2453 C C . SER B 1 146 ? 1.28307 2.48265 29.60249 1.000 10.74390 146 SER B C 1
ATOM 2454 O O . SER B 1 146 ? 1.47792 1.29564 29.33901 1.000 11.82495 146 SER B O 1
ATOM 2457 N N . LYS B 1 147 ? 0.05591 3.01641 29.69081 1.000 12.13837 147 LYS B N 1
ATOM 2458 C CA . LYS B 1 147 ? -1.09900 2.16244 29.43978 1.000 13.07036 147 LYS B CA 1
ATOM 2459 C C . LYS B 1 147 ? -1.12500 1.68412 27.99168 1.000 12.46534 147 LYS B C 1
ATOM 2460 O O . LYS B 1 147 ? -1.42679 0.51774 27.72550 1.000 12.83876 147 LYS B O 1
ATOM 2466 N N . ALA B 1 148 ? -0.77410 2.55799 27.04863 1.000 12.49589 148 ALA B N 1
ATOM 2467 C CA . ALA B 1 148 ? -0.78176 2.16654 25.64095 1.000 14.53486 148 ALA B CA 1
ATOM 2468 C C . ALA B 1 148 ? 0.26651 1.09504 25.35415 1.000 13.73770 148 ALA B C 1
ATOM 2469 O O . ALA B 1 148 ? -0.02410 0.09944 24.67772 1.000 14.28947 148 ALA B O 1
ATOM 2471 N N . ASP B 1 149 ? 1.49322 1.28088 25.86094 1.000 11.56169 149 ASP B N 1
ATOM 2472 C CA . ASP B 1 149 ? 2.54419 0.27759 25.67631 1.000 10.66435 149 ASP B CA 1
ATOM 2473 C C . ASP B 1 149 ? 2.11222 -1.06777 26.24222 1.000 12.04578 149 ASP B C 1
ATOM 2474 O O . ASP B 1 149 ? 2.22407 -2.10763 25.58067 1.000 11.74113 149 ASP B O 1
ATOM 2479 N N . THR B 1 150 ? 1.66744 -1.07299 27.50613 1.000 11.07357 150 THR B N 1
ATOM 2480 C CA . THR B 1 150 ? 1.37287 -2.33126 28.17188 1.000 12.57493 150 THR B CA 1
ATOM 2481 C C . THR B 1 150 ? 0.08499 -2.95253 27.64868 1.000 12.56664 150 THR B C 1
ATOM 2482 O O . THR B 1 150 ? -0.04223 -4.18308 27.64627 1.000 13.35412 150 THR B O 1
ATOM 2486 N N . ASP B 1 151 ? -0.85558 -2.12926 27.17909 1.000 13.22995 151 ASP B N 1
ATOM 2487 C CA . ASP B 1 151 ? -2.06438 -2.67422 26.57038 1.000 14.20051 151 ASP B CA 1
ATOM 2488 C C . ASP B 1 151 ? -1.70584 -3.54174 25.37457 1.000 14.14600 151 ASP B C 1
ATOM 2489 O O . ASP B 1 151 ? -2.25015 -4.64070 25.20607 1.000 16.48640 151 ASP B O 1
ATOM 2494 N N . TYR B 1 152 ? -0.76546 -3.08204 24.54912 1.000 11.78010 152 TYR B N 1
ATOM 2495 C CA . TYR B 1 152 ? -0.32641 -3.90505 23.43013 1.000 10.71135 152 TYR B CA 1
ATOM 2496 C C . TYR B 1 152 ? 0.46312 -5.10818 23.92263 1.000 12.78040 152 TYR B C 1
ATOM 2497 O O . TYR B 1 152 ? 0.20371 -6.24933 23.51631 1.000 11.68757 152 TYR B O 1
ATOM 2506 N N . TYR B 1 153 ? 1.44726 -4.86605 24.79136 1.000 11.58053 153 TYR B N 1
ATOM 2507 C CA . TYR B 1 153 ? 2.34208 -5.92945 25.23442 1.000 10.97432 153 TYR B CA 1
ATOM 2508 C C . TYR B 1 153 ? 1.57376 -7.10059 25.84444 1.000 10.59707 153 TYR B C 1
ATOM 2509 O O . TYR B 1 153 ? 1.80059 -8.26484 25.48449 1.000 11.49378 153 TYR B O 1
ATOM 2518 N N . ILE B 1 154 ? 0.65597 -6.80937 26.77590 1.000 11.91296 154 ILE B N 1
ATOM 2519 C CA . ILE B 1 154 ? -0.02990 -7.86258 27.52682 1.000 14.49980 154 ILE B CA 1
ATOM 2520 C C . ILE B 1 154 ? -0.82296 -8.76861 26.59500 1.000 13.31636 154 ILE B C 1
ATOM 2521 O O . ILE B 1 154 ? -0.93033 -9.97806 26.83302 1.000 14.34848 154 ILE B O 1
ATOM 2526 N N . ARG B 1 155 ? -1.36897 -8.20903 25.51903 1.000 12.43201 155 ARG B N 1
ATOM 2527 C CA . ARG B 1 155 ? -2.17681 -8.95303 24.55934 1.000 13.45775 155 ARG B CA 1
ATOM 2528 C C . ARG B 1 155 ? -1.38956 -9.55885 23.40012 1.000 13.27318 155 ARG B C 1
ATOM 2529 O O . ARG B 1 155 ? -1.97292 -10.28663 22.58765 1.000 13.47600 155 ARG B O 1
ATOM 2537 N N . HIS B 1 156 ? -0.08756 -9.29910 23.29843 1.000 9.64376 156 HIS B N 1
ATOM 2538 C CA . HIS B 1 156 ? 0.69019 -9.75554 22.15094 1.000 13.81788 156 HIS B CA 1
ATOM 2539 C C . HIS B 1 156 ? 2.07252 -10.23797 22.56697 1.000 10.61358 156 HIS B C 1
ATOM 2540 O O . HIS B 1 156 ? 3.05365 -10.01471 21.85094 1.000 12.20528 156 HIS B O 1
ATOM 2547 N N . LYS B 1 157 ? 2.18496 -10.91340 23.71398 1.000 11.99004 157 LYS B N 1
ATOM 2548 C CA . LYS B 1 157 ? 3.51495 -11.27123 24.22055 1.000 11.63640 157 LYS B CA 1
ATOM 2549 C C . LYS B 1 157 ? 4.28238 -12.13935 23.23192 1.000 12.11481 157 LYS B C 1
ATOM 2550 O O . LYS B 1 157 ? 5.49129 -11.94874 23.03397 1.000 11.71076 157 LYS B O 1
ATOM 2556 N N . ASP B 1 158 ? 3.61102 -13.11818 22.61984 1.000 12.07521 158 ASP B N 1
ATOM 2557 C CA . ASP B 1 158 ? 4.27375 -13.97832 21.64111 1.000 13.20051 158 ASP B CA 1
ATOM 2558 C C . ASP B 1 158 ? 4.77384 -13.18632 20.43706 1.000 12.32691 158 ASP B C 1
ATOM 2559 O O . ASP B 1 158 ? 5.85561 -13.47346 19.90905 1.000 12.97851 158 ASP B O 1
ATOM 2564 N N . ILE B 1 159 ? 4.00919 -12.18418 19.99352 1.000 11.86939 159 ILE B N 1
ATOM 2565 C CA . ILE B 1 159 ? 4.45054 -11.35134 18.87734 1.000 11.90939 159 ILE B CA 1
ATOM 2566 C C . ILE B 1 159 ? 5.66018 -10.51423 19.27182 1.000 9.76824 159 ILE B C 1
ATOM 2567 O O . ILE B 1 159 ? 6.62215 -10.39718 18.50508 1.000 10.77089 159 ILE B O 1
ATOM 2572 N N . VAL B 1 160 ? 5.64395 -9.92441 20.46872 1.000 9.91158 160 VAL B N 1
ATOM 2573 C CA . VAL B 1 160 ? 6.82435 -9.20068 20.94749 1.000 10.35974 160 VAL B CA 1
ATOM 2574 C C . VAL B 1 160 ? 8.06074 -10.10051 20.91783 1.000 9.84711 160 VAL B C 1
ATOM 2575 O O . VAL B 1 160 ? 9.12877 -9.70573 20.42947 1.000 10.40350 160 VAL B O 1
ATOM 2579 N N . ALA B 1 161 ? 7.91407 -11.34176 21.39942 1.000 10.28635 161 ALA B N 1
ATOM 2580 C CA . ALA B 1 161 ? 9.02629 -12.28914 21.41023 1.000 10.69287 161 ALA B CA 1
ATOM 2581 C C . ALA B 1 161 ? 9.46336 -12.65272 19.99521 1.000 10.03329 161 ALA B C 1
ATOM 2582 O O . ALA B 1 161 ? 10.66873 -12.73525 19.70796 1.000 11.53472 161 ALA B O 1
ATOM 2584 N N . LYS B 1 162 ? 8.49492 -12.87729 19.09819 1.000 11.62402 162 LYS B N 1
ATOM 2585 C CA . LYS B 1 162 ? 8.81592 -13.22101 17.71631 1.000 11.13474 162 LYS B CA 1
ATOM 2586 C C . LYS B 1 162 ? 9.61819 -12.10490 17.06449 1.000 12.60640 162 LYS B C 1
ATOM 2587 O O . LYS B 1 162 ? 10.63206 -12.35870 16.40580 1.000 11.93728 162 LYS B O 1
ATOM 2593 N N . LEU B 1 163 ? 9.19914 -10.85572 17.27188 1.000 11.11557 163 LEU B N 1
ATOM 2594 C CA . LEU B 1 163 ? 9.88718 -9.72414 16.65970 1.000 11.89919 163 LEU B CA 1
ATOM 2595 C C . LEU B 1 163 ? 11.31532 -9.59299 17.17687 1.000 10.86069 163 LEU B C 1
ATOM 2596 O O . LEU B 1 163 ? 12.23953 -9.32353 16.39972 1.000 11.44483 163 LEU B O 1
ATOM 2601 N N . ILE B 1 164 ? 11.51611 -9.78420 18.48514 1.000 10.36546 164 ILE B N 1
ATOM 2602 C CA . ILE B 1 164 ? 12.87502 -9.76299 19.03582 1.000 9.21709 164 ILE B CA 1
ATOM 2603 C C . ILE B 1 164 ? 13.72829 -10.85708 18.40264 1.000 10.71613 164 ILE B C 1
ATOM 2604 O O . ILE B 1 164 ? 14.87355 -10.62200 17.99365 1.000 11.60487 164 ILE B O 1
ATOM 2609 N N . ALA B 1 165 ? 13.18781 -12.07112 18.33104 1.000 10.73243 165 ALA B N 1
ATOM 2610 C CA . ALA B 1 165 ? 13.92371 -13.18275 17.74010 1.000 11.61088 165 ALA B CA 1
ATOM 2611 C C . ALA B 1 165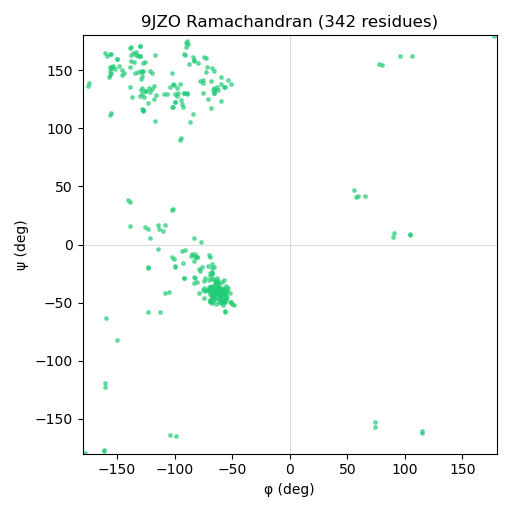 ? 14.25604 -12.92493 16.27493 1.000 12.06645 165 ALA B C 1
ATOM 2612 O O . ALA B 1 165 ? 15.37361 -13.22017 15.82066 1.000 12.10813 165 ALA B O 1
ATOM 2614 N N . GLU B 1 166 ? 13.30287 -12.37262 15.51421 1.000 11.48627 166 GLU B N 1
ATOM 2615 C CA . GLU B 1 166 ? 13.56599 -12.05633 14.10842 1.000 12.50779 166 GLU B CA 1
ATOM 2616 C C . GLU B 1 166 ? 14.64179 -10.99251 13.96225 1.000 13.86798 166 GLU B C 1
ATOM 2617 O O . GLU B 1 166 ? 15.47364 -11.06189 13.04811 1.000 14.88195 166 GLU B O 1
ATOM 2623 N N . GLY B 1 167 ? 14.65291 -10.00214 14.85031 1.000 12.63418 167 GLY B N 1
ATOM 2624 C CA . GLY B 1 167 ? 15.71895 -9.01060 14.81644 1.000 12.83404 167 GLY B CA 1
ATOM 2625 C C . GLY B 1 167 ? 17.08229 -9.59937 15.14083 1.000 13.69255 167 GLY B C 1
ATOM 2626 O O . GLY B 1 167 ? 18.07943 -9.26100 14.49535 1.000 16.64027 167 GLY B O 1
ATOM 2627 N N . ILE B 1 168 ? 17.14562 -10.48954 16.13940 1.000 11.55662 168 ILE B N 1
ATOM 2628 C CA . ILE B 1 168 ? 18.41925 -11.10889 16.50613 1.000 11.76457 168 ILE B CA 1
ATOM 2629 C C . ILE B 1 168 ? 18.94336 -11.97165 15.36728 1.000 14.89926 168 ILE B C 1
ATOM 2630 O O . ILE B 1 168 ? 20.13037 -11.90695 15.01667 1.000 15.80917 168 ILE B O 1
ATOM 2635 N N . LEU B 1 169 ? 18.07870 -12.80055 14.78151 1.000 13.80798 169 LEU B N 1
ATOM 2636 C CA . LEU 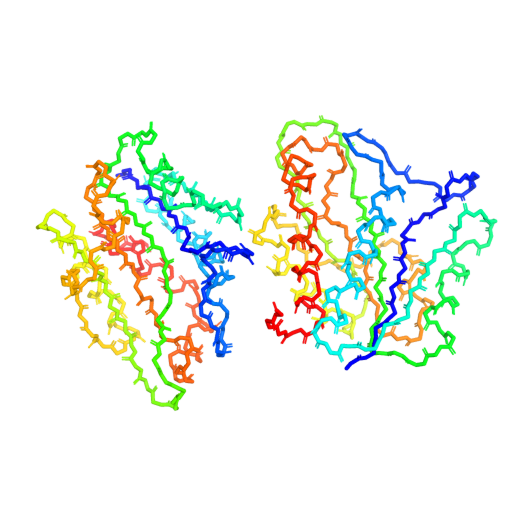B 1 169 ? 18.49501 -13.74914 13.75593 1.000 15.00979 169 LEU B CA 1
ATOM 2637 C C . LEU B 1 169 ? 18.52163 -13.16084 12.35772 1.000 17.83991 169 LEU B C 1
ATOM 2638 O O . LEU B 1 169 ? 19.02800 -13.82183 11.44325 1.000 18.25442 169 LEU B O 1
ATOM 2643 N N . ASN B 1 170 ? 17.98696 -11.95963 12.16367 1.000 15.20094 170 ASN B N 1
ATOM 2644 C CA . ASN B 1 170 ? 17.98303 -11.30870 10.85518 1.000 16.16753 170 ASN B CA 1
ATOM 2645 C C . ASN B 1 170 ? 17.26072 -12.13503 9.79487 1.000 17.73253 170 ASN B C 1
ATOM 2646 O O . ASN B 1 170 ? 17.71063 -12.24537 8.65019 1.000 18.81102 170 ASN B O 1
ATOM 2651 N N . LYS B 1 171 ? 16.12374 -12.71367 10.16815 1.000 16.83348 171 LYS B N 1
ATOM 2652 C CA . LYS B 1 171 ? 15.31862 -13.43356 9.19232 1.000 17.48946 171 LYS B CA 1
ATOM 2653 C C . LYS B 1 171 ? 13.89725 -13.56626 9.71362 1.000 17.66088 171 LYS B C 1
ATOM 2654 O O . LYS B 1 171 ? 13.62183 -13.36357 10.89720 1.000 18.16093 171 LYS B O 1
ATOM 2660 N N . THR B 1 172 ? 13.00020 -13.92037 8.80277 1.000 15.92025 172 THR B N 1
ATOM 2661 C CA . THR B 1 172 ? 11.61672 -14.20212 9.15167 1.000 17.52511 172 THR B CA 1
ATOM 2662 C C . THR B 1 172 ? 11.52814 -15.56563 9.82651 1.000 17.94339 172 THR B C 1
ATOM 2663 O O . THR B 1 172 ? 12.19851 -16.51884 9.41868 1.000 20.51668 172 THR B O 1
ATOM 2667 N N . ILE B 1 173 ? 10.71063 -15.65442 10.87483 1.000 18.93050 173 ILE B N 1
ATOM 2668 C CA . ILE B 1 173 ? 10.52957 -16.92281 11.58015 1.000 19.41243 173 ILE B CA 1
ATOM 2669 C C . ILE B 1 173 ? 9.09672 -17.42253 11.44765 1.000 23.93300 173 ILE B C 1
ATOM 2670 O O . ILE B 1 173 ? 8.15833 -16.70845 11.78211 1.000 25.70510 173 ILE B O 1
#

Organism: NCBI:txid1582150

Solvent-accessible surface area: 15075 Å² total; per-residue (Å²): 84,87,0,0,0,0,0,0,39,1,12,34,56,56,19,70,34,30,75,45,96,10,30,5,5,9,15,0,8,27,0,18,96,35,0,28,71,42,0,123,120,8,62,9,71,28,77,55,18,58,12,6,114,26,139,89,38,73,34,68,2,4,107,40,3,56,164,43,70,18,49,0,0,0,6,0,20,5,22,48,106,94,100,19,143,97,135,28,0,0,15,0,12,23,103,73,118,76,1,73,67,27,0,67,81,0,5,114,66,0,28,103,36,10,111,80,103,18,23,100,56,26,68,202,64,63,74,6,14,57,88,22,178,13,32,8,0,5,0,31,0,0,4,0,13,0,86,33,4,1,62,58,0,91,199,55,36,61,74,0,0,60,19,0,0,6,2,0,18,91,104,111,53,88,85,0,0,0,0,0,0,35,2,93,70,58,130,8,72,36,29,102,41,88,12,72,5,4,59,16,0,30,70,0,9,92,32,0,26,101,42,0,132,151,9,63,11,66,28,79,53,16,98,11,48,152,23,139,90,22,71,34,67,3,5,108,42,3,48,167,37,61,17,60,0,0,0,6,0,23,6,24,48,100,99,98,19,131,99,132,34,0,0,16,0,17,22,104,74,119,75,1,70,77,28,0,76,59,0,8,85,25,0,31,14,14,10,111,86,91,18,20,72,73,31,102,212,66,56,71,6,14,48,92,21,167,12,33,8,0,6,0,32,0,0,4,0,11,0,82,33,3,1,51,34,0,81,156,31,49,52,2,0,0,24,4,0,0,4,2,0,16,98,108,51,38

Radius of gyration: 21.61 Å; Cα contacts (8 Å, |Δi|>4): 831; chains: 2; bounding box: 50×41×62 Å

Nearest PDB structures (foldseek):
  3qay-assembly4_D  TM=9.114E-01  e=9.901E-19  Colneyvirus CD27
  5emi-assembly1_A  TM=8.438E-01  e=1.085E-12  Nostoc punctiforme PCC 73102
  7tj4-assembly2_D  TM=8.341E-01  e=8.445E-13  Staphylococcus aureus
  1jwq-assembly1_A  TM=8.201E-01  e=4.583E-12  Paenibacillus polymyxa
  8c2o-assembly2_B  TM=7.850E-01  e=1.577E-08  Escherichia coli

Sequence (346 aa):
MKVALTAGHTLTGKGTGATGYINEGTENRILMDLVVKWLKKGGATVYSGKVDKSNNYLAEQCQIANKQNVDVAVQIHFNADHTTLDKMGTETIYKTNNGKVYAERVNEKLATIFKNRGAKSDARGLYWLSHTKAPAILIEVCFVDSKADTDYYIRHKDIVAKLIAEGILNKTIMKVALTAGHTLTGKGTGATGYINEGTENRILMDLVVKWLKKGGATVYSGKVDKSNNYLAEQCQIANKQNVDVAVQIHFNADHTTLDKMGTETIYKTNNGKVYAERVNEKLATIFKNRGAKSDARGLYWLSHTKAPAILIEVCFVDSKADTDYYIRHKDIVAKLIAEGILNKTI

B-factor: mean 16.55, std 6.22, range [8.42, 46.08]

Foldseek 3Di:
DEEEEEEAAAQDDPGAADAALHGWNVVSVVLRVLLVVLLVVVVYHYQYDYHHDDPCRLVVSQCSQAVDDGQEYEYETAAEDAAEQDFDWWEKEAADDSQLLLRQLLQVLLCVQGPRPYYYYDPDPRSNRVRHPHGYMYINNGHNRHNVSVVSCVVQSSSSSNSNSCSNVVHHD/DEEEEEEAAAQDDPGAADAALHGWNVVSVVLRVLLVVLLVVVVYHYQYDYHHDDPCRLVVSQCSQAVDDGQEYEYETAAEDAAEQDFDFWEKEAADPSQVQLRQLLLVLLVVPGPRPYYYYDPDPRSNRVRHPHGYMYINNGYNRHNSSVVSCVVPSSSSSNSSSCSNVVHHD